Protein AF-A0A3N5UVQ6-F1 (afdb_monomer_lite)

Secondary structure (DSSP, 8-state):
-----PPP------SS--S----------------------------------------------------------------------------------------------------------------SSS--------S--S--GGGGSBGGGHHHH--SSPPPP-----SS--TT--B--S--B---SS--TTB--SEEEETTTEEEEHHHHHHHHHHHHHHHHHHHHHHHHT-SEEEE--TT---EEEEEEEPPTTGGGS-HHHHHHHHHHHHHHHHHHHHHHHHHHHHHHHHTT--SSSSTTHHHHTTBTTHHHHHHHHHHHHHHHTT-SSSBHHHHHHHHHHHHHHHTTB-S-HHHHHHHHHTTBTTTEEESSTTSEEE--B----SSSSSEE---PPTT-TT-TT-----EEPP--HHHHHTT-EEEEEEE--STTHHHHHHHHHTTS--S-B-HHHHHHHHHHHHHHHHHHHH-GGG-GGG-SSS--------

Radius of gyration: 33.52 Å; chains: 1; bounding box: 88×72×122 Å

Sequence (503 aa):
MAPHARPATVRRRLACRAMWMIGRLIPQTSGLIPAEVWLCILRGSSNLSGPSNSPGDRIPFRAVYPIIPGRVTPHRKKPTHGVTWFYGRPRNIVGRTRKAGEPEDHRGWQGMMRETMKETSYRTLGRLPILGLLALVLPAAGCGILPDRTLSGPASQVIREGFDGIPRTRYGCYAAAIPGMTFLGSKLGSHNYHGPFFEKDGIAYTCRGGHIDITHLRIGIDWTAYLVAESYRHLMRNDPSFSCKMPVDRSRTHVHITYPFGWDCLSEEDRSAIAERIALALGPYLTFTMVSWHEITTWYGYKCIGLPVEYDSAFSWEDSYSNLLGTMIAVRALQDAEHSYNKAVTIAIDEEMQRLGVLPSAGQARLASKSMKGQWYTGIFLLLFDMKKRNFDIGLDDGDMTPTLVPHVPQCPRAEPQSYPVPTLDVLAEYGFSVTIEIEPREWEKDKILRVVFGNDPQKRINPQTHLAIIMDHIQQEAAAKYGPEYNPGNRLHEPQYVQTGR

Foldseek 3Di:
DDDDDDDDDDDDPPDPPDDDDDDDDDDDDDDDDDDDDDDDDDDDDDDDDDDDDDDDDDDDDDDDDDDDDDDDDDDDDDDDDDDDDDDDDDDDDDDDDDDDDDDDDDDDDDDDDDDDDDDDDDDDDDDDDPPPPPPPDDDPPDDDPDPFVQLAAALLCCLASPTPDAFDDDDWFALALAPPAFFDFLLQFFFDRHDPPRGDFGWWAFLAFGIAGVRLLNQLQRQLSRQLSVQLVCQLVVPQKDWDDDPLAPKIKIKGKDAAPCLVVDDSVVSSVVSNVLSLQRSSQVQLLRQLVQLLCLCLPDDSDPARQSNLVRQFQHNSSNSQNSNVLNSQLNVGRDHRSRRSSRVSVSVVRVVRHIHRDSVLSSVLSVVCEPPQKHDHHRNGIHGQDGQLDSCLWPQKGWHDHRPPSVSNNPRHHDIDGRRDSVVCVVNPMDMWMKMFHDTPSVVVLVCQQPPPPDDGIDGCNPRVVSSSQVSLVVSCVVRHVVSHPVVCPPPGTDDDPDD

pLDDT: mean 73.06, std 29.37, range [21.62, 98.81]

Structure (mmCIF, N/CA/C/O backbone):
data_AF-A0A3N5UVQ6-F1
#
_entry.id   AF-A0A3N5UVQ6-F1
#
loop_
_atom_site.group_PDB
_atom_site.id
_atom_site.type_symbol
_atom_site.label_atom_id
_atom_site.label_alt_id
_atom_site.label_comp_id
_atom_site.label_asym_id
_atom_site.label_entity_id
_atom_site.label_seq_id
_atom_site.pdbx_PDB_ins_code
_atom_site.Cartn_x
_atom_site.Cartn_y
_atom_site.Cartn_z
_atom_site.occupancy
_atom_site.B_iso_or_equiv
_atom_site.auth_seq_id
_atom_site.auth_comp_id
_atom_site.auth_asym_id
_atom_site.auth_atom_id
_atom_site.pdbx_PDB_model_num
ATOM 1 N N . MET A 1 1 ? 3.303 -41.019 -59.581 1.00 41.34 1 MET A N 1
ATOM 2 C CA . MET A 1 1 ? 4.774 -41.091 -59.447 1.00 41.34 1 MET A CA 1
ATOM 3 C C . MET A 1 1 ? 5.345 -39.688 -59.575 1.00 41.34 1 MET A C 1
ATOM 5 O O . MET A 1 1 ? 5.297 -39.149 -60.668 1.00 41.34 1 MET A O 1
ATOM 9 N N . ALA A 1 2 ? 5.780 -39.111 -58.452 1.00 31.22 2 ALA A N 1
ATOM 10 C CA . ALA A 1 2 ? 6.762 -38.027 -58.251 1.00 31.22 2 ALA A CA 1
ATOM 11 C C . ALA A 1 2 ? 6.480 -37.398 -56.863 1.00 31.22 2 ALA A C 1
ATOM 13 O O . ALA A 1 2 ? 5.313 -37.355 -56.472 1.00 31.22 2 ALA A O 1
ATOM 14 N N . PRO A 1 3 ? 7.500 -37.027 -56.067 1.00 48.09 3 PRO A N 1
ATOM 15 C CA . PRO A 1 3 ? 7.471 -37.285 -54.631 1.00 48.09 3 PRO A CA 1
ATOM 16 C C . PRO A 1 3 ? 7.376 -36.046 -53.727 1.00 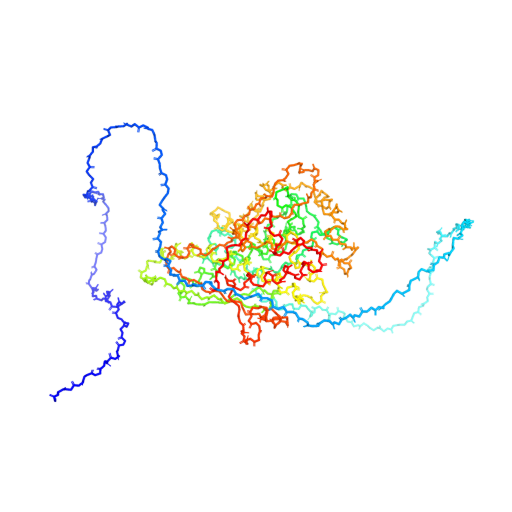48.09 3 PRO A C 1
ATOM 18 O O . PRO A 1 3 ? 7.631 -34.912 -54.118 1.00 48.09 3 PRO A O 1
ATOM 21 N N . HIS A 1 4 ? 7.038 -36.351 -52.473 1.00 35.81 4 HIS A N 1
ATOM 22 C CA . HIS A 1 4 ? 7.039 -35.511 -51.279 1.00 35.81 4 HIS A CA 1
ATOM 23 C C . HIS A 1 4 ? 8.339 -34.725 -51.037 1.00 35.81 4 HIS A C 1
ATOM 25 O O . HIS A 1 4 ? 9.430 -35.288 -51.099 1.00 35.81 4 HIS A O 1
ATOM 31 N N . ALA A 1 5 ? 8.195 -33.482 -50.567 1.00 33.66 5 ALA A N 1
ATOM 32 C CA . ALA A 1 5 ? 9.227 -32.749 -49.836 1.00 33.66 5 ALA A CA 1
ATOM 33 C C . ALA A 1 5 ? 8.722 -32.398 -48.422 1.00 33.66 5 ALA A C 1
ATOM 35 O O . ALA A 1 5 ? 7.619 -31.881 -48.252 1.00 33.66 5 ALA A O 1
ATOM 36 N N . ARG A 1 6 ? 9.530 -32.727 -47.405 1.00 32.50 6 ARG A N 1
ATOM 37 C CA . ARG A 1 6 ? 9.351 -32.353 -45.988 1.00 32.50 6 ARG A CA 1
ATOM 38 C C . ARG A 1 6 ? 9.812 -30.901 -45.751 1.00 32.50 6 ARG A C 1
ATOM 40 O O . ARG A 1 6 ? 10.682 -30.439 -46.487 1.00 32.50 6 ARG A O 1
ATOM 47 N N . PRO A 1 7 ? 9.320 -30.201 -44.710 1.00 35.56 7 PRO A N 1
ATOM 48 C CA . PRO A 1 7 ? 9.771 -28.850 -44.387 1.00 35.56 7 PRO A CA 1
ATOM 49 C C . PRO A 1 7 ? 11.065 -28.863 -43.558 1.00 35.56 7 PRO A C 1
ATOM 51 O O . PRO A 1 7 ? 11.228 -29.672 -42.644 1.00 35.56 7 PRO A O 1
ATOM 54 N N . ALA A 1 8 ? 11.972 -27.936 -43.871 1.00 31.75 8 ALA A N 1
ATOM 55 C CA . ALA A 1 8 ? 13.192 -27.680 -43.117 1.00 31.75 8 ALA A CA 1
ATOM 56 C C . ALA A 1 8 ? 12.959 -26.596 -42.050 1.00 31.75 8 ALA A C 1
ATOM 58 O O . ALA A 1 8 ? 12.622 -25.453 -42.351 1.00 31.75 8 ALA A O 1
ATOM 59 N N . THR A 1 9 ? 13.187 -26.965 -40.796 1.00 35.38 9 THR A N 1
ATOM 60 C CA . THR A 1 9 ? 13.385 -26.094 -39.636 1.00 35.38 9 THR A CA 1
ATOM 61 C C . THR A 1 9 ? 14.783 -25.477 -39.687 1.00 35.38 9 THR A C 1
ATOM 63 O O . THR A 1 9 ? 15.748 -26.208 -39.506 1.00 35.38 9 THR A O 1
ATOM 66 N N . VAL A 1 10 ? 14.925 -24.150 -39.834 1.00 33.72 10 VAL A N 1
ATOM 67 C CA . VAL A 1 10 ? 16.136 -23.423 -39.389 1.00 33.72 10 VAL A CA 1
ATOM 68 C C . VAL A 1 10 ? 15.806 -21.994 -38.931 1.00 33.72 10 VAL A C 1
ATOM 70 O O . VAL A 1 10 ? 15.330 -21.156 -39.691 1.00 33.72 10 VAL A O 1
ATOM 73 N N . ARG A 1 11 ? 16.140 -21.758 -37.656 1.00 35.12 11 ARG A N 1
ATOM 74 C CA . ARG A 1 11 ? 16.486 -20.506 -36.957 1.00 35.12 11 ARG A CA 1
ATOM 75 C C . ARG A 1 11 ? 16.751 -19.278 -37.847 1.00 35.12 11 ARG A C 1
ATOM 77 O O . ARG A 1 11 ? 17.658 -19.304 -38.672 1.00 35.12 11 ARG A O 1
ATOM 84 N N . ARG A 1 12 ? 16.125 -18.138 -37.525 1.00 35.56 12 ARG A N 1
ATOM 85 C CA . ARG A 1 12 ? 16.625 -16.803 -37.908 1.00 35.56 12 ARG A CA 1
ATOM 86 C C . ARG A 1 12 ? 16.526 -15.808 -36.747 1.00 35.56 12 ARG A C 1
ATOM 88 O O . ARG A 1 12 ? 15.575 -15.051 -36.633 1.00 35.56 12 ARG A O 1
ATOM 95 N N . ARG A 1 13 ? 17.565 -15.805 -35.903 1.00 36.31 13 ARG A N 1
ATOM 96 C CA . ARG A 1 13 ? 18.072 -14.593 -35.240 1.00 36.31 13 ARG A CA 1
ATOM 97 C C . ARG A 1 13 ? 19.072 -13.964 -36.208 1.00 36.31 13 ARG A C 1
ATOM 99 O O . ARG A 1 13 ? 20.211 -14.411 -36.249 1.00 36.31 13 ARG A O 1
ATOM 106 N N . LEU A 1 14 ? 18.643 -13.013 -37.030 1.00 33.44 14 LEU A N 1
ATOM 107 C CA . LEU A 1 14 ? 19.529 -12.205 -37.879 1.00 33.44 14 LEU A CA 1
ATOM 108 C C . LEU A 1 14 ? 18.749 -10.985 -38.386 1.00 33.44 14 LEU A C 1
ATOM 110 O O . LEU A 1 14 ? 18.252 -10.974 -39.505 1.00 33.44 14 LEU A O 1
ATOM 114 N N . ALA A 1 15 ? 18.609 -9.977 -37.524 1.00 33.34 15 ALA A N 1
ATOM 115 C CA . ALA A 1 15 ? 18.187 -8.631 -37.925 1.00 33.34 15 ALA A CA 1
ATOM 116 C C . ALA A 1 15 ? 18.884 -7.498 -37.138 1.00 33.34 15 ALA A C 1
ATOM 118 O O . ALA A 1 15 ? 18.577 -6.338 -37.364 1.00 33.34 15 ALA A O 1
ATOM 119 N N . CYS A 1 16 ? 19.861 -7.792 -36.265 1.00 34.38 16 CYS A N 1
ATOM 120 C CA . CYS A 1 16 ? 20.529 -6.767 -35.437 1.00 34.38 16 CYS A CA 1
ATOM 121 C C . CYS A 1 16 ? 22.060 -6.706 -35.592 1.00 34.38 16 CYS A C 1
ATOM 123 O O . CYS A 1 16 ? 22.751 -6.198 -34.717 1.00 34.38 16 CYS A O 1
ATOM 125 N N . ARG A 1 17 ? 22.634 -7.202 -36.694 1.00 31.83 17 ARG A N 1
ATOM 126 C CA . ARG A 1 17 ? 24.067 -7.005 -36.991 1.00 31.83 17 ARG A CA 1
ATOM 127 C C . ARG A 1 17 ? 24.296 -6.689 -38.463 1.00 31.83 17 ARG A C 1
ATOM 129 O O . ARG A 1 17 ? 24.731 -7.546 -39.221 1.00 31.83 17 ARG A O 1
ATOM 136 N N . ALA A 1 18 ? 24.011 -5.451 -38.848 1.00 29.62 18 ALA A N 1
ATOM 137 C CA . ALA A 1 18 ? 24.532 -4.859 -40.075 1.00 29.62 18 ALA A CA 1
ATOM 138 C C . ALA A 1 18 ? 24.501 -3.326 -39.980 1.00 29.62 18 ALA A C 1
ATOM 140 O O . ALA A 1 18 ? 23.695 -2.697 -40.643 1.00 29.62 18 ALA A O 1
ATOM 141 N N . MET A 1 19 ? 25.343 -2.735 -39.122 1.00 31.92 19 MET A N 1
ATOM 142 C CA . MET A 1 19 ? 25.816 -1.343 -39.253 1.00 31.92 19 MET A CA 1
ATOM 143 C C . MET A 1 19 ? 26.927 -1.065 -38.229 1.00 31.92 19 MET A C 1
ATOM 145 O O . MET A 1 19 ? 26.736 -0.343 -37.261 1.00 31.92 19 MET A O 1
ATOM 149 N N . TRP A 1 20 ? 28.096 -1.684 -38.420 1.00 29.09 20 TRP A N 1
ATOM 150 C CA . TRP A 1 20 ? 29.370 -1.151 -37.918 1.00 29.09 20 TRP A CA 1
ATOM 151 C C . TRP A 1 20 ? 30.539 -1.889 -38.577 1.00 29.09 20 TRP A C 1
ATOM 153 O O . TRP A 1 20 ? 30.891 -2.989 -38.166 1.00 29.09 20 TRP A O 1
ATOM 163 N N . MET A 1 21 ? 31.082 -1.312 -39.650 1.00 25.47 21 MET A N 1
ATOM 164 C CA . MET A 1 21 ? 32.507 -1.322 -40.010 1.00 25.47 21 MET A CA 1
ATOM 165 C C . MET A 1 21 ? 32.675 -0.644 -41.374 1.00 25.47 21 MET A C 1
ATOM 167 O O . MET A 1 21 ? 32.207 -1.173 -42.376 1.00 25.47 21 MET A O 1
ATOM 171 N N . ILE A 1 22 ? 33.326 0.522 -41.387 1.00 29.44 22 ILE A N 1
ATOM 172 C CA . ILE A 1 22 ? 34.463 0.916 -42.246 1.00 29.44 22 ILE A CA 1
ATOM 173 C C . ILE A 1 22 ? 34.722 2.416 -42.007 1.00 29.44 22 ILE A C 1
ATOM 175 O O . ILE A 1 22 ? 33.815 3.229 -42.147 1.00 29.44 22 ILE A O 1
ATOM 179 N N . GLY A 1 23 ? 35.971 2.767 -41.672 1.00 25.75 23 GLY A N 1
ATOM 180 C CA . GLY A 1 23 ? 36.496 4.130 -41.826 1.00 25.75 23 GLY A CA 1
ATOM 181 C C . GLY A 1 23 ? 37.238 4.713 -40.617 1.00 25.75 23 GLY A C 1
ATOM 182 O O . GLY A 1 23 ? 36.719 5.594 -39.944 1.00 25.75 23 GLY A O 1
ATOM 183 N N . ARG A 1 24 ? 38.481 4.279 -40.371 1.00 30.42 24 ARG A N 1
ATOM 184 C CA . ARG A 1 24 ? 39.511 5.085 -39.681 1.00 30.42 24 ARG A CA 1
ATOM 185 C C . ARG A 1 24 ? 40.697 5.295 -40.630 1.00 30.42 24 ARG A C 1
ATOM 187 O O . ARG A 1 24 ? 40.943 4.411 -41.446 1.00 30.42 24 ARG A O 1
ATOM 194 N N . LEU A 1 25 ? 41.435 6.395 -40.386 1.00 29.81 25 LEU A N 1
ATOM 195 C CA . LEU A 1 25 ? 42.596 7.012 -41.084 1.00 29.81 25 LEU A CA 1
ATOM 196 C C . LEU A 1 25 ? 42.118 8.234 -41.907 1.00 29.81 25 LEU A C 1
ATOM 198 O O . LEU A 1 25 ? 41.325 8.044 -42.815 1.00 29.81 25 LEU A O 1
ATOM 202 N N . ILE A 1 26 ? 42.457 9.514 -41.655 1.00 29.12 26 ILE A N 1
ATOM 203 C CA . ILE A 1 26 ? 43.676 10.226 -41.178 1.00 29.12 26 ILE A CA 1
ATOM 204 C C . ILE A 1 26 ? 43.254 11.614 -40.570 1.00 29.12 26 ILE A C 1
ATOM 206 O O . ILE A 1 26 ? 42.148 12.060 -40.874 1.00 29.12 26 ILE A O 1
ATOM 210 N N . PRO A 1 27 ? 44.057 12.297 -39.709 1.00 46.88 27 PRO A N 1
ATOM 211 C CA . PRO A 1 27 ? 43.644 13.446 -38.874 1.00 46.88 27 PRO A CA 1
ATOM 212 C C . PRO A 1 27 ? 44.109 14.833 -39.384 1.00 46.88 27 PRO A C 1
ATOM 214 O O . PRO A 1 27 ? 45.085 14.880 -40.123 1.00 46.88 27 PRO A O 1
ATOM 217 N N . GLN A 1 28 ? 43.477 15.934 -38.918 1.00 29.20 28 GLN A N 1
ATOM 218 C CA . GLN A 1 28 ? 44.056 17.276 -38.601 1.00 29.20 28 GLN A CA 1
ATOM 219 C C . GLN A 1 28 ? 42.940 18.327 -38.317 1.00 29.20 28 GLN A C 1
ATOM 221 O O . GLN A 1 28 ? 42.005 18.456 -39.093 1.00 29.20 28 GLN A O 1
ATOM 226 N N . THR A 1 29 ? 42.830 18.838 -37.079 1.00 29.75 29 THR A N 1
ATOM 227 C CA . THR A 1 29 ? 43.189 20.195 -36.569 1.00 29.75 29 THR A CA 1
ATOM 228 C C . THR A 1 29 ? 42.214 21.360 -36.850 1.00 29.75 29 THR A C 1
ATOM 230 O O . THR A 1 29 ? 42.085 21.813 -37.977 1.00 29.75 29 THR A O 1
ATOM 233 N N . SER A 1 30 ? 41.683 21.904 -35.738 1.00 29.69 30 SER A N 1
ATOM 234 C CA . SER A 1 30 ? 41.408 23.323 -35.398 1.00 29.69 30 SER A CA 1
ATOM 235 C C . SER A 1 30 ? 40.441 24.198 -36.221 1.00 29.69 30 SER A C 1
ATOM 237 O O . SER A 1 30 ? 40.716 24.521 -37.367 1.00 29.69 30 SER A O 1
ATOM 239 N N . GLY A 1 31 ? 39.463 24.790 -35.509 1.00 26.31 31 GLY A N 1
ATOM 240 C CA . GLY A 1 31 ? 39.175 26.233 -35.597 1.00 26.31 31 GLY A CA 1
ATOM 241 C C . GLY A 1 31 ? 37.778 26.682 -36.061 1.00 26.31 31 GLY A C 1
ATOM 242 O O . GLY A 1 31 ? 37.465 26.580 -37.235 1.00 26.31 31 GLY A O 1
ATOM 243 N N . LEU A 1 32 ? 37.059 27.336 -35.133 1.00 27.33 32 LEU A N 1
ATOM 244 C CA . LEU A 1 32 ? 36.129 28.476 -35.308 1.00 27.33 32 LEU A CA 1
ATOM 245 C C . LEU A 1 32 ? 34.693 28.272 -35.873 1.00 27.33 32 LEU A C 1
ATOM 247 O O . LEU A 1 32 ? 34.458 27.780 -36.967 1.00 27.33 32 LEU A O 1
ATOM 251 N N . ILE A 1 33 ? 33.746 28.768 -35.062 1.00 27.92 33 ILE A N 1
ATOM 252 C CA . ILE A 1 33 ? 32.309 29.105 -35.252 1.00 27.92 33 ILE A CA 1
ATOM 253 C C . ILE A 1 33 ? 32.251 30.433 -36.082 1.00 27.92 33 ILE A C 1
ATOM 255 O O . ILE A 1 33 ? 33.212 31.191 -35.907 1.00 27.92 33 ILE A O 1
ATOM 259 N N . PRO A 1 34 ? 31.234 30.803 -36.927 1.00 36.22 34 PRO A N 1
ATOM 260 C CA . PRO A 1 34 ? 29.793 30.804 -36.600 1.00 36.22 34 PRO A CA 1
ATOM 261 C C . PRO A 1 34 ? 28.714 30.629 -37.710 1.00 36.22 34 PRO A C 1
ATOM 263 O O . PRO A 1 34 ? 28.945 30.824 -38.895 1.00 36.22 34 PRO A O 1
ATOM 266 N N . ALA A 1 35 ? 27.497 30.369 -37.203 1.00 26.00 35 ALA A N 1
ATOM 267 C CA . ALA A 1 35 ? 26.167 30.874 -37.594 1.00 26.00 35 ALA A CA 1
ATOM 268 C C . ALA A 1 35 ? 25.535 30.582 -38.982 1.00 26.00 35 ALA A C 1
ATOM 270 O O . ALA A 1 35 ? 25.907 31.141 -40.003 1.00 26.00 35 ALA A O 1
ATOM 271 N N . GLU A 1 36 ? 24.408 29.862 -38.877 1.00 27.52 36 GLU A N 1
ATOM 272 C CA . GLU A 1 36 ? 23.080 30.176 -39.438 1.00 27.52 36 GLU A CA 1
ATOM 273 C C . GLU A 1 36 ? 22.649 29.740 -40.865 1.00 27.52 36 GLU A C 1
ATOM 275 O O . GLU A 1 36 ? 23.292 29.975 -41.879 1.00 27.52 36 GLU A O 1
ATOM 280 N N . VAL A 1 37 ? 21.409 29.213 -40.859 1.00 24.91 37 VAL A N 1
ATOM 281 C CA . VAL A 1 37 ? 20.379 29.057 -41.910 1.00 24.91 37 VAL A CA 1
ATOM 282 C C . VAL A 1 37 ? 20.508 27.899 -42.925 1.00 24.91 37 VAL A C 1
ATOM 284 O O . VAL A 1 37 ? 21.159 28.025 -43.953 1.00 24.91 37 VAL A O 1
ATOM 287 N N . TRP A 1 38 ? 19.750 26.805 -42.732 1.00 24.95 38 TRP A N 1
ATOM 288 C CA . TRP A 1 38 ? 18.466 26.592 -43.439 1.00 24.95 38 TRP A CA 1
ATOM 289 C C . TRP A 1 38 ? 17.693 25.348 -42.970 1.00 24.95 38 TRP A C 1
ATOM 291 O O . TRP A 1 38 ? 18.250 24.318 -42.601 1.00 24.95 38 TRP A O 1
ATOM 301 N N . LEU A 1 39 ? 16.372 25.527 -42.972 1.00 25.28 39 LEU A N 1
ATOM 302 C CA . LEU A 1 39 ? 15.320 24.723 -42.367 1.00 25.28 39 LEU A CA 1
ATOM 303 C C . LEU A 1 39 ? 15.111 23.333 -42.976 1.00 25.28 39 LEU A C 1
ATOM 305 O O . LEU A 1 39 ? 15.142 23.122 -44.186 1.00 25.28 39 LEU A O 1
ATOM 309 N N . CYS A 1 40 ? 14.700 22.449 -42.074 1.00 21.62 40 CYS A N 1
ATOM 310 C CA . CYS A 1 40 ? 13.889 21.269 -42.310 1.00 21.62 40 CYS A CA 1
ATOM 311 C C . CYS A 1 40 ? 12.390 21.644 -42.183 1.00 21.62 40 CYS A C 1
ATOM 313 O O . CYS A 1 40 ? 12.072 22.637 -41.532 1.00 21.62 40 CYS A O 1
ATOM 315 N N . ILE A 1 41 ? 11.508 20.774 -42.701 1.00 24.98 41 ILE A N 1
ATOM 316 C CA . ILE A 1 41 ? 10.078 20.570 -42.353 1.00 24.98 41 ILE A CA 1
ATOM 317 C C . ILE A 1 41 ? 9.007 20.941 -43.411 1.00 24.98 41 ILE A C 1
ATOM 319 O O . ILE A 1 41 ? 8.634 22.086 -43.628 1.00 24.98 41 ILE A O 1
ATOM 323 N N . LEU A 1 42 ? 8.481 19.845 -43.980 1.00 27.72 42 LEU A N 1
ATOM 324 C CA . LEU A 1 42 ? 7.081 19.466 -44.233 1.00 27.72 42 LEU A CA 1
ATOM 325 C C . LEU A 1 42 ? 6.164 20.390 -45.053 1.00 27.72 42 LEU A C 1
ATOM 327 O O . LEU A 1 42 ? 5.660 21.417 -44.610 1.00 27.72 42 LEU A O 1
ATOM 331 N N . ARG A 1 43 ? 5.787 19.858 -46.223 1.00 28.12 43 ARG A N 1
ATOM 332 C CA . ARG A 1 43 ? 4.502 20.121 -46.876 1.00 28.12 43 ARG A CA 1
ATOM 333 C C . ARG A 1 43 ? 3.381 19.409 -46.121 1.00 28.12 43 ARG A C 1
ATOM 335 O O . ARG A 1 43 ? 3.463 18.201 -45.919 1.00 28.12 43 ARG A O 1
ATOM 342 N N . GLY A 1 44 ? 2.295 20.134 -45.875 1.00 24.16 44 GLY A N 1
ATOM 343 C CA . GLY A 1 44 ? 0.970 19.539 -45.731 1.00 24.16 44 GLY A CA 1
ATOM 344 C C . GLY A 1 44 ? 0.052 20.293 -44.783 1.00 24.16 44 GLY A C 1
ATOM 345 O O . GLY A 1 44 ? -0.134 19.831 -43.671 1.00 24.16 44 GLY A O 1
ATOM 346 N N . SER A 1 45 ? -0.551 21.395 -45.244 1.00 26.41 45 SER A N 1
ATOM 347 C CA . SER A 1 45 ? -1.829 21.885 -44.708 1.00 26.41 45 SER A CA 1
ATOM 348 C C . SER A 1 45 ? -2.601 22.655 -45.778 1.00 26.41 45 SER A C 1
ATOM 350 O O . SER A 1 45 ? -2.122 23.640 -46.339 1.00 26.41 45 SER A O 1
ATOM 352 N N . SER A 1 46 ? -3.799 22.156 -46.066 1.00 29.19 46 SER A N 1
ATOM 353 C CA . SER A 1 46 ? -4.878 22.784 -46.826 1.00 29.19 46 SER A CA 1
ATOM 354 C C . SER A 1 46 ? -5.675 23.759 -45.951 1.00 29.19 46 SER A C 1
ATOM 356 O O . SER A 1 46 ? -5.668 23.668 -44.727 1.00 29.19 46 SER A O 1
ATOM 358 N N . ASN A 1 47 ? -6.361 24.692 -46.604 1.00 30.45 47 ASN A N 1
ATOM 359 C CA . ASN A 1 47 ? -6.910 25.924 -46.044 1.00 30.45 47 ASN A CA 1
ATOM 360 C C . ASN A 1 47 ? -8.460 25.938 -46.109 1.00 30.45 47 ASN A C 1
ATOM 362 O O . ASN A 1 47 ? -9.008 25.296 -47.004 1.00 30.45 47 ASN A O 1
ATOM 366 N N . LEU A 1 48 ? -9.087 26.773 -45.253 1.00 29.59 48 LEU A N 1
ATOM 367 C CA . LEU A 1 48 ? -10.403 27.472 -45.364 1.00 29.59 48 LEU A CA 1
ATOM 368 C C . LEU A 1 48 ? -11.588 27.089 -44.423 1.00 29.59 48 LEU A C 1
ATOM 370 O O . LEU A 1 48 ? -12.312 26.130 -44.657 1.00 29.59 48 LEU A O 1
ATOM 374 N N . SER A 1 49 ? -11.780 27.950 -43.400 1.00 29.42 49 SER A N 1
ATOM 375 C CA . SER A 1 49 ? -12.975 28.742 -42.961 1.00 29.42 49 SER A CA 1
ATOM 376 C C . SER A 1 49 ? -14.416 28.158 -42.852 1.00 29.42 49 SER A C 1
ATOM 378 O O . SER A 1 49 ? -14.929 27.590 -43.806 1.00 29.42 49 SER A O 1
ATOM 380 N N . GLY A 1 50 ? -15.089 28.434 -41.703 1.00 24.03 50 GLY A N 1
ATOM 381 C CA . GLY A 1 50 ? -16.481 28.063 -41.280 1.00 24.03 50 GLY A CA 1
ATOM 382 C C . GLY A 1 50 ? -17.654 28.880 -41.894 1.00 24.03 50 GLY A C 1
ATOM 383 O O . GLY A 1 50 ? -17.429 29.392 -42.989 1.00 24.03 50 GLY A O 1
ATOM 384 N N . PRO A 1 51 ? -18.868 29.072 -41.270 1.00 47.69 51 PRO A N 1
ATOM 385 C CA . PRO A 1 51 ? -19.253 28.968 -39.833 1.00 47.69 51 PRO A CA 1
ATOM 386 C C . PRO A 1 51 ? -20.672 28.378 -39.451 1.00 47.69 51 PRO A C 1
ATOM 388 O O . PRO A 1 51 ? -21.498 28.080 -40.305 1.00 47.69 51 PRO A O 1
ATOM 391 N N . SER A 1 52 ? -20.929 28.287 -38.123 1.00 27.69 52 SER A N 1
ATOM 392 C CA . SER A 1 52 ? -22.194 28.333 -37.310 1.00 27.69 52 SER A CA 1
ATOM 393 C C . SER A 1 52 ? -23.411 27.390 -37.524 1.00 27.69 52 SER A C 1
ATOM 395 O O . SER A 1 52 ? -24.096 27.501 -38.535 1.00 27.69 52 SER A O 1
ATOM 397 N N . ASN A 1 53 ? -23.796 26.615 -36.481 1.00 28.39 53 ASN A N 1
ATOM 398 C CA . ASN A 1 53 ? -25.109 26.632 -35.767 1.00 28.39 53 ASN A CA 1
ATOM 399 C C . ASN A 1 53 ? -25.270 25.466 -34.746 1.00 28.39 53 ASN A C 1
ATOM 401 O O . ASN A 1 53 ? -24.744 24.376 -34.949 1.00 28.39 53 ASN A O 1
ATOM 405 N N . SER A 1 54 ? -25.999 25.724 -33.650 1.00 26.80 54 SER A N 1
ATOM 406 C CA . SER A 1 54 ? -26.309 24.839 -32.497 1.00 26.80 54 SER A CA 1
ATOM 407 C C . SER A 1 54 ? -27.480 23.840 -32.761 1.00 26.80 54 SER A C 1
ATOM 409 O O . SER A 1 54 ? -27.946 23.761 -33.893 1.00 26.80 54 SER A O 1
ATOM 411 N N . PRO A 1 55 ? -28.058 23.148 -31.745 1.00 47.97 55 PRO A N 1
ATOM 412 C CA . PRO A 1 55 ? -27.698 21.818 -31.228 1.00 47.97 55 PRO A CA 1
ATOM 413 C C . PRO A 1 55 ? -28.804 20.743 -31.445 1.00 47.97 55 PRO A C 1
ATOM 415 O O . PRO A 1 55 ? -29.967 21.080 -31.653 1.00 47.97 55 PRO A O 1
ATOM 418 N N . GLY A 1 56 ? -28.487 19.444 -31.323 1.00 25.45 56 GLY A N 1
ATOM 419 C CA . GLY A 1 56 ? -29.522 18.395 -31.250 1.00 25.45 56 GLY A CA 1
ATOM 420 C C . GLY A 1 56 ? -29.040 16.943 -31.397 1.00 25.45 56 GLY A C 1
ATOM 421 O O . GLY A 1 56 ? -28.474 16.579 -32.420 1.00 25.45 56 GLY A O 1
ATOM 422 N N . ASP A 1 57 ? -29.305 16.152 -30.353 1.00 26.81 57 ASP A N 1
ATOM 423 C CA . ASP A 1 57 ? -29.608 14.710 -30.265 1.00 26.81 57 ASP A CA 1
ATOM 424 C C . ASP A 1 57 ? -29.124 13.705 -31.334 1.00 26.81 57 ASP A C 1
ATOM 426 O O . ASP A 1 57 ? -29.511 13.779 -32.501 1.00 26.81 57 ASP A O 1
ATOM 430 N N . ARG A 1 58 ? -28.460 12.628 -30.861 1.00 27.56 58 ARG A N 1
ATOM 431 C CA . ARG A 1 58 ? -28.821 11.185 -31.028 1.00 27.56 58 ARG A CA 1
ATOM 432 C C . ARG A 1 58 ? -27.682 10.282 -30.504 1.00 27.56 58 ARG A C 1
ATOM 434 O O . ARG A 1 58 ? -26.553 10.403 -30.953 1.00 27.56 58 ARG A O 1
ATOM 441 N N . ILE A 1 59 ? -27.896 9.547 -29.405 1.00 28.52 59 ILE A N 1
ATOM 442 C CA . ILE A 1 59 ? -28.274 8.111 -29.292 1.00 28.52 59 ILE A CA 1
ATOM 443 C C . ILE A 1 59 ? -27.157 7.115 -29.713 1.00 28.52 59 ILE A C 1
ATOM 445 O O . ILE A 1 59 ? -26.624 7.232 -30.814 1.00 28.52 59 ILE A O 1
ATOM 449 N N . PRO A 1 60 ? -26.825 6.111 -28.864 1.00 31.48 60 PRO A N 1
ATOM 450 C CA . PRO A 1 60 ? -25.629 5.272 -28.985 1.00 31.48 60 PRO A CA 1
ATOM 451 C C . PRO A 1 60 ? -25.768 4.080 -29.946 1.00 31.48 60 PRO A C 1
ATOM 453 O O . PRO A 1 60 ? -26.851 3.532 -30.162 1.00 31.48 60 PRO A O 1
ATOM 456 N N . PHE A 1 61 ? -24.619 3.637 -30.463 1.00 26.14 61 PHE A N 1
ATOM 457 C CA . PHE A 1 61 ? -24.460 2.430 -31.273 1.00 26.14 61 PHE A CA 1
ATOM 458 C C . PHE A 1 61 ? -24.724 1.159 -30.452 1.00 26.14 61 PHE A C 1
ATOM 460 O O . PHE A 1 61 ? -24.051 0.876 -29.463 1.00 26.14 61 PHE A O 1
ATOM 467 N N . ARG A 1 62 ? -25.701 0.370 -30.908 1.00 24.73 62 ARG A N 1
ATOM 468 C CA . ARG A 1 62 ? -26.042 -0.968 -30.412 1.00 24.73 62 ARG A CA 1
ATOM 469 C C . ARG A 1 62 ? -25.485 -1.990 -31.406 1.00 24.73 62 ARG A C 1
ATOM 471 O O . ARG A 1 62 ? -25.932 -2.023 -32.550 1.00 24.73 62 ARG A O 1
ATOM 478 N N . ALA A 1 63 ? -24.528 -2.813 -30.985 1.00 26.25 63 ALA A N 1
ATOM 479 C CA . ALA A 1 63 ? -24.112 -3.992 -31.743 1.00 26.25 63 ALA A CA 1
ATOM 480 C C . ALA A 1 63 ? -25.068 -5.156 -31.443 1.00 26.25 63 ALA A C 1
ATOM 482 O O . ALA A 1 63 ? -25.501 -5.351 -30.307 1.00 26.25 63 ALA A O 1
ATOM 483 N N . VAL A 1 64 ? -25.445 -5.886 -32.488 1.00 25.03 64 VAL A N 1
ATOM 484 C CA . VAL A 1 64 ? -26.567 -6.819 -32.504 1.00 25.03 64 VAL A CA 1
ATOM 485 C C . VAL A 1 64 ? -26.141 -8.139 -33.178 1.00 25.03 64 VAL A C 1
ATOM 487 O O . VAL A 1 64 ? -25.740 -8.118 -34.336 1.00 25.03 64 VAL A O 1
ATOM 490 N N . TYR A 1 65 ? -26.348 -9.249 -32.441 1.00 27.78 65 TYR A N 1
ATOM 491 C CA . TYR A 1 65 ? -26.578 -10.664 -32.844 1.00 27.78 65 TYR A CA 1
ATOM 492 C C . TYR A 1 65 ? -25.395 -11.572 -33.281 1.00 27.78 65 TYR A C 1
ATOM 494 O O . TYR A 1 65 ? -24.400 -11.054 -33.776 1.00 27.78 65 TYR A O 1
ATOM 502 N N . PRO A 1 66 ? -25.476 -12.927 -33.090 1.00 32.66 66 PRO A N 1
ATOM 503 C CA . PRO A 1 66 ? -26.701 -13.747 -33.150 1.00 32.66 66 PRO A CA 1
ATOM 504 C C . PRO A 1 66 ? -27.019 -14.741 -32.016 1.00 32.66 66 PRO A C 1
ATOM 506 O O . PRO A 1 66 ? -26.167 -15.303 -31.338 1.00 32.66 66 PRO A O 1
ATOM 509 N N . ILE A 1 67 ? -28.332 -14.963 -31.898 1.00 27.19 67 ILE A N 1
ATOM 510 C CA . ILE A 1 67 ? -29.047 -15.963 -31.097 1.00 27.19 67 ILE A CA 1
ATOM 511 C C . ILE A 1 67 ? -29.056 -17.304 -31.850 1.00 27.19 67 ILE A C 1
ATOM 513 O O . ILE A 1 67 ? -29.369 -17.334 -33.040 1.00 27.19 67 ILE A O 1
ATOM 517 N N . ILE A 1 68 ? -28.813 -18.413 -31.143 1.00 30.55 68 ILE A N 1
ATOM 518 C CA . ILE A 1 68 ? -29.117 -19.784 -31.596 1.00 30.55 68 ILE A CA 1
ATOM 519 C C . ILE A 1 68 ? -30.205 -20.372 -30.668 1.00 30.55 68 ILE A C 1
ATOM 521 O O . ILE A 1 68 ? -30.087 -20.227 -29.450 1.00 30.55 68 ILE A O 1
ATOM 525 N N . PRO A 1 69 ? -31.274 -21.011 -31.193 1.00 29.34 69 PRO A N 1
ATOM 526 C CA . PRO A 1 69 ? -32.421 -21.453 -30.399 1.00 29.34 69 PRO A CA 1
ATOM 527 C C . PRO A 1 69 ? -32.291 -22.912 -29.930 1.00 29.34 69 PRO A C 1
ATOM 529 O O . PRO A 1 69 ? -31.793 -23.765 -30.662 1.00 29.34 69 PRO A O 1
ATOM 532 N N . GLY A 1 70 ? -32.830 -23.242 -28.748 1.00 26.62 70 GLY A N 1
ATOM 533 C CA . GLY A 1 70 ? -32.833 -24.628 -28.265 1.00 26.62 70 GLY A CA 1
ATOM 534 C C . GLY A 1 70 ? -33.687 -24.920 -27.026 1.00 26.62 70 GLY A C 1
ATOM 535 O O . GLY A 1 70 ? -33.160 -25.030 -25.933 1.00 26.62 70 GLY A O 1
ATOM 536 N N . ARG A 1 71 ? -34.997 -25.091 -27.251 1.00 25.59 71 ARG A N 1
ATOM 537 C CA . ARG A 1 71 ? -35.989 -25.938 -26.541 1.00 25.59 71 ARG A CA 1
ATOM 538 C C . ARG A 1 71 ? -36.007 -26.014 -25.002 1.00 25.59 71 ARG A C 1
ATOM 540 O O . ARG A 1 71 ? -35.210 -26.690 -24.365 1.00 25.59 71 ARG A O 1
ATOM 547 N N . VAL A 1 72 ? -37.121 -25.518 -24.463 1.00 27.78 72 VAL A N 1
ATOM 548 C CA . VAL A 1 72 ? -37.709 -25.901 -23.172 1.00 27.78 72 VAL A CA 1
ATOM 549 C C . VAL A 1 72 ? -38.707 -27.045 -23.387 1.00 27.78 72 VAL A C 1
ATOM 551 O O . VAL A 1 72 ? -39.589 -26.932 -24.237 1.00 27.78 72 VAL A O 1
ATOM 554 N N . THR A 1 73 ? -38.644 -28.087 -22.555 1.00 29.77 73 THR A N 1
ATOM 555 C CA . THR A 1 73 ? -39.817 -28.906 -22.193 1.00 29.77 73 THR A CA 1
ATOM 556 C C . THR A 1 73 ? -39.791 -29.233 -20.696 1.00 29.77 73 THR A C 1
ATOM 558 O O . THR A 1 73 ? -38.713 -29.495 -20.163 1.00 29.77 73 THR A O 1
ATOM 561 N N . PRO A 1 74 ? -40.947 -29.216 -20.003 1.00 31.66 74 PRO A N 1
ATOM 562 C CA . PRO A 1 74 ? -41.025 -29.314 -18.550 1.00 31.66 74 PRO A CA 1
ATOM 563 C C . PRO A 1 74 ? -41.310 -30.748 -18.082 1.00 31.66 74 PRO A C 1
ATOM 565 O O . PRO A 1 74 ? -42.091 -31.462 -18.705 1.00 31.66 74 PRO A O 1
ATOM 568 N N . HIS A 1 75 ? -40.802 -31.127 -16.907 1.00 27.97 75 HIS A N 1
ATOM 569 C CA . HIS A 1 75 ? -41.389 -32.222 -16.135 1.00 27.97 75 HIS A CA 1
ATOM 570 C C . HIS A 1 75 ? -41.644 -31.809 -14.686 1.00 27.97 75 HIS A C 1
ATOM 572 O O . HIS A 1 75 ? -40.820 -31.204 -14.007 1.00 27.97 75 HIS A O 1
ATOM 578 N N . ARG A 1 76 ? -42.863 -32.121 -14.249 1.00 27.86 76 ARG A N 1
ATOM 579 C CA . ARG A 1 76 ? -43.472 -31.820 -12.955 1.00 27.86 76 ARG A CA 1
ATOM 580 C C . ARG A 1 76 ? -43.779 -33.159 -12.269 1.00 27.86 76 ARG A C 1
ATOM 582 O O . ARG A 1 76 ? -44.223 -34.067 -12.966 1.00 27.86 76 ARG A O 1
ATOM 589 N N . LYS A 1 77 ? -43.720 -33.162 -10.922 1.00 27.97 77 LYS A N 1
ATOM 590 C CA . LYS A 1 77 ? -44.309 -34.120 -9.940 1.00 27.97 77 LYS A CA 1
ATOM 591 C C . LYS A 1 77 ? -43.533 -35.440 -9.710 1.00 27.97 77 LYS A C 1
ATOM 593 O O . LYS A 1 77 ? -43.135 -36.058 -10.677 1.00 27.97 77 LYS A O 1
ATOM 598 N N . LYS A 1 78 ? -43.372 -36.001 -8.495 1.00 28.72 78 LYS A N 1
ATOM 599 C CA . LYS A 1 78 ? -43.659 -35.649 -7.071 1.00 28.72 78 LYS A CA 1
ATOM 600 C C . LYS A 1 78 ? -43.039 -36.789 -6.173 1.00 28.72 78 LYS A C 1
ATOM 602 O O . LYS A 1 78 ? -42.224 -37.522 -6.714 1.00 28.72 78 LYS A O 1
ATOM 607 N N . PRO A 1 79 ? -43.329 -36.942 -4.856 1.00 38.66 79 PRO A N 1
ATOM 608 C CA . PRO A 1 79 ? -42.363 -36.924 -3.743 1.00 38.66 79 PRO A CA 1
ATOM 609 C C . PRO A 1 79 ? -42.139 -38.296 -3.051 1.00 38.66 79 PRO A C 1
ATOM 611 O O . PRO A 1 79 ? -42.601 -39.310 -3.563 1.00 38.66 79 PRO A O 1
ATOM 614 N N . THR A 1 80 ? -41.498 -38.275 -1.865 1.00 27.70 80 THR A N 1
ATOM 615 C CA . THR A 1 80 ? -41.451 -39.242 -0.719 1.00 27.70 80 THR A CA 1
ATOM 616 C C . THR A 1 80 ? -39.976 -39.418 -0.284 1.00 27.70 80 THR A C 1
ATOM 618 O O . THR A 1 80 ? -39.113 -39.412 -1.147 1.00 27.70 80 THR A O 1
ATOM 621 N N . HIS A 1 81 ? -39.496 -39.494 0.962 1.00 27.95 81 HIS A N 1
ATOM 622 C CA . HIS A 1 81 ? -39.944 -39.648 2.359 1.00 27.95 81 HIS A CA 1
ATOM 623 C C . HIS A 1 81 ? -39.080 -38.648 3.195 1.00 27.95 81 HIS A C 1
ATOM 625 O O . HIS A 1 81 ? -37.991 -38.299 2.759 1.00 27.95 81 HIS A O 1
ATOM 631 N N . GLY A 1 82 ? -39.430 -38.068 4.345 1.00 23.61 82 GLY A N 1
ATOM 632 C CA . GLY A 1 82 ? -40.179 -38.597 5.477 1.00 23.61 82 GLY A CA 1
ATOM 633 C C . GLY A 1 82 ? -39.236 -39.156 6.553 1.00 23.61 82 GLY A C 1
ATOM 634 O O . GLY A 1 82 ? -39.237 -40.363 6.724 1.00 23.61 82 GLY A O 1
ATOM 635 N N . VAL A 1 83 ? -38.460 -38.322 7.270 1.00 27.19 83 VAL A N 1
ATOM 636 C CA . VAL A 1 83 ? -37.927 -38.668 8.610 1.00 27.19 83 VAL A CA 1
ATOM 637 C C . VAL A 1 83 ? -37.867 -37.422 9.503 1.00 27.19 83 VAL A C 1
ATOM 639 O O . VAL A 1 83 ? -37.029 -36.539 9.351 1.00 27.19 83 VAL A O 1
ATOM 642 N N . THR A 1 84 ? -38.804 -37.382 10.441 1.00 24.64 84 THR A N 1
ATOM 643 C CA . THR A 1 84 ? -38.856 -36.567 11.658 1.00 24.64 84 THR A CA 1
ATOM 644 C C . THR A 1 84 ? -37.858 -37.061 12.705 1.00 24.64 84 THR A C 1
ATOM 646 O O . THR A 1 84 ? -37.810 -38.260 12.962 1.00 24.64 84 THR A O 1
ATOM 649 N N . TRP A 1 85 ? -37.201 -36.137 13.412 1.00 24.75 85 TRP A N 1
ATOM 650 C CA . TRP A 1 85 ? -36.740 -36.360 14.786 1.00 24.75 85 TRP A CA 1
ATOM 651 C C . TRP A 1 85 ? -37.181 -35.189 15.672 1.00 24.75 85 TRP A C 1
ATOM 653 O O . TRP A 1 85 ? -36.858 -34.032 15.418 1.00 24.75 85 TRP A O 1
ATOM 663 N N . PHE A 1 86 ? -37.977 -35.529 16.684 1.00 23.33 86 PHE A N 1
ATOM 664 C CA . PHE A 1 86 ? -38.378 -34.705 17.824 1.00 23.33 86 PHE A CA 1
ATOM 665 C C . PHE A 1 86 ? -37.591 -35.153 19.070 1.00 23.33 86 PHE A C 1
ATOM 667 O O . PHE A 1 86 ? -37.026 -36.244 19.070 1.00 23.33 86 PHE A O 1
ATOM 674 N N . TYR A 1 87 ? -37.700 -34.343 20.133 1.00 27.02 87 TYR A N 1
ATOM 675 C CA . TYR A 1 87 ? -37.177 -34.458 21.513 1.00 27.02 87 TYR A CA 1
ATOM 676 C C . TYR A 1 87 ? -35.825 -33.759 21.756 1.00 27.02 87 TYR A C 1
ATOM 678 O O . TYR A 1 87 ? -34.860 -34.005 21.057 1.00 27.02 87 TYR A O 1
ATOM 686 N N . GLY A 1 88 ? -35.663 -32.875 22.747 1.00 24.61 88 GLY A N 1
ATOM 687 C CA . GLY A 1 88 ? -36.576 -32.412 23.792 1.00 24.61 88 GLY A CA 1
ATOM 688 C C . GLY A 1 88 ? -35.922 -31.323 24.663 1.00 24.61 88 GLY A C 1
ATOM 689 O O . GLY A 1 88 ? -34.706 -31.283 24.820 1.00 24.61 88 GLY A O 1
ATOM 690 N N . ARG A 1 89 ? -36.751 -30.432 25.225 1.00 27.16 89 ARG A N 1
ATOM 691 C CA . ARG A 1 89 ? -36.407 -29.514 26.333 1.00 27.16 89 ARG A CA 1
ATOM 692 C C . ARG A 1 89 ? -36.218 -30.289 27.647 1.00 27.16 89 ARG A C 1
ATOM 694 O O . ARG A 1 89 ? -36.877 -31.309 27.838 1.00 27.16 89 ARG A O 1
ATOM 701 N N . PRO A 1 90 ? -35.510 -29.696 28.621 1.00 35.09 90 PRO A N 1
ATOM 702 C CA . PRO A 1 90 ? -36.178 -29.278 29.870 1.00 35.09 90 PRO A CA 1
ATOM 703 C C . PRO A 1 90 ? -35.781 -27.837 30.264 1.00 35.09 90 PRO A C 1
ATOM 705 O O . PRO A 1 90 ? -34.638 -27.433 30.112 1.00 35.09 90 PRO A O 1
ATOM 708 N N . ARG A 1 91 ? -36.736 -26.929 30.502 1.00 28.52 91 ARG A N 1
ATOM 709 C CA . ARG A 1 91 ? -37.397 -26.562 31.779 1.00 28.52 91 ARG A CA 1
ATOM 710 C C . ARG A 1 91 ? -36.507 -25.856 32.819 1.00 28.52 91 ARG A C 1
ATOM 712 O O . ARG A 1 91 ? -35.612 -26.438 33.412 1.00 28.52 91 ARG A O 1
ATOM 719 N N . ASN A 1 92 ? -36.916 -24.607 33.052 1.00 27.06 92 ASN A N 1
ATOM 720 C CA . ASN A 1 92 ? -36.649 -23.683 34.151 1.00 27.06 92 ASN A CA 1
ATOM 721 C C . ASN A 1 92 ? -36.531 -24.319 35.545 1.00 27.06 92 ASN A C 1
ATOM 723 O O . ASN A 1 92 ? -37.365 -25.142 35.924 1.00 27.06 92 ASN A O 1
ATOM 727 N N . ILE A 1 93 ? -35.624 -23.763 36.354 1.00 28.44 93 ILE A N 1
ATOM 728 C CA . ILE A 1 93 ? -35.756 -23.683 37.812 1.00 28.44 93 ILE A CA 1
ATOM 729 C C . ILE A 1 93 ? -35.699 -22.205 38.217 1.00 28.44 93 ILE A C 1
ATOM 731 O O . ILE A 1 93 ? -34.882 -21.429 37.730 1.00 28.44 93 ILE A O 1
ATOM 735 N N . VAL A 1 94 ? -36.640 -21.846 39.087 1.00 30.80 94 VAL A N 1
ATOM 736 C CA . VAL A 1 94 ? -36.920 -20.535 39.676 1.00 30.80 94 VAL A CA 1
ATOM 737 C C . VAL A 1 94 ? -36.432 -20.521 41.130 1.00 30.80 94 VAL A C 1
ATOM 739 O O . VAL A 1 94 ? -36.574 -21.521 41.828 1.00 30.80 94 VAL A O 1
ATOM 742 N N . GLY A 1 95 ? -36.000 -19.345 41.603 1.00 28.44 95 GLY A N 1
ATOM 743 C CA . GLY A 1 95 ? -35.901 -18.964 43.024 1.00 28.44 95 GLY A CA 1
ATOM 744 C C . GLY A 1 95 ? -34.470 -19.027 43.571 1.00 28.44 95 GLY A C 1
ATOM 745 O O . GLY A 1 95 ? -33.772 -19.995 43.336 1.00 28.44 95 GLY A O 1
ATOM 746 N N . ARG A 1 96 ? -33.947 -18.056 44.327 1.00 27.36 96 ARG A N 1
ATOM 747 C CA . ARG A 1 96 ? -34.584 -17.083 45.224 1.00 27.36 96 ARG A CA 1
ATOM 748 C C . ARG A 1 96 ? -33.586 -15.962 45.552 1.00 27.36 96 ARG A C 1
ATOM 750 O O . ARG A 1 96 ? -32.401 -16.200 45.741 1.00 27.36 96 ARG A O 1
ATOM 757 N N . THR A 1 97 ? -34.119 -14.762 45.710 1.00 30.44 97 THR A N 1
ATOM 758 C CA . THR A 1 97 ? -33.521 -13.558 46.305 1.00 30.44 97 THR A CA 1
ATOM 759 C C . THR A 1 97 ? -33.203 -13.688 47.804 1.00 30.44 97 THR A C 1
ATOM 761 O O . THR A 1 97 ? -34.030 -14.234 48.539 1.00 30.44 97 THR A O 1
ATOM 764 N N . ARG A 1 98 ? -32.145 -13.014 48.292 1.00 28.14 98 ARG A N 1
ATOM 765 C CA . ARG A 1 98 ? -32.158 -12.281 49.580 1.00 28.14 98 ARG A CA 1
ATOM 766 C C . ARG A 1 98 ? -31.128 -11.139 49.620 1.00 28.14 98 ARG A C 1
ATOM 768 O O . ARG A 1 98 ? -30.060 -11.229 49.032 1.00 28.14 98 ARG A O 1
ATOM 775 N N . LYS A 1 99 ? -31.550 -10.057 50.279 1.00 30.12 99 LYS A N 1
ATOM 776 C CA . LYS A 1 99 ? -30.960 -8.716 50.417 1.00 30.12 99 LYS A CA 1
ATOM 777 C C . LYS A 1 99 ? -30.025 -8.592 51.638 1.00 30.12 99 LYS A C 1
ATOM 779 O O . LYS A 1 99 ? -30.304 -9.226 52.647 1.00 30.12 99 LYS A O 1
ATOM 784 N N . ALA A 1 100 ? -29.101 -7.627 51.517 1.00 29.92 100 ALA A N 1
ATOM 785 C CA . ALA A 1 100 ? -28.685 -6.565 52.459 1.00 29.92 100 ALA A CA 1
ATOM 786 C C . ALA A 1 100 ? -27.948 -6.871 53.783 1.00 29.92 100 ALA A C 1
ATOM 788 O O . ALA A 1 100 ? -28.400 -7.677 54.589 1.00 29.92 100 ALA A O 1
ATOM 789 N N . GLY A 1 101 ? -26.901 -6.062 54.031 1.00 27.95 101 GLY A N 1
ATOM 790 C CA . GLY A 1 101 ? -26.319 -5.757 55.347 1.00 27.95 101 GLY A CA 1
ATOM 791 C C . GLY A 1 101 ? -24.825 -5.382 55.298 1.00 27.95 101 GLY A C 1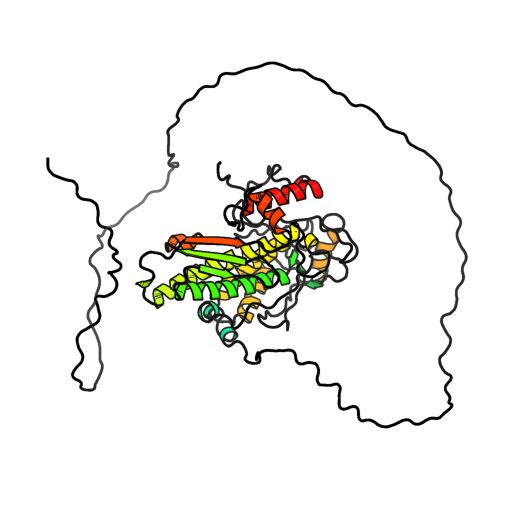
ATOM 792 O O . GLY A 1 101 ? -23.993 -6.276 55.300 1.00 27.95 101 GLY A O 1
ATOM 793 N N . GLU A 1 102 ? -24.508 -4.083 55.223 1.00 31.17 102 GLU A N 1
ATOM 794 C CA . GLU A 1 102 ? -23.177 -3.449 55.422 1.00 31.17 102 GLU A CA 1
ATOM 795 C C . GLU A 1 102 ? -22.731 -3.460 56.922 1.00 31.17 102 GLU A C 1
ATOM 797 O O . GLU A 1 102 ? -23.486 -3.976 57.747 1.00 31.17 102 GLU A O 1
ATOM 802 N N . PRO A 1 103 ? -21.661 -2.743 57.355 1.00 46.34 103 PRO A N 1
ATOM 803 C CA . PRO A 1 103 ? -20.228 -2.915 57.059 1.00 46.34 103 PRO A CA 1
ATOM 804 C C . PRO A 1 103 ? -19.365 -2.966 58.354 1.00 46.34 103 PRO A C 1
ATOM 806 O O . PRO A 1 103 ? -19.818 -2.562 59.422 1.00 46.34 103 PRO A O 1
ATOM 809 N N . GLU A 1 104 ? -18.084 -3.346 58.261 1.00 31.08 104 GLU A N 1
ATOM 810 C CA . GLU A 1 104 ? -17.090 -3.053 59.315 1.00 31.08 104 GLU A CA 1
ATOM 811 C C . GLU A 1 104 ? -15.868 -2.297 58.761 1.00 31.08 104 GLU A C 1
ATOM 813 O O . GLU A 1 104 ? -15.236 -2.696 57.782 1.00 31.08 104 GLU A O 1
ATOM 818 N N . ASP A 1 105 ? -15.602 -1.162 59.417 1.00 30.02 105 ASP A N 1
ATOM 819 C CA . ASP A 1 105 ? -14.456 -0.251 59.340 1.00 30.02 105 ASP A CA 1
ATOM 820 C C . ASP A 1 105 ? -13.237 -0.895 60.011 1.00 30.02 105 ASP A C 1
ATOM 822 O O . ASP A 1 105 ? -13.354 -1.329 61.148 1.00 30.02 105 ASP A O 1
ATOM 826 N N . HIS A 1 106 ? -12.065 -0.874 59.370 1.00 33.12 106 HIS A N 1
ATOM 827 C CA . HIS A 1 106 ? -10.801 -0.722 60.095 1.00 33.12 106 HIS A CA 1
ATOM 828 C C . HIS A 1 106 ? -9.738 -0.031 59.230 1.00 33.12 106 HIS A C 1
ATOM 830 O O . HIS A 1 106 ? -9.049 -0.622 58.400 1.00 33.12 106 HIS A O 1
ATOM 836 N N . ARG A 1 107 ? -9.601 1.270 59.490 1.00 30.98 107 ARG A N 1
ATOM 837 C CA . ARG A 1 107 ? -8.401 2.090 59.287 1.00 30.98 107 ARG A CA 1
ATOM 838 C C . ARG A 1 107 ? -7.132 1.464 59.886 1.00 30.98 107 ARG A C 1
ATOM 840 O O . ARG A 1 107 ? -7.150 0.988 61.017 1.00 30.98 107 ARG A O 1
ATOM 847 N N . GLY A 1 108 ? -6.003 1.701 59.216 1.00 26.56 108 GLY A N 1
ATOM 848 C CA . GLY A 1 108 ? -4.731 1.994 59.886 1.00 26.56 108 GLY A CA 1
ATOM 849 C C . GLY A 1 108 ? -3.504 1.304 59.298 1.00 26.56 108 GLY A C 1
ATOM 850 O O . GLY A 1 108 ? -3.583 0.159 58.884 1.00 26.56 108 GLY A O 1
ATOM 851 N N . TRP A 1 109 ? -2.368 2.006 59.362 1.00 27.55 109 TRP A N 1
ATOM 852 C CA . TRP A 1 109 ? -0.993 1.589 59.032 1.00 27.55 109 TRP A CA 1
ATOM 853 C C . TRP A 1 109 ? -0.450 1.965 57.643 1.00 27.55 109 TRP A C 1
ATOM 855 O O . TRP A 1 109 ? 0.021 1.141 56.867 1.00 27.55 109 TRP A O 1
ATOM 865 N N . GLN A 1 110 ? -0.384 3.277 57.401 1.00 26.89 110 GLN A N 1
ATOM 866 C CA . GLN A 1 110 ? 0.826 3.892 56.845 1.00 26.89 110 GLN A CA 1
ATOM 867 C C . GLN A 1 110 ? 1.605 4.551 57.995 1.00 26.89 110 GLN A C 1
ATOM 869 O O . GLN A 1 110 ? 1.021 5.324 58.748 1.00 26.89 110 GLN A O 1
ATOM 874 N N . GLY A 1 111 ? 2.912 4.282 58.095 1.00 25.53 111 GLY A N 1
ATOM 875 C CA . GLY A 1 111 ? 3.855 5.108 58.863 1.00 25.53 111 GLY A CA 1
ATOM 876 C C . GLY A 1 111 ? 4.642 4.401 59.971 1.00 25.53 111 GLY A C 1
ATOM 877 O O . GLY A 1 111 ? 4.237 4.434 61.123 1.00 25.53 111 GLY A O 1
ATOM 878 N N . MET A 1 112 ? 5.815 3.852 59.637 1.00 26.45 112 MET A N 1
ATOM 879 C CA . MET A 1 112 ? 7.004 3.814 60.515 1.00 26.45 112 MET A CA 1
ATOM 880 C C . MET A 1 112 ? 8.218 3.426 59.651 1.00 26.45 112 MET A C 1
ATOM 882 O O . MET A 1 112 ? 8.257 2.337 59.090 1.00 26.45 112 MET A O 1
ATOM 886 N N . MET A 1 113 ? 9.022 4.410 59.221 1.00 27.69 113 MET A N 1
ATOM 887 C CA . MET A 1 113 ? 10.392 4.663 59.722 1.00 27.69 113 MET A CA 1
ATOM 888 C C . MET A 1 113 ? 11.266 3.397 59.673 1.00 27.69 113 MET A C 1
ATOM 890 O O . MET A 1 113 ? 11.041 2.463 60.426 1.00 27.69 113 MET A O 1
ATOM 894 N N . ARG A 1 114 ? 12.166 3.213 58.696 1.00 29.61 114 ARG A N 1
ATOM 895 C CA . ARG A 1 114 ? 13.394 3.986 58.400 1.00 29.61 114 ARG A CA 1
ATOM 896 C C . ARG A 1 114 ? 14.319 4.052 59.634 1.00 29.61 114 ARG A C 1
ATOM 898 O O . ARG A 1 114 ? 13.929 4.608 60.647 1.00 29.61 114 ARG A O 1
ATOM 905 N N . GLU A 1 115 ? 15.531 3.518 59.450 1.00 29.83 115 GLU A N 1
ATOM 906 C CA . GLU A 1 115 ? 16.731 3.555 60.314 1.00 29.83 115 GLU A CA 1
ATOM 907 C C . GLU A 1 115 ? 16.904 2.486 61.407 1.00 29.83 115 GLU A C 1
ATOM 909 O O . GLU A 1 115 ? 16.402 2.587 62.519 1.00 29.83 115 GLU A O 1
ATOM 914 N N . THR A 1 116 ? 17.801 1.530 61.136 1.00 32.09 116 THR A N 1
ATOM 915 C CA . THR A 1 116 ? 18.895 1.208 62.070 1.00 32.09 116 THR A CA 1
ATOM 916 C C . THR A 1 116 ? 20.066 0.572 61.309 1.00 32.09 116 THR A C 1
ATOM 918 O O . THR A 1 116 ? 19.950 -0.505 60.732 1.00 32.09 116 THR A O 1
ATOM 921 N N . MET A 1 117 ? 21.192 1.289 61.268 1.00 30.28 117 MET A N 1
ATOM 922 C CA . MET A 1 117 ? 22.512 0.815 60.837 1.00 30.28 117 MET A CA 1
ATOM 923 C C . MET A 1 117 ? 23.289 0.238 62.032 1.00 30.28 117 MET A C 1
ATOM 925 O O . MET A 1 117 ? 23.176 0.798 63.121 1.00 30.28 117 MET A O 1
ATOM 929 N N . LYS A 1 118 ? 24.148 -0.765 61.763 1.00 28.31 118 LYS A N 1
ATOM 930 C CA . LYS A 1 118 ? 25.550 -0.977 62.233 1.00 28.31 118 LYS A CA 1
ATOM 931 C C . LYS A 1 118 ? 25.853 -2.466 62.469 1.00 28.31 118 LYS A C 1
ATOM 933 O O . LYS A 1 118 ? 25.194 -3.126 63.256 1.00 28.31 118 LYS A O 1
ATOM 938 N N . GLU A 1 119 ? 26.669 -3.054 61.592 1.00 31.28 119 GLU A N 1
ATOM 939 C CA . GLU A 1 119 ? 28.108 -3.368 61.766 1.00 31.28 119 GLU A CA 1
ATOM 940 C C . GLU A 1 119 ? 28.377 -4.709 62.460 1.00 31.28 119 GLU A C 1
ATOM 942 O O . GLU A 1 119 ? 28.280 -4.824 63.677 1.00 31.28 119 GLU A O 1
ATOM 947 N N . THR A 1 120 ? 28.872 -5.695 61.702 1.00 28.98 120 THR A N 1
ATOM 948 C CA . THR A 1 120 ? 30.010 -6.521 62.141 1.00 28.98 120 THR A CA 1
ATOM 949 C C . THR A 1 120 ? 30.753 -7.101 60.933 1.00 28.98 120 THR A C 1
ATOM 951 O O . THR A 1 120 ? 30.189 -7.307 59.864 1.00 28.98 120 THR A O 1
ATOM 954 N N . SER A 1 121 ? 32.058 -7.269 61.115 1.00 29.67 121 SER A N 1
ATOM 955 C CA . SER A 1 121 ? 33.124 -7.245 60.115 1.00 29.67 121 SER A CA 1
ATOM 956 C C . SER A 1 121 ? 33.703 -8.635 59.777 1.00 29.67 121 SER A C 1
ATOM 958 O O . SER A 1 121 ? 33.483 -9.599 60.503 1.00 29.67 121 SER A O 1
ATOM 960 N N . TYR A 1 122 ? 34.555 -8.646 58.739 1.00 30.23 122 TYR A N 1
ATOM 961 C CA . TYR A 1 122 ? 35.608 -9.609 58.363 1.00 30.23 122 TYR A CA 1
ATOM 962 C C . TYR A 1 122 ? 35.226 -10.878 57.571 1.00 30.23 122 TYR A C 1
ATOM 964 O O . TYR A 1 122 ? 34.833 -11.889 58.139 1.00 30.23 122 TYR A O 1
ATOM 972 N N . ARG A 1 123 ? 35.607 -10.931 56.283 1.00 30.30 123 ARG A N 1
ATOM 973 C CA . ARG A 1 123 ? 36.913 -11.491 55.860 1.00 30.30 123 ARG A CA 1
ATOM 974 C C . ARG A 1 123 ? 37.165 -11.351 54.350 1.00 30.30 123 ARG A C 1
ATOM 976 O O . ARG A 1 123 ? 36.323 -11.610 53.503 1.00 30.30 123 ARG A O 1
ATOM 983 N N . THR A 1 124 ? 38.396 -10.946 54.092 1.00 31.73 124 THR A N 1
ATOM 984 C CA . THR A 1 124 ? 39.193 -10.864 52.869 1.00 31.73 124 THR A CA 1
ATOM 985 C C . THR A 1 124 ? 39.108 -12.080 51.939 1.00 31.73 124 THR A C 1
ATOM 987 O O . THR A 1 124 ? 39.494 -13.172 52.331 1.00 31.73 124 THR A O 1
ATOM 990 N N . LEU A 1 125 ? 38.761 -11.845 50.671 1.00 35.62 125 LEU A N 1
ATOM 991 C CA . LEU A 1 125 ? 39.276 -12.541 49.479 1.00 35.62 125 LEU A CA 1
ATOM 992 C C . LEU A 1 125 ? 39.122 -11.524 48.331 1.00 35.62 125 LEU A C 1
ATOM 994 O O . LEU A 1 125 ? 38.020 -11.105 48.012 1.00 35.62 125 LEU A O 1
ATOM 998 N N . GLY A 1 126 ? 40.187 -10.875 47.873 1.00 29.70 126 GLY A N 1
ATOM 999 C CA . GLY A 1 126 ? 41.016 -11.410 46.796 1.00 29.70 126 GLY A CA 1
ATOM 1000 C C . GLY A 1 126 ? 40.741 -10.602 45.523 1.00 29.70 126 GLY A C 1
ATOM 1001 O O . GLY A 1 126 ? 39.773 -10.851 44.817 1.00 29.70 126 GLY A O 1
ATOM 1002 N N . ARG A 1 127 ? 41.570 -9.582 45.276 1.00 36.06 127 ARG A N 1
ATOM 1003 C CA . ARG A 1 127 ? 41.529 -8.726 44.082 1.00 36.06 127 ARG A CA 1
ATOM 1004 C C . ARG A 1 127 ? 41.755 -9.566 42.816 1.00 36.06 127 ARG A C 1
ATOM 1006 O O . ARG A 1 127 ? 42.818 -10.159 42.671 1.00 36.06 127 ARG A O 1
ATOM 1013 N N . LEU A 1 128 ? 40.811 -9.517 41.881 1.00 34.78 128 LEU A N 1
ATOM 1014 C CA . LEU A 1 128 ? 41.010 -9.805 40.456 1.00 34.78 128 LEU A CA 1
ATOM 1015 C C . LEU A 1 128 ? 40.385 -8.642 39.665 1.00 34.78 128 LEU A C 1
ATOM 1017 O O . LEU A 1 128 ? 39.287 -8.205 40.018 1.00 34.78 128 LEU A O 1
ATOM 1021 N N . PRO A 1 129 ? 41.080 -8.071 38.665 1.00 39.38 129 PRO A N 1
ATOM 1022 C CA . PRO A 1 129 ? 40.622 -6.863 37.997 1.00 39.38 129 PRO A CA 1
ATOM 1023 C C . PRO A 1 129 ? 39.457 -7.186 37.057 1.00 39.38 129 PRO A C 1
ATOM 1025 O O . PRO A 1 129 ? 39.543 -8.069 36.205 1.00 39.38 129 PRO A O 1
ATOM 1028 N N . ILE A 1 130 ? 38.368 -6.434 37.209 1.00 42.47 130 ILE A N 1
ATOM 1029 C CA . ILE A 1 130 ? 37.222 -6.402 36.298 1.00 42.47 130 ILE A CA 1
ATOM 1030 C C . ILE A 1 130 ? 37.690 -5.718 35.007 1.00 42.47 130 ILE A C 1
ATOM 1032 O O . ILE A 1 130 ? 37.587 -4.508 34.844 1.00 42.47 130 ILE A O 1
ATOM 1036 N N . LEU A 1 131 ? 38.281 -6.500 34.110 1.00 39.03 131 LEU A N 1
ATOM 1037 C CA . LEU A 1 131 ? 38.650 -6.103 32.752 1.00 39.03 131 LEU A CA 1
ATOM 1038 C C . LEU A 1 131 ? 38.476 -7.338 31.865 1.00 39.03 131 LEU A C 1
ATOM 1040 O O . LEU A 1 131 ? 39.426 -7.971 31.423 1.00 39.03 131 LEU A O 1
ATOM 1044 N N . GLY A 1 132 ? 37.220 -7.753 31.705 1.00 39.25 132 GLY A N 1
ATOM 1045 C CA . GLY A 1 132 ? 36.893 -8.997 31.012 1.00 39.25 132 GLY A CA 1
ATOM 1046 C C . GLY A 1 132 ? 35.399 -9.274 30.913 1.00 39.25 132 GLY A C 1
ATOM 1047 O O . GLY A 1 132 ? 34.986 -10.402 31.135 1.00 39.25 132 GLY A O 1
ATOM 1048 N N . LEU A 1 133 ? 34.581 -8.251 30.641 1.00 39.72 133 LEU A N 1
ATOM 1049 C CA . LEU A 1 133 ? 33.154 -8.414 30.310 1.00 39.72 133 LEU A CA 1
ATOM 1050 C C . LEU A 1 133 ? 32.622 -7.202 29.523 1.00 39.72 133 LEU A C 1
ATOM 1052 O O . LEU A 1 133 ? 31.577 -6.636 29.815 1.00 39.72 133 LEU A O 1
ATOM 1056 N N . LEU A 1 134 ? 33.386 -6.788 28.510 1.00 37.72 134 LEU A N 1
ATOM 1057 C CA . LEU A 1 134 ? 32.998 -5.782 27.511 1.00 37.72 134 LEU A CA 1
ATOM 1058 C C . LEU A 1 134 ? 33.491 -6.217 26.117 1.00 37.72 134 LEU A C 1
ATOM 1060 O O . LEU A 1 134 ? 34.076 -5.446 25.369 1.00 37.72 134 LEU A O 1
ATOM 1064 N N . ALA A 1 135 ? 33.311 -7.503 25.793 1.00 37.97 135 ALA A N 1
ATOM 1065 C CA . ALA A 1 135 ? 33.745 -8.086 24.518 1.00 37.97 135 ALA A CA 1
ATOM 1066 C C . ALA A 1 135 ? 32.750 -9.109 23.933 1.00 37.97 135 ALA A C 1
ATOM 1068 O O . ALA A 1 135 ? 33.151 -10.003 23.198 1.00 37.97 135 ALA A O 1
ATOM 1069 N N . LEU A 1 136 ? 31.452 -8.985 24.236 1.00 41.91 136 LEU A N 1
ATOM 1070 C CA . LEU A 1 136 ? 30.392 -9.786 23.604 1.00 41.91 136 LEU A CA 1
ATOM 1071 C C . LEU A 1 136 ? 29.146 -8.938 23.302 1.00 41.91 136 LEU A C 1
ATOM 1073 O O . LEU A 1 136 ? 28.037 -9.266 23.700 1.00 41.91 136 LEU A O 1
ATOM 1077 N N . VAL A 1 137 ? 29.341 -7.836 22.575 1.00 39.59 137 VAL A N 1
ATOM 1078 C CA . VAL A 1 137 ? 28.307 -7.246 21.709 1.00 39.59 137 VAL A CA 1
ATOM 1079 C C . VAL A 1 137 ? 29.003 -6.797 20.424 1.00 39.59 137 VAL A C 1
ATOM 1081 O O . VAL A 1 137 ? 29.256 -5.620 20.200 1.00 39.59 137 VAL A O 1
ATOM 1084 N N . LEU A 1 138 ? 29.380 -7.764 19.592 1.00 34.97 138 LEU A N 1
ATOM 1085 C CA . LEU A 1 138 ? 29.496 -7.518 18.160 1.00 34.97 138 LEU A CA 1
ATOM 1086 C C . LEU A 1 138 ? 28.127 -7.873 17.578 1.00 34.97 138 LEU A C 1
ATOM 1088 O O . LEU A 1 138 ? 27.836 -9.066 17.460 1.00 34.97 138 LEU A O 1
ATOM 1092 N N . PRO A 1 139 ? 27.264 -6.913 17.198 1.00 39.88 139 PRO A N 1
ATOM 1093 C CA . PRO A 1 139 ? 26.401 -7.221 16.086 1.00 39.88 139 PRO A CA 1
ATOM 1094 C C . PRO A 1 139 ? 27.342 -7.364 14.889 1.00 39.88 139 PRO A C 1
ATOM 1096 O O . PRO A 1 139 ? 28.228 -6.534 14.671 1.00 39.88 139 PRO A O 1
ATOM 1099 N N . ALA A 1 140 ? 27.154 -8.419 14.108 1.00 37.91 140 ALA A N 1
ATOM 1100 C CA . ALA A 1 140 ? 27.580 -8.430 12.722 1.00 37.91 140 ALA A CA 1
ATOM 1101 C C . ALA A 1 140 ? 26.782 -7.344 11.975 1.00 37.91 140 ALA A C 1
ATOM 1103 O O . ALA A 1 140 ? 25.868 -7.627 11.210 1.00 37.91 140 ALA A O 1
ATOM 1104 N N . ALA A 1 141 ? 27.084 -6.079 12.260 1.00 39.91 141 ALA A N 1
ATOM 1105 C CA . ALA A 1 141 ? 26.771 -4.966 11.400 1.00 39.91 141 ALA A CA 1
ATOM 1106 C C . ALA A 1 141 ? 27.812 -5.037 10.287 1.00 39.91 141 ALA A C 1
ATOM 1108 O O . ALA A 1 141 ? 28.947 -4.582 10.438 1.00 39.91 141 ALA A O 1
ATOM 1109 N N . GLY A 1 142 ? 27.434 -5.679 9.180 1.00 34.25 142 GLY A N 1
ATOM 1110 C CA . GLY A 1 142 ? 28.076 -5.388 7.907 1.00 34.25 142 GLY A CA 1
ATOM 1111 C C . GLY A 1 142 ? 28.125 -3.868 7.735 1.00 34.25 142 GLY A C 1
ATOM 1112 O O . GLY A 1 142 ? 27.196 -3.171 8.138 1.00 34.25 142 GLY A O 1
ATOM 1113 N N . CYS A 1 143 ? 29.250 -3.362 7.242 1.00 38.62 143 CYS A N 1
ATOM 1114 C CA . CYS A 1 143 ? 29.543 -1.944 7.073 1.00 38.62 143 CYS A CA 1
ATOM 1115 C C . CYS A 1 143 ? 28.326 -1.136 6.576 1.00 38.62 143 CYS A C 1
ATOM 1117 O O . CYS A 1 143 ? 28.002 -1.180 5.396 1.00 38.62 143 CYS A O 1
ATOM 1119 N N . GLY A 1 144 ? 27.679 -0.385 7.472 1.00 40.41 144 GLY A N 1
ATOM 1120 C CA . GLY A 1 144 ? 26.494 0.436 7.186 1.00 40.41 144 GLY A CA 1
ATOM 1121 C C . GLY A 1 144 ? 26.630 1.861 7.724 1.00 40.41 144 GLY A C 1
ATOM 1122 O O . GLY A 1 144 ? 25.707 2.379 8.339 1.00 40.41 144 GLY A O 1
ATOM 1123 N N . ILE A 1 145 ? 27.816 2.466 7.585 1.00 44.81 145 ILE A N 1
ATOM 1124 C CA . ILE A 1 145 ? 28.110 3.834 8.071 1.00 44.81 145 ILE A CA 1
ATOM 1125 C C . ILE A 1 145 ? 28.184 4.847 6.912 1.00 44.81 145 ILE A C 1
ATOM 1127 O O . ILE A 1 145 ? 28.354 6.042 7.138 1.00 44.81 145 ILE A O 1
ATOM 1131 N N . LEU A 1 146 ? 28.024 4.414 5.659 1.00 48.19 146 LEU A N 1
ATOM 1132 C CA . LEU A 1 146 ? 27.872 5.359 4.555 1.00 48.19 146 LEU A CA 1
ATOM 1133 C C . LEU A 1 146 ? 26.380 5.683 4.395 1.00 48.19 146 LEU A C 1
ATOM 1135 O O . LEU A 1 146 ? 25.596 4.750 4.232 1.00 48.19 146 LEU A O 1
ATOM 1139 N N . PRO A 1 147 ? 25.970 6.963 4.492 1.00 59.19 147 PRO A N 1
ATOM 1140 C CA . PRO A 1 147 ? 24.601 7.343 4.186 1.00 59.19 147 PRO A CA 1
ATOM 1141 C C . PRO A 1 147 ? 24.327 7.010 2.722 1.00 59.19 147 PRO A C 1
ATOM 1143 O O . PRO A 1 147 ? 25.143 7.338 1.856 1.00 59.19 147 PRO A O 1
ATOM 1146 N N . ASP A 1 148 ? 23.191 6.359 2.486 1.00 69.12 148 ASP A N 1
ATOM 1147 C CA . ASP A 1 148 ? 22.688 6.041 1.156 1.00 69.12 148 ASP A CA 1
ATOM 1148 C C . ASP A 1 148 ? 22.661 7.327 0.323 1.00 69.12 148 ASP A C 1
ATOM 1150 O O . ASP A 1 148 ? 21.926 8.278 0.624 1.00 69.12 148 ASP A O 1
ATOM 1154 N N . ARG A 1 149 ? 23.572 7.413 -0.652 1.00 65.44 149 ARG A N 1
ATOM 1155 C CA . ARG A 1 149 ? 23.804 8.656 -1.400 1.00 65.44 149 ARG A CA 1
ATOM 1156 C C . ARG A 1 149 ? 22.564 9.047 -2.198 1.00 65.44 149 ARG A C 1
ATOM 1158 O O . ARG A 1 149 ? 22.347 10.243 -2.391 1.00 65.44 149 ARG A O 1
ATOM 1165 N N . THR A 1 150 ? 21.742 8.070 -2.579 1.00 71.50 150 THR A N 1
ATOM 1166 C CA . THR A 1 150 ? 20.533 8.278 -3.385 1.00 71.50 150 THR A CA 1
ATOM 1167 C C . THR A 1 150 ? 19.447 9.015 -2.599 1.00 71.50 150 THR A C 1
ATOM 1169 O O . THR A 1 150 ? 18.660 9.768 -3.164 1.00 71.50 150 THR A O 1
ATOM 1172 N N . LEU A 1 151 ? 19.470 8.938 -1.261 1.00 82.44 151 LEU A N 1
ATOM 1173 C CA . LEU A 1 151 ? 18.542 9.674 -0.395 1.00 82.44 151 LEU A CA 1
ATOM 1174 C C . LEU A 1 151 ? 18.890 11.158 -0.226 1.00 82.44 151 LEU A C 1
ATOM 1176 O O . LEU A 1 151 ? 18.142 11.883 0.431 1.00 82.44 151 LEU A O 1
ATOM 1180 N N . SER A 1 152 ? 20.030 11.611 -0.755 1.00 82.62 152 SER A N 1
ATOM 1181 C CA . SER A 1 152 ? 20.443 13.020 -0.685 1.00 82.62 152 SER A CA 1
ATOM 1182 C C . SER A 1 152 ? 20.013 13.823 -1.917 1.00 82.62 152 SER A C 1
ATOM 1184 O O . SER A 1 152 ? 19.901 15.046 -1.822 1.00 82.62 152 SER A O 1
ATOM 1186 N N . GLY A 1 153 ? 19.784 13.153 -3.051 1.00 89.88 153 GLY A N 1
ATOM 1187 C CA . GLY A 1 153 ? 19.280 13.755 -4.285 1.00 89.88 153 GLY A CA 1
ATOM 1188 C C . GLY A 1 153 ? 17.750 13.847 -4.320 1.00 89.88 153 GLY A C 1
ATOM 1189 O O . GLY A 1 153 ? 17.091 13.377 -3.390 1.00 89.88 153 GLY A O 1
ATOM 1190 N N . PRO A 1 154 ? 17.174 14.457 -5.371 1.00 96.12 154 PRO A N 1
ATOM 1191 C CA . PRO A 1 154 ? 15.732 14.497 -5.591 1.00 96.12 154 PRO A CA 1
ATOM 1192 C C . PRO A 1 154 ? 15.069 13.118 -5.545 1.00 96.12 154 PRO A C 1
ATOM 1194 O O . PRO A 1 154 ? 15.605 12.147 -6.077 1.00 96.12 154 PRO A O 1
ATOM 1197 N N . ALA A 1 155 ? 13.868 13.039 -4.976 1.00 96.81 155 ALA A N 1
ATOM 1198 C CA . ALA A 1 155 ? 13.118 11.793 -4.831 1.00 96.81 155 ALA A CA 1
ATOM 1199 C C . ALA A 1 155 ? 12.879 11.077 -6.173 1.00 96.81 155 ALA A C 1
ATOM 1201 O O . ALA A 1 155 ? 12.948 9.854 -6.238 1.00 96.81 155 ALA A O 1
ATOM 1202 N N . SER A 1 156 ? 12.676 11.828 -7.254 1.00 96.50 156 SER A N 1
ATOM 1203 C CA . SER A 1 156 ? 12.554 11.293 -8.618 1.00 96.50 156 SER A CA 1
ATOM 1204 C C . SER A 1 156 ? 13.792 10.566 -9.136 1.00 96.50 156 SER A C 1
ATOM 1206 O O . SER A 1 156 ? 13.669 9.627 -9.924 1.00 96.50 156 SER A O 1
ATOM 1208 N N . GLN A 1 157 ? 14.991 10.916 -8.664 1.00 95.69 157 GLN A N 1
ATOM 1209 C CA . GLN A 1 157 ? 16.220 10.229 -9.076 1.00 95.69 157 GLN A CA 1
ATOM 1210 C C . GLN A 1 157 ? 16.324 8.827 -8.470 1.00 95.69 157 GLN A C 1
ATOM 1212 O O . GLN A 1 157 ? 16.912 7.935 -9.085 1.00 95.69 157 GLN A O 1
ATOM 1217 N N . VAL A 1 158 ? 15.659 8.586 -7.336 1.00 95.94 158 VAL A N 1
ATOM 1218 C CA . VAL A 1 158 ? 15.648 7.285 -6.655 1.00 95.94 158 VAL A CA 1
ATOM 1219 C C . VAL A 1 158 ? 15.089 6.170 -7.539 1.00 95.94 158 VAL A C 1
ATOM 1221 O O . VAL A 1 158 ? 15.529 5.030 -7.420 1.00 95.94 158 VAL A O 1
ATOM 1224 N N . ILE A 1 159 ? 14.192 6.475 -8.486 1.00 97.12 159 ILE A N 1
ATOM 1225 C CA . ILE A 1 159 ? 13.683 5.472 -9.438 1.00 97.12 159 ILE A CA 1
ATOM 1226 C C . ILE A 1 159 ? 14.832 4.839 -10.237 1.00 97.12 159 ILE A C 1
ATOM 1228 O O . ILE A 1 159 ? 14.833 3.634 -10.487 1.00 97.12 159 ILE A O 1
ATOM 1232 N N . ARG A 1 160 ? 15.819 5.649 -10.638 1.00 95.94 160 ARG A N 1
ATOM 1233 C CA . ARG A 1 160 ? 16.928 5.224 -11.501 1.00 95.94 160 ARG A CA 1
ATOM 1234 C C . ARG A 1 160 ? 18.140 4.765 -10.705 1.00 95.94 160 ARG A C 1
ATOM 1236 O O . ARG A 1 160 ? 18.813 3.821 -11.114 1.00 95.94 160 ARG A O 1
ATOM 1243 N N . GLU A 1 161 ? 18.422 5.449 -9.602 1.00 94.25 161 GLU A N 1
ATOM 1244 C CA . GLU A 1 161 ? 19.581 5.183 -8.748 1.00 94.25 161 GLU A CA 1
ATOM 1245 C C . GLU A 1 161 ? 19.352 3.989 -7.815 1.00 94.25 161 GLU A C 1
ATOM 1247 O O . GLU A 1 161 ? 20.274 3.212 -7.566 1.00 94.25 161 GLU A O 1
ATOM 1252 N N . GLY A 1 162 ? 18.112 3.802 -7.359 1.00 94.00 162 GLY A N 1
ATOM 1253 C CA . GLY A 1 162 ? 17.723 2.768 -6.412 1.00 94.00 162 GLY A CA 1
ATOM 1254 C C . GLY A 1 162 ? 18.064 3.086 -4.961 1.00 94.00 162 GLY A C 1
ATOM 1255 O O . GLY A 1 162 ? 18.412 4.208 -4.601 1.00 94.00 162 GLY A O 1
ATOM 1256 N N . PHE A 1 163 ? 17.917 2.069 -4.116 1.00 93.56 163 PHE A N 1
ATOM 1257 C CA . PHE A 1 163 ? 18.237 2.121 -2.691 1.00 93.56 163 PHE A CA 1
ATOM 1258 C C . PHE A 1 163 ? 19.362 1.135 -2.384 1.00 93.56 163 PHE A C 1
ATOM 1260 O O . PHE A 1 163 ? 19.402 0.042 -2.957 1.00 93.56 163 PHE A O 1
ATOM 1267 N N . ASP A 1 164 ? 20.210 1.461 -1.409 1.00 89.31 164 ASP A N 1
ATOM 1268 C CA . ASP A 1 164 ? 21.297 0.575 -0.967 1.00 89.31 164 ASP A CA 1
ATOM 1269 C C . ASP A 1 164 ? 20.789 -0.661 -0.190 1.00 89.31 164 ASP A C 1
ATOM 1271 O O . ASP A 1 164 ? 21.533 -1.615 0.057 1.00 89.31 164 ASP A O 1
ATOM 1275 N N . GLY A 1 165 ? 19.511 -0.672 0.201 1.00 89.50 165 GLY A N 1
ATOM 1276 C CA . GLY A 1 165 ? 18.904 -1.762 0.953 1.00 89.50 165 GLY A CA 1
ATOM 1277 C C . GLY A 1 165 ? 17.381 -1.789 0.880 1.00 89.50 165 GLY A C 1
ATOM 1278 O O . GLY A 1 165 ? 16.726 -0.837 0.451 1.00 89.50 165 GLY A O 1
ATOM 1279 N N . ILE A 1 166 ? 16.820 -2.913 1.325 1.00 93.19 166 ILE A N 1
ATOM 1280 C CA . ILE A 1 166 ? 15.370 -3.077 1.463 1.00 93.19 166 ILE A CA 1
ATOM 1281 C C . ILE A 1 166 ? 14.805 -2.114 2.522 1.00 93.19 166 ILE A C 1
ATOM 1283 O O . ILE A 1 166 ? 15.535 -1.736 3.444 1.00 93.19 166 ILE A O 1
ATOM 1287 N N . PRO A 1 167 ? 13.506 -1.776 2.449 1.00 94.00 167 PRO A N 1
ATOM 1288 C CA . PRO A 1 167 ? 12.844 -0.972 3.467 1.00 94.00 167 PRO A CA 1
ATOM 1289 C C . PRO A 1 167 ? 13.017 -1.536 4.876 1.00 94.00 167 PRO A C 1
ATOM 1291 O O . PRO A 1 167 ? 12.956 -2.755 5.092 1.00 94.00 167 PRO A O 1
ATOM 1294 N N . ARG A 1 168 ? 13.162 -0.647 5.863 1.00 90.44 168 ARG A N 1
ATOM 1295 C CA . ARG A 1 168 ? 13.218 -1.053 7.271 1.00 90.44 168 ARG A CA 1
ATOM 1296 C C . ARG A 1 168 ? 11.905 -1.705 7.711 1.00 90.44 168 ARG A C 1
ATOM 1298 O O . ARG A 1 168 ? 10.813 -1.277 7.338 1.00 90.44 168 ARG A O 1
ATOM 1305 N N . THR A 1 169 ? 11.997 -2.702 8.587 1.00 87.12 169 THR A N 1
ATOM 1306 C CA . THR A 1 169 ? 10.809 -3.281 9.225 1.00 87.12 169 THR A CA 1
ATOM 1307 C C . THR A 1 169 ? 10.168 -2.262 10.169 1.00 87.12 169 THR A C 1
ATOM 1309 O O . THR A 1 169 ? 10.853 -1.630 10.980 1.00 87.12 169 THR A O 1
ATOM 1312 N N . ARG A 1 170 ? 8.843 -2.118 10.078 1.00 88.06 170 ARG A N 1
ATOM 1313 C CA . ARG A 1 170 ? 8.010 -1.387 11.039 1.00 88.06 170 ARG A CA 1
ATOM 1314 C C . ARG A 1 170 ? 6.954 -2.342 11.590 1.00 88.06 170 ARG A C 1
ATOM 1316 O O . ARG A 1 170 ? 6.566 -3.280 10.901 1.00 88.06 170 ARG A O 1
ATOM 1323 N N . TYR A 1 171 ? 6.529 -2.119 12.828 1.00 81.12 171 TYR A N 1
ATOM 1324 C CA . TYR A 1 171 ? 5.520 -2.948 13.483 1.00 81.12 171 TYR A CA 1
ATOM 1325 C C . TYR A 1 171 ? 4.241 -2.137 13.637 1.00 81.12 171 TYR A C 1
ATOM 1327 O O . TYR A 1 171 ? 4.246 -1.127 14.342 1.00 81.12 171 TYR A O 1
ATOM 1335 N N . GLY A 1 172 ? 3.190 -2.571 12.939 1.00 74.25 172 GLY A N 1
ATOM 1336 C CA . GLY A 1 172 ? 1.880 -1.926 12.938 1.00 74.25 172 GLY A CA 1
ATOM 1337 C C . GLY A 1 172 ? 1.211 -1.905 14.308 1.00 74.25 172 GLY A C 1
ATOM 1338 O O . GLY A 1 172 ? 1.661 -2.533 15.274 1.00 74.25 172 GLY A O 1
ATOM 1339 N N . CYS A 1 173 ? 0.113 -1.162 14.393 1.00 77.19 173 CYS A N 1
ATOM 1340 C CA . CYS A 1 173 ? -0.706 -1.080 15.595 1.00 77.19 173 CYS A CA 1
ATOM 1341 C C . CYS A 1 173 ? -2.189 -1.193 15.242 1.00 77.19 173 CYS A C 1
ATOM 1343 O O . CYS A 1 173 ? -2.575 -1.073 14.091 1.00 77.19 173 CYS A O 1
ATOM 1345 N N . TYR A 1 174 ? -3.034 -1.441 16.240 1.00 84.00 174 TYR A N 1
ATOM 1346 C CA . TYR A 1 174 ? -4.468 -1.593 16.010 1.00 84.00 174 TYR A CA 1
ATOM 1347 C C . TYR A 1 174 ? -5.179 -0.263 16.223 1.00 84.00 174 TYR A C 1
ATOM 1349 O O . TYR A 1 174 ? -4.952 0.408 17.238 1.00 84.00 174 TYR A O 1
ATOM 1357 N N . ALA A 1 175 ? -6.147 0.062 15.365 1.00 89.69 175 ALA A N 1
ATOM 1358 C CA . ALA A 1 175 ? -7.028 1.208 15.587 1.00 89.69 175 ALA A CA 1
ATOM 1359 C C . ALA A 1 175 ? -7.913 1.081 16.837 1.00 89.69 175 ALA A C 1
ATOM 1361 O O . ALA A 1 175 ? -8.565 2.050 17.225 1.00 89.69 175 ALA A O 1
ATOM 1362 N N . ALA A 1 176 ? -7.924 -0.061 17.528 1.00 90.88 176 ALA A N 1
ATOM 1363 C CA . ALA A 1 176 ? -8.637 -0.270 18.784 1.00 90.88 176 ALA A CA 1
ATOM 1364 C C . ALA A 1 176 ? -8.020 0.517 19.961 1.00 90.88 176 ALA A C 1
ATOM 1366 O O . ALA A 1 176 ? -6.858 0.342 20.320 1.00 90.88 176 ALA A O 1
ATOM 1367 N N . ALA A 1 177 ? -8.815 1.335 20.663 1.00 92.44 177 ALA A N 1
ATOM 1368 C CA . ALA A 1 177 ? -8.358 2.115 21.819 1.00 92.44 177 ALA A CA 1
ATOM 1369 C C . ALA A 1 177 ? -8.217 1.264 23.097 1.00 92.44 177 ALA A C 1
ATOM 1371 O O . ALA A 1 177 ? -8.909 1.479 24.099 1.00 92.44 177 ALA A O 1
ATOM 1372 N N . ILE A 1 178 ? -7.300 0.299 23.066 1.00 88.19 178 ILE A N 1
ATOM 1373 C CA . ILE A 1 178 ? -6.868 -0.518 24.205 1.00 88.19 178 ILE A CA 1
ATOM 1374 C C . ILE A 1 178 ? -5.587 0.066 24.842 1.00 88.19 178 ILE A C 1
ATOM 1376 O O . ILE A 1 178 ? -4.955 0.966 24.271 1.00 88.19 178 ILE A O 1
ATOM 1380 N N . PRO A 1 179 ? -5.220 -0.334 26.073 1.00 86.38 179 PRO A N 1
ATOM 1381 C CA . PRO A 1 179 ? -3.936 0.036 26.667 1.00 86.38 179 PRO A CA 1
ATOM 1382 C C . PRO A 1 179 ? -2.765 -0.440 25.795 1.00 86.38 179 PRO A C 1
ATOM 1384 O O . PRO A 1 179 ? -2.795 -1.556 25.288 1.00 86.38 179 PRO A O 1
ATOM 1387 N N . GLY A 1 180 ? -1.747 0.407 25.627 1.00 82.81 180 GLY A N 1
ATOM 1388 C CA . GLY A 1 180 ? -0.578 0.126 24.783 1.00 82.81 180 GLY A CA 1
ATOM 1389 C C . GLY A 1 180 ? -0.694 0.603 23.331 1.00 82.81 180 GLY A C 1
ATOM 1390 O O . GLY A 1 180 ? 0.327 0.681 22.660 1.00 82.81 180 GLY A O 1
ATOM 1391 N N . MET A 1 181 ? -1.890 0.977 22.856 1.00 89.06 181 MET A N 1
ATOM 1392 C CA . MET A 1 181 ? -2.060 1.539 21.509 1.00 89.06 181 MET A CA 1
ATOM 1393 C C . MET A 1 181 ? -1.809 3.046 21.479 1.00 89.06 181 MET A C 1
ATOM 1395 O O . MET A 1 181 ? -2.401 3.805 22.263 1.00 89.06 181 MET A O 1
ATOM 1399 N N . THR A 1 182 ? -0.963 3.463 20.537 1.00 93.75 182 THR A N 1
ATOM 1400 C CA . THR A 1 182 ? -0.573 4.856 20.303 1.00 93.75 182 THR A CA 1
ATOM 1401 C C . THR A 1 182 ? -1.519 5.509 19.306 1.00 93.75 182 THR A C 1
ATOM 1403 O O . THR A 1 182 ? -1.740 4.999 18.214 1.00 93.75 182 THR A O 1
ATOM 1406 N N . PHE A 1 183 ? -2.051 6.673 19.678 1.00 96.81 183 PHE A N 1
ATOM 1407 C CA . PHE A 1 183 ? -2.832 7.524 18.783 1.00 96.81 183 PHE A CA 1
ATOM 1408 C C . PHE A 1 183 ? -2.073 8.815 18.513 1.00 96.81 183 PHE A C 1
ATOM 1410 O O . PHE A 1 183 ? -1.336 9.304 19.375 1.00 96.81 183 PHE A O 1
ATOM 1417 N N . LEU A 1 184 ? -2.289 9.380 17.332 1.00 97.31 184 LEU A N 1
ATOM 1418 C CA . LEU A 1 184 ? -1.593 10.555 16.831 1.00 97.31 184 LEU A CA 1
ATOM 1419 C C . LEU A 1 184 ? -2.587 11.668 16.486 1.00 97.31 184 LEU A C 1
ATOM 1421 O O . LEU A 1 184 ? -3.746 11.424 16.155 1.00 97.31 184 LEU A O 1
ATOM 1425 N N . GLY A 1 185 ? -2.122 12.910 16.618 1.00 95.88 185 GLY A N 1
ATOM 1426 C CA . GLY A 1 185 ? -2.774 14.075 16.018 1.00 95.88 185 GLY A CA 1
ATOM 1427 C C . GLY A 1 185 ? -2.136 14.402 14.669 1.00 95.88 185 GLY A C 1
ATOM 1428 O O . GLY A 1 185 ? -1.381 13.602 14.128 1.00 95.88 185 GLY A O 1
ATOM 1429 N N . SER A 1 186 ? -2.334 15.620 14.175 1.00 96.50 186 SER A N 1
ATOM 1430 C CA . SER A 1 186 ? -1.840 16.038 12.853 1.00 96.50 186 SER A CA 1
ATOM 1431 C C . SER A 1 186 ? -0.313 16.131 12.715 1.00 96.50 186 SER A C 1
ATOM 1433 O O . SER A 1 186 ? 0.196 16.244 11.609 1.00 96.50 186 SER A O 1
ATOM 1435 N N . LYS A 1 187 ? 0.451 16.093 13.815 1.00 96.44 187 LYS A N 1
ATOM 1436 C CA . LYS A 1 187 ? 1.923 16.188 13.793 1.00 96.44 187 LYS A CA 1
ATOM 1437 C C . LYS A 1 187 ? 2.575 14.803 13.748 1.00 96.44 187 LYS A C 1
ATOM 1439 O O . LYS A 1 187 ? 2.987 14.309 14.806 1.00 96.44 187 LYS A O 1
ATOM 1444 N N . LEU A 1 188 ? 2.705 14.237 12.548 1.00 96.00 188 LEU A N 1
ATOM 1445 C CA . LEU A 1 188 ? 3.136 12.851 12.284 1.00 96.00 188 LEU A CA 1
ATOM 1446 C C . LEU A 1 188 ? 4.660 12.625 12.257 1.00 96.00 188 LEU A C 1
ATOM 1448 O O . LEU A 1 188 ? 5.117 11.483 12.229 1.00 96.00 188 LEU A O 1
ATOM 1452 N N . GLY A 1 189 ? 5.451 13.700 12.327 1.00 95.56 189 GLY A N 1
ATOM 1453 C CA . GLY A 1 189 ? 6.913 13.612 12.313 1.00 95.56 189 GLY A CA 1
ATOM 1454 C C . GLY A 1 189 ? 7.496 13.379 10.916 1.00 95.56 189 GLY A C 1
ATOM 1455 O O . GLY A 1 189 ? 6.768 13.177 9.947 1.00 95.56 189 GLY A O 1
ATOM 1456 N N . SER A 1 190 ? 8.822 13.428 10.816 1.00 95.31 190 SER A N 1
ATOM 1457 C CA . SER A 1 190 ? 9.533 13.367 9.533 1.00 95.31 190 SER A CA 1
ATOM 1458 C C . SER A 1 190 ? 9.804 11.930 9.123 1.00 95.31 190 SER A C 1
ATOM 1460 O O . SER A 1 190 ? 10.254 11.145 9.949 1.00 95.31 190 SER A O 1
ATOM 1462 N N . HIS A 1 191 ? 9.569 11.606 7.853 1.00 96.44 191 HIS A N 1
ATOM 1463 C CA . HIS A 1 191 ? 9.849 10.291 7.290 1.00 96.44 191 HIS A CA 1
ATOM 1464 C C . HIS A 1 191 ? 11.339 9.963 7.200 1.00 96.44 191 HIS A C 1
ATOM 1466 O O . HIS A 1 191 ? 12.175 10.844 6.992 1.00 96.44 191 HIS A O 1
ATOM 1472 N N . ASN A 1 192 ? 11.655 8.681 7.375 1.00 94.06 192 ASN A N 1
ATOM 1473 C CA . ASN A 1 192 ? 12.991 8.131 7.275 1.00 94.06 192 ASN A CA 1
ATOM 1474 C C . ASN A 1 192 ? 12.961 6.657 6.829 1.00 94.06 192 ASN A C 1
ATOM 1476 O O . ASN A 1 192 ? 12.504 5.775 7.563 1.00 94.06 192 ASN A O 1
ATOM 1480 N N . TYR A 1 193 ? 13.520 6.407 5.645 1.00 94.06 193 TYR A N 1
ATOM 1481 C CA . TYR A 1 193 ? 13.605 5.084 5.023 1.00 94.06 193 TYR A CA 1
ATOM 1482 C C . TYR A 1 193 ? 14.439 4.063 5.830 1.00 94.06 193 TYR A C 1
ATOM 1484 O O . TYR A 1 193 ? 14.040 2.908 5.982 1.00 94.06 193 TYR A O 1
ATOM 1492 N N . HIS A 1 194 ? 15.587 4.475 6.391 1.00 88.56 194 HIS A N 1
ATOM 1493 C CA . HIS A 1 194 ? 16.560 3.560 7.025 1.00 88.56 194 HIS A CA 1
ATOM 1494 C C . HIS A 1 194 ? 16.445 3.487 8.553 1.00 88.56 194 HIS A C 1
ATOM 1496 O O . HIS A 1 194 ? 16.737 2.454 9.153 1.00 88.56 194 HIS A O 1
ATOM 1502 N N . GLY A 1 195 ? 16.034 4.573 9.210 1.00 84.88 195 GLY A N 1
ATOM 1503 C CA . GLY A 1 195 ? 16.047 4.698 10.669 1.00 84.88 195 GLY A CA 1
ATOM 1504 C C . GLY A 1 195 ? 14.697 5.101 11.267 1.00 84.88 195 GLY A C 1
ATOM 1505 O O . GLY A 1 195 ? 13.869 5.686 10.583 1.00 84.88 195 GLY A O 1
ATOM 1506 N N . PRO A 1 196 ? 14.463 4.844 12.566 1.00 82.62 196 PRO A N 1
ATOM 1507 C CA . PRO A 1 196 ? 13.201 5.193 13.225 1.00 82.62 196 PRO A CA 1
ATOM 1508 C C . PRO A 1 196 ? 13.150 6.645 13.734 1.00 82.62 196 PRO A C 1
ATOM 1510 O O . PRO A 1 196 ? 12.154 7.062 14.320 1.00 82.62 196 PRO A O 1
ATOM 1513 N N . PHE A 1 197 ? 14.234 7.414 13.608 1.00 84.31 197 PHE A N 1
ATOM 1514 C CA . PHE A 1 197 ? 14.328 8.729 14.238 1.00 84.31 197 PHE A CA 1
ATOM 1515 C C . PHE A 1 197 ? 13.358 9.735 13.608 1.00 84.31 197 PHE A C 1
ATOM 1517 O O . PHE A 1 197 ? 13.278 9.847 12.389 1.00 84.31 197 PHE A O 1
ATOM 1524 N N . PHE A 1 198 ? 12.686 10.509 14.466 1.00 88.50 198 PHE A N 1
ATOM 1525 C CA . PHE A 1 198 ? 11.745 11.593 14.135 1.00 88.50 198 PHE A CA 1
ATOM 1526 C C . PHE A 1 198 ? 10.402 11.177 13.518 1.00 88.50 198 PHE A C 1
ATOM 1528 O O . PHE A 1 198 ? 9.491 12.011 13.498 1.00 88.50 198 PHE A O 1
ATOM 1535 N N . GLU A 1 199 ? 10.245 9.921 13.097 1.00 91.50 199 GLU A N 1
ATOM 1536 C CA . GLU A 1 199 ? 8.944 9.353 12.740 1.00 91.50 199 GLU A CA 1
ATOM 1537 C C . GLU A 1 199 ? 8.061 9.213 13.987 1.00 91.50 199 GLU A C 1
ATOM 1539 O O . GLU A 1 199 ? 8.539 8.936 15.093 1.00 91.50 199 GLU A O 1
ATOM 1544 N N . LYS A 1 200 ? 6.751 9.409 13.818 1.00 93.88 200 LYS A N 1
ATOM 1545 C CA . LYS A 1 200 ? 5.760 8.990 14.808 1.00 93.88 200 LYS A CA 1
ATOM 1546 C C . LYS A 1 200 ? 4.840 7.960 14.187 1.00 93.88 200 LYS A C 1
ATOM 1548 O O . LYS A 1 200 ? 4.096 8.269 13.259 1.00 93.88 200 LYS A O 1
ATOM 1553 N N . ASP A 1 201 ? 4.881 6.778 14.775 1.00 92.62 201 ASP A N 1
ATOM 1554 C CA . ASP A 1 201 ? 4.077 5.629 14.394 1.00 92.62 201 ASP A CA 1
ATOM 1555 C C . ASP A 1 201 ? 2.891 5.492 15.363 1.00 92.62 201 ASP A C 1
ATOM 1557 O O . ASP A 1 201 ? 2.997 5.788 16.561 1.00 92.62 201 ASP A O 1
ATOM 1561 N N . GLY A 1 202 ? 1.727 5.119 14.836 1.00 94.75 202 GLY A N 1
ATOM 1562 C CA . GLY A 1 202 ? 0.471 5.083 15.579 1.00 94.75 202 GLY A CA 1
ATOM 1563 C C . GLY A 1 202 ? -0.746 5.328 14.691 1.00 94.75 202 GLY A C 1
ATOM 1564 O O . GLY A 1 202 ? -0.637 5.463 13.475 1.00 94.75 202 GLY A O 1
ATOM 1565 N N . ILE A 1 203 ? -1.909 5.448 15.328 1.00 97.44 203 ILE A N 1
ATOM 1566 C CA . ILE A 1 203 ? -3.192 5.614 14.643 1.00 97.44 203 ILE A CA 1
ATOM 1567 C C . ILE A 1 203 ? -3.608 7.084 14.626 1.00 97.44 203 ILE A C 1
ATOM 1569 O O . ILE A 1 203 ? -3.856 7.687 15.677 1.00 97.44 203 ILE A O 1
ATOM 1573 N N . ALA A 1 204 ? -3.734 7.658 13.435 1.00 98.00 204 ALA A N 1
ATOM 1574 C CA . ALA A 1 204 ? -4.387 8.946 13.227 1.00 98.00 204 ALA A CA 1
ATOM 1575 C C . ALA A 1 204 ? -5.872 8.742 12.883 1.00 98.00 204 ALA A C 1
ATOM 1577 O O . ALA A 1 204 ? -6.293 7.649 12.514 1.00 98.00 204 ALA A O 1
ATOM 1578 N N . TYR A 1 205 ? -6.681 9.794 13.002 1.00 98.38 205 TYR A N 1
ATOM 1579 C CA . TYR A 1 205 ? -8.043 9.802 12.462 1.00 98.38 205 TYR A CA 1
ATOM 1580 C C . TYR A 1 205 ? -8.205 10.981 11.515 1.00 98.38 205 TYR A C 1
ATOM 1582 O O . TYR A 1 205 ? -7.772 12.092 11.830 1.00 98.38 205 TYR A O 1
ATOM 1590 N N . THR A 1 206 ? -8.847 10.744 10.381 1.00 98.50 206 THR A N 1
ATOM 1591 C CA . THR A 1 206 ? -9.167 11.740 9.363 1.00 98.50 206 THR A CA 1
ATOM 1592 C C . THR A 1 206 ? -10.667 11.718 9.096 1.00 98.50 206 THR A C 1
ATOM 1594 O O . THR A 1 206 ? -11.304 10.667 9.171 1.00 98.50 206 THR A O 1
ATOM 1597 N N . CYS A 1 207 ? -11.263 12.872 8.802 1.00 98.25 207 CYS A N 1
ATOM 1598 C CA . CYS A 1 207 ? -12.703 12.929 8.576 1.00 98.25 207 CYS A CA 1
ATOM 1599 C C . CYS A 1 207 ? -13.146 12.119 7.352 1.00 98.25 207 CYS A C 1
ATOM 1601 O O . CYS A 1 207 ? -14.232 11.559 7.386 1.00 98.25 207 CYS A O 1
ATOM 1603 N N . ARG A 1 208 ? -12.329 12.034 6.296 1.00 98.25 208 ARG A N 1
ATOM 1604 C CA . ARG A 1 208 ? -12.708 11.373 5.034 1.00 98.25 208 ARG A CA 1
ATOM 1605 C C . ARG A 1 208 ? -12.068 10.002 4.826 1.00 98.25 208 ARG A C 1
ATOM 1607 O O . ARG A 1 208 ? -12.539 9.254 3.984 1.00 98.25 208 ARG A O 1
ATOM 1614 N N . GLY A 1 209 ? -11.022 9.671 5.583 1.00 97.44 209 GLY A N 1
ATOM 1615 C CA . GLY A 1 209 ? -10.325 8.381 5.525 1.00 97.44 209 GLY A CA 1
ATOM 1616 C C . GLY A 1 209 ? -10.519 7.499 6.762 1.00 97.44 209 GLY A C 1
ATOM 1617 O O . GLY A 1 209 ? -10.033 6.379 6.783 1.00 97.44 209 GLY A O 1
ATOM 1618 N N . GLY A 1 210 ? -11.200 7.983 7.806 1.00 98.00 210 GLY A N 1
ATOM 1619 C CA . GLY A 1 210 ? -11.383 7.229 9.047 1.00 98.00 210 GLY A CA 1
ATOM 1620 C C . GLY A 1 210 ? -10.082 7.102 9.842 1.00 98.00 210 GLY A C 1
ATOM 1621 O O . GLY A 1 210 ? -9.258 8.023 9.857 1.00 98.00 210 GLY A O 1
ATOM 1622 N N . HIS A 1 211 ? -9.905 5.981 10.545 1.00 98.12 211 HIS A N 1
ATOM 1623 C CA . HIS A 1 211 ? -8.628 5.660 11.189 1.00 98.12 211 HIS A CA 1
ATOM 1624 C C . HIS A 1 211 ? -7.580 5.306 10.133 1.00 98.12 211 HIS A C 1
ATOM 1626 O O . HIS A 1 211 ? -7.872 4.538 9.227 1.00 98.12 211 HIS A O 1
ATOM 1632 N N . ILE A 1 212 ? -6.370 5.846 10.284 1.00 98.06 212 ILE A N 1
ATOM 1633 C CA . ILE A 1 212 ? -5.217 5.567 9.421 1.00 98.06 212 ILE A CA 1
ATOM 1634 C C . ILE A 1 212 ? -4.079 5.059 10.303 1.00 98.06 212 ILE A C 1
ATOM 1636 O O . ILE A 1 212 ? -3.652 5.772 11.221 1.00 98.06 212 ILE A O 1
ATOM 1640 N N . ASP A 1 213 ? -3.579 3.857 10.025 1.00 97.06 213 ASP A N 1
ATOM 1641 C CA . ASP A 1 213 ? -2.340 3.364 10.619 1.00 97.06 213 ASP A CA 1
ATOM 1642 C C . ASP A 1 213 ? -1.147 3.944 9.856 1.00 97.06 213 ASP A C 1
ATOM 1644 O O . ASP A 1 213 ? -0.835 3.560 8.727 1.00 97.06 213 ASP A O 1
ATOM 1648 N N . ILE A 1 214 ? -0.460 4.888 10.500 1.00 97.31 214 ILE A N 1
ATOM 1649 C CA . ILE A 1 214 ? 0.708 5.561 9.930 1.00 97.31 214 ILE A CA 1
ATOM 1650 C C . ILE A 1 214 ? 1.853 4.576 9.683 1.00 97.31 214 ILE A C 1
ATOM 1652 O O . ILE A 1 214 ? 2.658 4.785 8.776 1.00 97.31 214 ILE A O 1
ATOM 1656 N N . THR A 1 215 ? 1.917 3.485 10.444 1.00 94.94 215 THR A N 1
ATOM 1657 C CA . THR A 1 215 ? 2.928 2.449 10.252 1.00 94.94 215 THR A CA 1
ATOM 1658 C C . THR A 1 215 ? 2.708 1.703 8.943 1.00 94.94 215 THR A C 1
ATOM 1660 O O . THR A 1 215 ? 3.627 1.647 8.127 1.00 94.94 215 THR A O 1
ATOM 1663 N N . HIS A 1 216 ? 1.501 1.173 8.719 1.00 95.62 216 HIS A N 1
ATOM 1664 C CA . HIS A 1 216 ? 1.141 0.488 7.472 1.00 95.62 216 HIS A CA 1
ATOM 1665 C C . HIS A 1 216 ? 1.274 1.415 6.266 1.00 95.62 216 HIS A C 1
ATOM 1667 O O . HIS A 1 216 ? 1.876 1.047 5.260 1.00 95.62 216 HIS A O 1
ATOM 1673 N N . LEU A 1 217 ? 0.858 2.673 6.419 1.00 97.56 217 LEU A N 1
ATOM 1674 C CA . LEU A 1 217 ? 1.057 3.705 5.409 1.00 97.56 217 LEU A CA 1
ATOM 1675 C C . LEU A 1 217 ? 2.543 3.879 5.045 1.00 97.56 217 LEU A C 1
ATOM 1677 O O . LEU A 1 217 ? 2.891 3.858 3.867 1.00 97.56 217 LEU A O 1
ATOM 1681 N N . ARG A 1 218 ? 3.451 3.990 6.027 1.00 97.56 218 ARG A N 1
ATOM 1682 C CA . ARG A 1 218 ? 4.902 4.111 5.772 1.00 97.56 218 ARG A CA 1
ATOM 1683 C C . ARG A 1 218 ? 5.514 2.833 5.191 1.00 97.56 218 ARG A C 1
ATOM 1685 O O . ARG A 1 218 ? 6.427 2.928 4.375 1.00 97.56 218 ARG A O 1
ATOM 1692 N N . ILE A 1 219 ? 5.028 1.654 5.592 1.00 95.81 219 ILE A N 1
ATOM 1693 C CA . ILE A 1 219 ? 5.419 0.370 4.988 1.00 95.81 219 ILE A CA 1
ATOM 1694 C C . ILE A 1 219 ? 5.045 0.376 3.502 1.00 95.81 219 ILE A C 1
ATOM 1696 O O . ILE A 1 219 ? 5.913 0.135 2.665 1.00 95.81 219 ILE A O 1
ATOM 1700 N N . GLY A 1 220 ? 3.794 0.709 3.173 1.00 97.62 220 GLY A N 1
ATOM 1701 C CA . GLY A 1 220 ? 3.317 0.809 1.795 1.00 97.62 220 GLY A CA 1
ATOM 1702 C C . GLY A 1 220 ? 4.112 1.821 0.968 1.00 97.62 220 GLY A C 1
ATOM 1703 O O . GLY A 1 220 ? 4.421 1.547 -0.193 1.00 97.62 220 GLY A O 1
ATOM 1704 N N . ILE A 1 221 ? 4.514 2.946 1.569 1.00 98.62 221 ILE A N 1
ATOM 1705 C CA . ILE A 1 221 ? 5.337 3.955 0.891 1.00 98.62 221 ILE A CA 1
ATOM 1706 C C . ILE A 1 221 ? 6.704 3.388 0.497 1.00 98.62 221 ILE A C 1
ATOM 1708 O O . ILE A 1 221 ? 7.051 3.371 -0.685 1.00 98.62 221 ILE A O 1
ATOM 1712 N N . ASP A 1 222 ? 7.465 2.883 1.468 1.00 97.88 222 ASP A N 1
ATOM 1713 C CA . ASP A 1 222 ? 8.850 2.475 1.218 1.00 97.88 222 ASP A CA 1
ATOM 1714 C C . ASP A 1 222 ? 8.943 1.235 0.336 1.00 97.88 222 ASP A C 1
ATOM 1716 O O . ASP A 1 222 ? 9.816 1.160 -0.529 1.00 97.88 222 ASP A O 1
ATOM 1720 N N . TRP A 1 223 ? 8.026 0.277 0.500 1.00 98.00 223 TRP A N 1
ATOM 1721 C CA . TRP A 1 223 ? 7.970 -0.885 -0.385 1.00 98.00 223 TRP A CA 1
ATOM 1722 C C . TRP A 1 223 ? 7.590 -0.506 -1.808 1.00 98.00 223 TRP A C 1
ATOM 1724 O O . TRP A 1 223 ? 8.175 -1.045 -2.743 1.00 98.00 223 TRP A O 1
ATOM 1734 N N . THR A 1 224 ? 6.690 0.462 -1.990 1.00 98.75 224 THR A N 1
ATOM 1735 C CA . THR A 1 224 ? 6.378 0.978 -3.326 1.00 98.75 224 THR A CA 1
ATOM 1736 C C . THR A 1 224 ? 7.589 1.639 -3.945 1.00 98.75 224 THR A C 1
ATOM 1738 O O . THR A 1 224 ? 7.952 1.280 -5.061 1.00 98.75 224 THR A O 1
ATOM 1741 N N . ALA A 1 225 ? 8.268 2.530 -3.224 1.00 98.50 225 ALA A N 1
ATOM 1742 C CA . ALA A 1 225 ? 9.447 3.192 -3.757 1.00 98.50 225 ALA A CA 1
ATOM 1743 C C . ALA A 1 225 ? 10.551 2.196 -4.135 1.00 98.50 225 ALA A C 1
ATOM 1745 O O . ALA A 1 225 ? 11.092 2.248 -5.242 1.00 98.50 225 ALA A O 1
ATOM 1746 N N . TYR A 1 226 ? 10.822 1.237 -3.250 1.00 98.06 226 TYR A N 1
ATOM 1747 C CA . TYR A 1 226 ? 11.785 0.170 -3.491 1.00 98.06 226 TYR A CA 1
ATOM 1748 C C . TYR A 1 226 ? 11.419 -0.678 -4.718 1.00 98.06 226 TYR A C 1
ATOM 1750 O O . TYR A 1 226 ? 12.265 -0.921 -5.578 1.00 98.06 226 TYR A O 1
ATOM 1758 N N . LEU A 1 227 ? 10.157 -1.102 -4.843 1.00 98.50 227 LEU A N 1
ATOM 1759 C CA . LEU A 1 227 ? 9.707 -1.933 -5.962 1.00 98.50 227 LEU A CA 1
ATOM 1760 C C . LEU A 1 227 ? 9.606 -1.164 -7.281 1.00 98.50 227 LEU A C 1
ATOM 1762 O O . LEU A 1 227 ? 9.809 -1.779 -8.327 1.00 98.50 227 LEU A O 1
ATOM 1766 N N . VAL A 1 228 ? 9.359 0.150 -7.263 1.00 98.75 228 VAL A N 1
ATOM 1767 C CA . VAL A 1 228 ? 9.501 1.005 -8.454 1.00 98.75 228 VAL A CA 1
ATOM 1768 C C . VAL A 1 228 ? 10.955 0.967 -8.932 1.00 98.75 228 VAL A C 1
ATOM 1770 O O . VAL A 1 228 ? 11.208 0.612 -10.084 1.00 98.75 228 VAL A O 1
ATOM 1773 N N . ALA A 1 229 ? 11.921 1.243 -8.055 1.00 98.12 229 ALA A N 1
ATOM 1774 C CA . ALA A 1 229 ? 13.334 1.240 -8.432 1.00 98.12 229 ALA A CA 1
ATOM 1775 C C . ALA A 1 229 ? 13.827 -0.143 -8.903 1.00 98.12 229 ALA A C 1
ATOM 1777 O O . ALA A 1 229 ? 14.503 -0.265 -9.928 1.00 98.12 229 ALA A O 1
ATOM 1778 N N . GLU A 1 230 ? 13.437 -1.214 -8.208 1.00 97.88 230 GLU A N 1
ATOM 1779 C CA . GLU A 1 230 ? 13.785 -2.582 -8.604 1.00 97.88 230 GLU A CA 1
ATOM 1780 C C . GLU A 1 230 ? 13.156 -2.976 -9.947 1.00 97.88 230 GLU A C 1
ATOM 1782 O O . GLU A 1 230 ? 13.822 -3.589 -10.789 1.00 97.88 230 GLU A O 1
ATOM 1787 N N . SER A 1 231 ? 11.902 -2.582 -10.188 1.00 98.38 231 SER A N 1
ATOM 1788 C CA . SER A 1 231 ? 11.231 -2.801 -11.473 1.00 98.38 231 SER A CA 1
ATOM 1789 C C . SER A 1 231 ? 11.948 -2.063 -12.601 1.00 98.38 231 SER A C 1
ATOM 1791 O O . SER A 1 231 ? 12.255 -2.673 -13.626 1.00 98.38 231 SER A O 1
ATOM 1793 N N . TYR A 1 232 ? 12.292 -0.785 -12.401 1.00 98.56 232 TYR A N 1
ATOM 1794 C CA . TYR A 1 232 ? 13.068 0.006 -13.360 1.00 98.56 232 TYR A CA 1
ATOM 1795 C C . TYR A 1 232 ? 14.402 -0.674 -13.698 1.00 98.56 232 TYR A C 1
ATOM 1797 O O . TYR A 1 232 ? 14.747 -0.853 -14.871 1.00 98.56 232 TYR A O 1
ATOM 1805 N N . ARG A 1 233 ? 15.128 -1.138 -12.675 1.00 97.88 233 ARG A N 1
ATOM 1806 C CA . ARG A 1 233 ? 16.407 -1.839 -12.836 1.00 97.88 233 ARG A CA 1
ATOM 1807 C C . ARG A 1 233 ? 16.269 -3.099 -13.694 1.00 97.88 233 ARG A C 1
ATOM 1809 O O . ARG A 1 233 ? 17.120 -3.342 -14.550 1.00 97.88 233 ARG A O 1
ATOM 1816 N N . HIS A 1 234 ? 15.233 -3.908 -13.472 1.00 98.06 234 HIS A N 1
ATOM 1817 C CA . HIS A 1 234 ? 14.974 -5.113 -14.268 1.00 98.06 234 HIS A CA 1
ATOM 1818 C C . HIS A 1 234 ? 14.542 -4.787 -15.706 1.00 98.06 234 HIS A C 1
ATOM 1820 O O . HIS A 1 234 ? 15.037 -5.406 -16.650 1.00 98.06 234 HIS A O 1
ATOM 1826 N N . LEU A 1 235 ? 13.706 -3.763 -15.899 1.00 97.88 235 LEU A N 1
ATOM 1827 C CA . LEU A 1 235 ? 13.300 -3.282 -17.224 1.00 97.88 235 LEU A CA 1
ATOM 1828 C C . LEU A 1 235 ? 14.506 -2.840 -18.062 1.00 97.88 235 LEU A C 1
ATOM 1830 O O . LEU A 1 235 ? 14.641 -3.262 -19.212 1.00 97.88 235 LEU A O 1
ATOM 1834 N N . MET A 1 236 ? 15.420 -2.065 -17.471 1.00 98.00 236 MET A N 1
ATOM 1835 C CA . MET A 1 236 ? 16.621 -1.568 -18.151 1.00 98.00 236 MET A CA 1
ATOM 1836 C C . MET A 1 236 ? 17.667 -2.651 -18.434 1.00 98.00 236 MET A C 1
ATOM 1838 O O . MET A 1 236 ? 18.437 -2.519 -19.384 1.00 98.00 236 MET A O 1
ATOM 1842 N N . ARG A 1 237 ? 17.687 -3.733 -17.647 1.00 96.62 237 ARG A N 1
ATOM 1843 C CA . ARG A 1 237 ? 18.545 -4.909 -17.880 1.00 96.62 237 ARG A CA 1
ATOM 1844 C C . ARG A 1 237 ? 17.950 -5.919 -18.861 1.00 96.62 237 ARG A C 1
ATOM 1846 O O . ARG A 1 237 ? 18.643 -6.863 -19.229 1.00 96.62 237 ARG A O 1
ATOM 1853 N N . ASN A 1 238 ? 16.711 -5.697 -19.305 1.00 95.88 238 ASN A N 1
ATOM 1854 C CA . ASN A 1 238 ? 15.947 -6.639 -20.120 1.00 95.88 238 ASN A CA 1
ATOM 1855 C C . ASN A 1 238 ? 15.799 -8.016 -19.430 1.00 95.88 238 ASN A C 1
ATOM 1857 O O . ASN A 1 238 ? 15.907 -9.069 -20.062 1.00 95.88 238 ASN A O 1
ATOM 1861 N N . ASP A 1 239 ? 15.594 -8.004 -18.108 1.00 96.19 239 ASP A N 1
ATOM 1862 C CA . ASP A 1 239 ? 15.379 -9.210 -17.310 1.00 96.19 239 ASP A CA 1
ATOM 1863 C C . ASP A 1 239 ? 13.914 -9.678 -17.454 1.00 96.19 239 ASP A C 1
ATOM 1865 O O . ASP A 1 239 ? 13.004 -9.013 -16.958 1.00 96.19 239 ASP A O 1
ATOM 1869 N N . PRO A 1 240 ? 13.635 -10.852 -18.053 1.00 94.81 240 PRO A N 1
ATOM 1870 C CA . PRO A 1 240 ? 12.262 -11.308 -18.307 1.00 94.81 240 PRO A CA 1
ATOM 1871 C C . PRO A 1 240 ? 11.507 -11.727 -17.043 1.00 94.81 240 PRO A C 1
ATOM 1873 O O . PRO A 1 240 ? 10.311 -12.011 -17.095 1.00 94.81 240 PRO A O 1
ATOM 1876 N N . SER A 1 241 ? 12.191 -11.832 -15.905 1.00 96.31 241 SER A N 1
ATOM 1877 C CA . SER A 1 241 ? 11.555 -12.202 -14.649 1.00 96.31 241 SER A CA 1
ATOM 1878 C C . SER A 1 241 ? 12.381 -11.811 -13.439 1.00 96.31 241 SER A C 1
ATOM 1880 O O . SER A 1 241 ? 13.609 -11.903 -13.471 1.00 96.31 241 SER A O 1
ATOM 1882 N N . PHE A 1 242 ? 11.697 -11.505 -12.343 1.00 97.44 242 PHE A N 1
ATOM 1883 C CA . PHE A 1 242 ? 12.300 -11.328 -11.028 1.00 97.44 242 PHE A CA 1
ATOM 1884 C C . PHE A 1 242 ? 11.346 -11.789 -9.925 1.00 97.44 242 PHE A C 1
ATOM 1886 O O . PHE A 1 242 ? 10.209 -12.180 -10.185 1.00 97.44 242 PHE A O 1
ATOM 1893 N N . SER A 1 243 ? 11.817 -11.791 -8.679 1.00 96.19 243 SER A N 1
ATOM 1894 C CA . SER A 1 243 ? 10.966 -12.112 -7.535 1.00 96.19 243 SER A CA 1
ATOM 1895 C C . SER A 1 243 ? 11.185 -11.130 -6.401 1.00 96.19 243 SER A C 1
ATOM 1897 O O . SER A 1 243 ? 12.335 -10.832 -6.080 1.00 96.19 243 SER A O 1
ATOM 1899 N N . CYS A 1 244 ? 10.107 -10.725 -5.747 1.00 94.44 244 CYS A N 1
ATOM 1900 C CA . CYS A 1 244 ? 10.126 -9.871 -4.570 1.00 94.44 244 CYS A CA 1
ATOM 1901 C C . CYS A 1 244 ? 9.490 -10.576 -3.366 1.00 94.44 244 CYS A C 1
ATOM 1903 O O . CYS A 1 244 ? 8.769 -11.574 -3.486 1.00 94.44 244 CYS A O 1
ATOM 1905 N N . LYS A 1 245 ? 9.850 -10.096 -2.176 1.00 92.44 245 LYS A N 1
ATOM 1906 C CA . LYS A 1 245 ? 9.397 -10.643 -0.901 1.00 92.44 245 LYS A CA 1
ATOM 1907 C C . LYS A 1 245 ? 9.556 -9.597 0.204 1.00 92.44 245 LYS A C 1
ATOM 1909 O O . LYS A 1 245 ? 10.655 -9.077 0.385 1.00 92.44 245 LYS A O 1
ATOM 1914 N N . MET A 1 246 ? 8.506 -9.394 0.996 1.00 88.12 246 MET A N 1
ATOM 1915 C CA . MET A 1 246 ? 8.595 -8.676 2.267 1.00 88.12 246 MET A CA 1
ATOM 1916 C C . MET A 1 246 ? 9.231 -9.575 3.344 1.00 88.12 246 MET A C 1
ATOM 1918 O O . MET A 1 246 ? 8.888 -10.755 3.430 1.00 88.12 246 MET A O 1
ATOM 1922 N N . PRO A 1 247 ? 10.161 -9.069 4.178 1.00 85.44 247 PRO A N 1
ATOM 1923 C CA . PRO A 1 247 ? 10.826 -9.857 5.218 1.00 85.44 247 PRO A CA 1
ATOM 1924 C C . PRO A 1 247 ? 9.872 -10.514 6.214 1.00 85.44 247 PRO A C 1
ATOM 1926 O O . PRO A 1 247 ? 10.168 -11.605 6.698 1.00 85.44 247 PRO A O 1
ATOM 1929 N N . VAL A 1 248 ? 8.754 -9.844 6.504 1.00 80.00 248 VAL A N 1
ATOM 1930 C CA . VAL A 1 248 ? 7.726 -10.291 7.452 1.00 80.00 248 VAL A CA 1
ATOM 1931 C C . VAL A 1 248 ? 6.850 -11.414 6.898 1.00 80.00 248 VAL A C 1
ATOM 1933 O O . VAL A 1 248 ? 6.265 -12.163 7.673 1.00 80.00 248 VAL A O 1
ATOM 1936 N N . ASP A 1 249 ? 6.832 -11.605 5.580 1.00 84.00 249 ASP A N 1
ATOM 1937 C CA . ASP A 1 249 ? 6.099 -12.688 4.929 1.00 84.00 249 ASP A CA 1
ATOM 1938 C C . ASP A 1 249 ? 7.012 -13.876 4.652 1.00 84.00 249 ASP A C 1
ATOM 1940 O O . ASP A 1 249 ? 8.240 -13.762 4.607 1.00 84.00 249 ASP A O 1
ATOM 1944 N N . ARG A 1 250 ? 6.446 -15.067 4.443 1.00 87.06 250 ARG A N 1
ATOM 1945 C CA . ARG A 1 250 ? 7.219 -16.217 3.934 1.00 87.06 250 ARG A CA 1
ATOM 1946 C C . ARG A 1 250 ? 7.082 -16.355 2.429 1.00 87.06 250 ARG A C 1
ATOM 1948 O O . ARG A 1 250 ? 8.037 -16.809 1.786 1.00 87.06 250 ARG A O 1
ATOM 1955 N N . SER A 1 251 ? 5.933 -15.942 1.914 1.00 92.88 251 SER A N 1
ATOM 1956 C CA . SER A 1 251 ? 5.558 -15.923 0.511 1.00 92.88 251 SER A CA 1
ATOM 1957 C C . SER A 1 251 ? 6.572 -15.212 -0.368 1.00 92.88 251 SER A C 1
ATOM 1959 O O . SER A 1 251 ? 7.313 -14.325 0.058 1.00 92.88 251 SER A O 1
ATOM 1961 N N . ARG A 1 252 ? 6.619 -15.645 -1.624 1.00 96.12 252 ARG A N 1
ATOM 1962 C CA . ARG A 1 252 ? 7.430 -15.017 -2.662 1.00 96.12 252 ARG A CA 1
ATOM 1963 C C . ARG A 1 252 ? 6.535 -14.660 -3.835 1.00 96.12 252 ARG A C 1
ATOM 1965 O O . ARG A 1 252 ? 5.833 -15.529 -4.346 1.00 96.12 252 ARG A O 1
ATOM 1972 N N . THR A 1 253 ? 6.620 -13.414 -4.273 1.00 97.50 253 THR A N 1
ATOM 1973 C CA . THR A 1 253 ? 5.935 -12.926 -5.466 1.00 97.50 253 THR A CA 1
ATOM 1974 C C . THR A 1 253 ? 6.893 -13.037 -6.642 1.00 97.50 253 THR A C 1
ATOM 1976 O O . THR A 1 253 ? 8.020 -12.547 -6.585 1.00 97.50 253 THR A O 1
ATOM 1979 N N . HIS A 1 254 ? 6.472 -13.730 -7.691 1.00 97.88 254 HIS A N 1
ATOM 1980 C CA . HIS A 1 254 ? 7.199 -13.906 -8.942 1.00 97.88 254 HIS A CA 1
ATOM 1981 C C . HIS A 1 254 ? 6.576 -12.997 -9.995 1.00 97.88 254 HIS A C 1
ATOM 1983 O O . HIS A 1 254 ? 5.356 -12.964 -10.145 1.00 97.88 254 HIS A O 1
ATOM 1989 N N . VAL A 1 255 ? 7.418 -12.266 -10.714 1.00 98.19 255 VAL A N 1
ATOM 1990 C CA . VAL A 1 255 ? 7.021 -11.321 -11.755 1.00 98.19 255 VAL A CA 1
ATOM 1991 C C . VAL A 1 255 ? 7.655 -11.773 -13.059 1.00 98.19 255 VAL A C 1
ATOM 1993 O O . VAL A 1 255 ? 8.868 -11.967 -13.124 1.00 98.19 255 VAL A O 1
ATOM 1996 N N . HIS A 1 256 ? 6.838 -11.936 -14.092 1.00 98.06 256 HIS A N 1
ATOM 1997 C CA . HIS A 1 256 ? 7.261 -12.297 -15.440 1.00 98.06 256 HIS A CA 1
ATOM 1998 C C . HIS A 1 256 ? 6.873 -11.176 -16.402 1.00 98.06 256 HIS A C 1
ATOM 2000 O O . HIS A 1 256 ? 5.693 -10.853 -16.521 1.00 98.06 256 HIS A O 1
ATOM 2006 N N . ILE A 1 257 ? 7.859 -10.588 -17.078 1.00 97.62 257 ILE A N 1
ATOM 2007 C CA . ILE A 1 257 ? 7.687 -9.460 -17.996 1.00 97.62 257 ILE A CA 1
ATOM 2008 C C . ILE A 1 257 ? 7.825 -9.962 -19.431 1.00 97.62 257 ILE A C 1
ATOM 2010 O O . ILE A 1 257 ? 8.824 -10.576 -19.803 1.00 97.62 257 ILE A O 1
ATOM 2014 N N . THR A 1 258 ? 6.829 -9.659 -20.256 1.00 97.50 258 THR A N 1
ATOM 2015 C CA . THR A 1 258 ? 6.926 -9.772 -21.712 1.00 97.50 258 THR A CA 1
ATOM 2016 C C . THR A 1 258 ? 7.172 -8.385 -22.286 1.00 97.50 258 THR A C 1
ATOM 2018 O O . THR A 1 258 ? 6.354 -7.483 -22.107 1.00 97.50 258 THR A O 1
ATOM 2021 N N . TYR A 1 259 ? 8.313 -8.227 -22.954 1.00 97.25 259 TYR A N 1
ATOM 2022 C CA . TYR A 1 259 ? 8.741 -6.966 -23.552 1.00 97.25 259 TYR A CA 1
ATOM 2023 C C . TYR A 1 259 ? 8.128 -6.760 -24.946 1.00 97.25 259 TYR A C 1
ATOM 2025 O O . TYR A 1 259 ? 7.966 -7.736 -25.689 1.00 97.25 259 TYR A O 1
ATOM 2033 N N . PRO A 1 260 ? 7.841 -5.505 -25.338 1.00 96.56 260 PRO A N 1
ATOM 2034 C CA . PRO A 1 260 ? 7.334 -5.190 -26.664 1.00 96.56 260 PRO A CA 1
ATOM 2035 C C . PRO A 1 260 ? 8.379 -5.453 -27.753 1.00 96.56 260 PRO A C 1
ATOM 2037 O O . PRO A 1 260 ? 9.596 -5.411 -27.532 1.00 96.56 260 PRO A O 1
ATOM 2040 N N . PHE A 1 261 ? 7.900 -5.683 -28.976 1.00 94.50 261 PHE A N 1
ATOM 2041 C CA . PHE A 1 261 ? 8.775 -5.811 -30.137 1.00 94.50 261 PHE A CA 1
ATOM 2042 C C . PHE A 1 261 ? 9.607 -4.534 -30.332 1.00 94.50 261 PHE A C 1
ATOM 2044 O O . PHE A 1 261 ? 9.073 -3.430 -30.331 1.00 94.50 261 PHE A O 1
ATOM 2051 N N . GLY A 1 262 ? 10.918 -4.692 -30.531 1.00 93.38 262 GLY A N 1
ATOM 2052 C CA . GLY A 1 262 ? 11.826 -3.564 -30.750 1.00 93.38 262 GLY A CA 1
ATOM 2053 C C . GLY A 1 262 ? 12.298 -2.853 -29.478 1.00 93.38 262 GLY A C 1
ATOM 2054 O O . GLY A 1 262 ? 13.021 -1.871 -29.608 1.00 93.38 262 GLY A O 1
ATOM 2055 N N . TRP A 1 263 ? 11.975 -3.352 -28.274 1.00 96.38 263 TRP A N 1
ATOM 2056 C CA . TRP A 1 263 ? 12.472 -2.801 -27.000 1.00 96.38 263 TRP A CA 1
ATOM 2057 C C . TRP A 1 263 ? 13.998 -2.599 -26.980 1.00 96.38 263 TRP A C 1
ATOM 2059 O O . TRP A 1 263 ? 14.494 -1.537 -26.611 1.00 96.38 263 TRP A O 1
ATOM 2069 N N . ASP A 1 264 ? 14.747 -3.590 -27.469 1.00 93.50 264 ASP A N 1
ATOM 2070 C CA . ASP A 1 264 ? 16.215 -3.543 -27.552 1.00 93.50 264 ASP A CA 1
ATOM 2071 C C . ASP A 1 264 ? 16.747 -2.572 -28.621 1.00 93.50 264 ASP A C 1
ATOM 2073 O O . ASP A 1 264 ? 17.943 -2.287 -28.660 1.00 93.50 264 ASP A O 1
ATOM 2077 N N . CYS A 1 265 ? 15.881 -2.090 -29.515 1.00 94.69 265 CYS A N 1
ATOM 2078 C CA . CYS A 1 265 ? 16.231 -1.158 -30.587 1.00 94.69 265 CYS A CA 1
ATOM 2079 C C . CYS A 1 265 ? 15.998 0.308 -30.206 1.00 94.69 265 CYS A C 1
ATOM 2081 O O . CYS A 1 265 ? 16.410 1.190 -30.958 1.00 94.69 265 CYS A O 1
ATOM 2083 N N . LEU A 1 266 ? 15.338 0.571 -29.075 1.00 96.31 266 LEU A N 1
ATOM 2084 C CA . LEU A 1 266 ? 15.128 1.924 -28.572 1.00 96.31 266 LEU A CA 1
ATOM 2085 C C . LEU A 1 266 ? 16.448 2.554 -28.117 1.00 96.31 266 LEU A C 1
ATOM 2087 O O . LEU A 1 266 ? 17.371 1.861 -27.674 1.00 96.31 266 LEU A O 1
ATOM 2091 N N . SER A 1 267 ? 16.513 3.886 -28.197 1.00 97.19 267 SER A N 1
ATOM 2092 C CA . SER A 1 267 ? 17.589 4.642 -27.561 1.00 97.19 267 SER A CA 1
ATOM 2093 C C . SER A 1 267 ? 17.560 4.416 -26.044 1.00 97.19 267 SER A C 1
ATOM 2095 O O . SER A 1 267 ? 16.527 4.065 -25.471 1.00 97.19 267 SER A O 1
ATOM 2097 N N . GLU A 1 268 ? 18.695 4.598 -25.370 1.00 95.81 268 GLU A N 1
ATOM 2098 C CA . GLU A 1 268 ? 18.740 4.463 -23.909 1.00 95.81 268 GLU A CA 1
ATOM 2099 C C . GLU A 1 268 ? 17.820 5.475 -23.211 1.00 95.81 268 GLU A C 1
ATOM 2101 O O . GLU A 1 268 ? 17.186 5.129 -22.218 1.00 95.81 268 GLU A O 1
ATOM 2106 N N . GLU A 1 269 ? 17.699 6.681 -23.769 1.00 96.62 269 GLU A N 1
ATOM 2107 C CA . GLU A 1 269 ? 16.828 7.746 -23.271 1.00 96.62 269 GLU A CA 1
ATOM 2108 C C . GLU A 1 269 ? 15.345 7.365 -23.376 1.00 96.62 269 GLU A C 1
ATOM 2110 O O . GLU A 1 269 ? 14.641 7.376 -22.365 1.00 96.62 269 GLU A O 1
ATOM 2115 N N . ASP A 1 270 ? 14.886 6.930 -24.556 1.00 96.75 270 ASP A N 1
ATOM 2116 C CA . ASP A 1 270 ? 13.495 6.497 -24.756 1.00 96.75 270 ASP A CA 1
ATOM 2117 C C . ASP A 1 270 ? 13.170 5.278 -23.891 1.00 96.75 270 ASP A C 1
ATOM 2119 O O . ASP A 1 270 ? 12.113 5.200 -23.258 1.00 96.75 270 ASP A O 1
ATOM 2123 N N . ARG A 1 271 ? 14.104 4.321 -23.832 1.00 97.31 271 ARG A N 1
ATOM 2124 C CA . ARG A 1 271 ? 13.953 3.113 -23.024 1.00 97.31 271 ARG A CA 1
ATOM 2125 C C . ARG A 1 271 ? 13.855 3.454 -21.540 1.00 97.31 271 ARG A C 1
ATOM 2127 O O . ARG A 1 271 ? 12.994 2.905 -20.861 1.00 97.31 271 ARG A O 1
ATOM 2134 N N . SER A 1 272 ? 14.690 4.370 -21.052 1.00 97.69 272 SER A N 1
ATOM 2135 C CA . SER A 1 272 ? 14.664 4.854 -19.669 1.00 97.69 272 SER A CA 1
ATOM 2136 C C . SER A 1 272 ? 13.342 5.553 -19.346 1.00 97.69 272 SER A C 1
ATOM 2138 O O . SER A 1 272 ? 12.701 5.202 -18.357 1.00 97.69 272 SER A O 1
ATOM 2140 N N . ALA A 1 273 ? 12.872 6.458 -20.209 1.00 97.00 273 ALA A N 1
ATOM 2141 C CA . ALA A 1 273 ? 11.611 7.171 -20.005 1.00 97.00 273 ALA A CA 1
ATOM 2142 C C . ALA A 1 273 ? 10.394 6.226 -19.967 1.00 97.00 273 ALA A C 1
ATOM 2144 O O . ALA A 1 273 ? 9.511 6.376 -19.120 1.00 97.00 273 ALA A O 1
ATOM 2145 N N . ILE A 1 274 ? 10.349 5.222 -20.851 1.00 97.81 274 ILE A N 1
ATOM 2146 C CA . ILE A 1 274 ? 9.292 4.201 -20.836 1.00 97.81 274 ILE A CA 1
ATOM 2147 C C . ILE A 1 274 ? 9.429 3.309 -19.598 1.00 97.81 274 ILE A C 1
ATOM 2149 O O . ILE A 1 274 ? 8.437 3.065 -18.916 1.00 97.81 274 ILE A O 1
ATOM 2153 N N . ALA A 1 275 ? 10.641 2.854 -19.268 1.00 98.12 275 ALA A N 1
ATOM 2154 C CA . ALA A 1 275 ? 10.880 2.007 -18.102 1.00 98.12 275 ALA A CA 1
ATOM 2155 C C . ALA A 1 275 ? 10.453 2.692 -16.797 1.00 98.12 275 ALA A C 1
ATOM 2157 O O . ALA A 1 275 ? 9.874 2.035 -15.939 1.00 98.12 275 ALA A O 1
ATOM 2158 N N . GLU A 1 276 ? 10.684 3.998 -16.660 1.00 98.06 276 GLU A N 1
ATOM 2159 C CA . GLU A 1 276 ? 10.244 4.791 -15.509 1.00 98.06 276 GLU A CA 1
ATOM 2160 C C . GLU A 1 276 ? 8.714 4.799 -15.382 1.00 98.06 276 GLU A C 1
ATOM 2162 O O . GLU A 1 276 ? 8.179 4.509 -14.311 1.00 98.06 276 GLU A O 1
ATOM 2167 N N . ARG A 1 277 ? 7.994 5.021 -16.491 1.00 97.62 277 ARG A N 1
ATOM 2168 C CA . ARG A 1 277 ? 6.522 4.965 -16.523 1.00 97.62 277 ARG A CA 1
ATOM 2169 C C . ARG A 1 277 ? 5.979 3.585 -16.161 1.00 97.62 277 ARG A C 1
ATOM 2171 O O . ARG A 1 277 ? 5.056 3.487 -15.357 1.00 97.62 277 ARG A O 1
ATOM 2178 N N . ILE A 1 278 ? 6.556 2.522 -16.723 1.00 98.31 278 ILE A N 1
ATOM 2179 C CA . ILE A 1 278 ? 6.147 1.144 -16.418 1.00 98.31 278 ILE A CA 1
ATOM 2180 C C . ILE A 1 278 ? 6.447 0.796 -14.957 1.00 98.31 278 ILE A C 1
ATOM 2182 O O . ILE A 1 278 ? 5.614 0.191 -14.283 1.00 98.31 278 ILE A O 1
ATOM 2186 N N . ALA A 1 279 ? 7.608 1.202 -14.444 1.00 98.50 279 ALA A N 1
ATOM 2187 C CA . ALA A 1 279 ? 7.995 0.970 -13.061 1.00 98.50 279 ALA A CA 1
ATOM 2188 C C . ALA A 1 279 ? 7.058 1.673 -12.069 1.00 98.50 279 ALA A C 1
ATOM 2190 O O . ALA A 1 279 ? 6.663 1.054 -11.083 1.00 98.50 279 ALA A O 1
ATOM 2191 N N . LEU A 1 280 ? 6.649 2.916 -12.354 1.00 98.38 280 LEU A N 1
ATOM 2192 C CA . LEU A 1 280 ? 5.698 3.682 -11.538 1.00 98.38 280 LEU A CA 1
ATOM 2193 C C . LEU A 1 280 ? 4.292 3.066 -11.482 1.00 98.38 280 LEU A C 1
ATOM 2195 O O . LEU A 1 280 ? 3.559 3.356 -10.542 1.00 98.38 280 LEU A O 1
ATOM 2199 N N . ALA A 1 281 ? 3.924 2.200 -12.430 1.00 98.19 281 ALA A N 1
ATOM 2200 C CA . ALA A 1 281 ? 2.691 1.413 -12.363 1.00 98.19 281 ALA A CA 1
ATOM 2201 C C . ALA A 1 281 ? 2.897 0.050 -11.689 1.00 98.19 281 ALA A C 1
ATOM 2203 O O . ALA A 1 281 ? 2.091 -0.380 -10.865 1.00 98.19 281 ALA A O 1
ATOM 2204 N N . LEU A 1 282 ? 4.007 -0.625 -11.998 1.00 98.25 282 LEU A N 1
ATOM 2205 C CA . LEU A 1 282 ? 4.291 -1.957 -11.473 1.00 98.25 282 LEU A CA 1
ATOM 2206 C C . LEU A 1 282 ? 4.593 -1.937 -9.966 1.00 98.25 282 LEU A C 1
ATOM 2208 O O . LEU A 1 282 ? 4.115 -2.802 -9.239 1.00 98.25 282 LEU A O 1
ATOM 2212 N N . GLY A 1 283 ? 5.345 -0.946 -9.484 1.00 98.44 283 GLY A N 1
ATOM 2213 C CA . GLY A 1 283 ? 5.702 -0.798 -8.072 1.00 98.44 283 GLY A CA 1
ATOM 2214 C C . GLY A 1 283 ? 4.499 -0.765 -7.120 1.00 98.44 283 GLY A C 1
ATOM 2215 O O . GLY A 1 283 ? 4.402 -1.654 -6.271 1.00 98.44 283 GLY A O 1
ATOM 2216 N N . PRO A 1 284 ? 3.559 0.194 -7.246 1.00 98.69 284 PRO A N 1
ATOM 2217 C CA . PRO A 1 284 ? 2.389 0.258 -6.369 1.00 98.69 284 PRO A CA 1
ATOM 2218 C C . PRO A 1 284 ? 1.482 -0.971 -6.514 1.00 98.69 284 PRO A C 1
ATOM 2220 O O . PRO A 1 284 ? 0.990 -1.461 -5.501 1.00 98.69 284 PRO A O 1
ATOM 2223 N N . TYR A 1 285 ? 1.320 -1.531 -7.722 1.00 98.38 285 TYR A N 1
ATOM 2224 C CA . TYR A 1 285 ? 0.561 -2.774 -7.921 1.00 98.38 285 TYR A CA 1
ATOM 2225 C C . TYR A 1 285 ? 1.168 -3.945 -7.143 1.00 98.38 285 TYR A C 1
ATOM 2227 O O . TYR A 1 285 ? 0.456 -4.671 -6.444 1.00 98.38 285 TYR A O 1
ATOM 2235 N N . LEU A 1 286 ? 2.489 -4.132 -7.237 1.00 98.38 286 LEU A N 1
ATOM 2236 C CA . LEU A 1 286 ? 3.188 -5.194 -6.518 1.00 98.38 286 LEU A CA 1
ATOM 2237 C C . LEU A 1 286 ? 3.100 -4.993 -5.006 1.00 98.38 286 LEU A C 1
ATOM 2239 O O . LEU A 1 286 ? 2.771 -5.947 -4.303 1.00 98.38 286 LEU A O 1
ATOM 2243 N N . THR A 1 287 ? 3.340 -3.777 -4.505 1.00 98.31 287 THR A N 1
ATOM 2244 C CA . THR A 1 287 ? 3.229 -3.490 -3.069 1.00 98.31 287 THR A CA 1
ATOM 2245 C C . THR A 1 287 ? 1.822 -3.750 -2.567 1.00 98.31 287 THR A C 1
ATOM 2247 O O . THR A 1 287 ? 1.663 -4.478 -1.592 1.00 98.31 287 THR A O 1
ATOM 2250 N N . PHE A 1 288 ? 0.804 -3.209 -3.243 1.00 97.94 288 PHE A N 1
ATOM 2251 C CA . PHE A 1 288 ? -0.587 -3.359 -2.828 1.00 97.94 288 PHE A CA 1
ATOM 2252 C C . PHE A 1 288 ? -1.034 -4.829 -2.854 1.00 97.94 288 PHE A C 1
ATOM 2254 O O . PHE A 1 288 ? -1.695 -5.304 -1.931 1.00 97.94 288 PHE A O 1
ATOM 2261 N N . THR A 1 289 ? -0.582 -5.587 -3.857 1.00 97.31 289 THR A N 1
ATOM 2262 C CA . THR A 1 289 ? -0.785 -7.040 -3.920 1.00 97.31 289 THR A CA 1
ATOM 2263 C C . THR A 1 289 ? -0.111 -7.753 -2.744 1.00 97.31 289 THR A C 1
ATOM 2265 O O . THR A 1 289 ? -0.703 -8.650 -2.151 1.00 97.31 289 THR A O 1
ATOM 2268 N N . MET A 1 290 ? 1.123 -7.375 -2.395 1.00 96.62 290 MET A N 1
ATOM 2269 C CA . MET A 1 290 ? 1.892 -8.006 -1.318 1.00 96.62 290 MET A CA 1
ATOM 2270 C C . MET A 1 290 ? 1.301 -7.728 0.068 1.00 96.62 290 MET A C 1
ATOM 2272 O O . MET A 1 290 ? 1.159 -8.663 0.848 1.00 96.62 290 MET A O 1
ATOM 2276 N N . VAL A 1 291 ? 0.900 -6.490 0.359 1.00 95.25 291 VAL A N 1
ATOM 2277 C CA . VAL A 1 291 ? 0.253 -6.148 1.639 1.00 95.25 291 VAL A CA 1
ATOM 2278 C C . VAL A 1 291 ? -1.159 -6.732 1.736 1.00 95.25 291 VAL A C 1
ATOM 2280 O O . VAL A 1 291 ? -1.518 -7.267 2.773 1.00 95.25 291 VAL A O 1
ATOM 2283 N N . SER A 1 292 ? -1.927 -6.777 0.642 1.00 96.00 292 SER A N 1
ATOM 2284 C CA . SER A 1 292 ? -3.217 -7.491 0.635 1.00 96.00 292 SER A CA 1
ATOM 2285 C C . SER A 1 292 ? -3.030 -8.995 0.856 1.00 96.00 292 SER A C 1
ATOM 2287 O O . SER A 1 292 ? -3.824 -9.649 1.529 1.00 96.00 292 SER A O 1
ATOM 2289 N N . TRP A 1 293 ? -1.954 -9.566 0.308 1.00 95.75 293 TRP A N 1
ATOM 2290 C CA . TRP A 1 293 ? -1.601 -10.958 0.550 1.00 95.75 293 TRP A CA 1
ATOM 2291 C C . TRP A 1 293 ? -1.192 -11.215 2.005 1.00 95.75 293 TRP A C 1
ATOM 2293 O O . TRP A 1 293 ? -1.575 -12.248 2.557 1.00 95.75 293 TRP A O 1
ATOM 2303 N N . HIS A 1 294 ? -0.481 -10.280 2.643 1.00 93.56 294 HIS A N 1
ATOM 2304 C CA . HIS A 1 294 ? -0.193 -10.334 4.077 1.00 93.56 294 HIS A CA 1
ATOM 2305 C C . HIS A 1 294 ? -1.493 -10.495 4.881 1.00 93.56 294 HIS A C 1
ATOM 2307 O O . HIS A 1 294 ? -1.626 -11.477 5.615 1.00 93.56 294 HIS A O 1
ATOM 2313 N N . GLU A 1 295 ? -2.500 -9.655 4.621 1.00 93.81 295 GLU A N 1
ATOM 2314 C CA . GLU A 1 295 ? -3.818 -9.726 5.276 1.00 93.81 295 GLU A CA 1
ATOM 2315 C C . GLU A 1 295 ? -4.558 -11.051 5.039 1.00 93.81 295 GLU A C 1
ATOM 2317 O O . GLU A 1 295 ? -5.186 -11.617 5.939 1.00 93.81 295 GLU A O 1
ATOM 2322 N N . ILE A 1 296 ? -4.445 -11.613 3.833 1.00 94.69 296 ILE A N 1
ATOM 2323 C CA . ILE A 1 296 ? -4.979 -12.949 3.540 1.00 94.69 296 ILE A CA 1
ATOM 2324 C C . ILE A 1 296 ? -4.280 -13.990 4.413 1.00 94.69 296 ILE A C 1
ATOM 2326 O O . ILE A 1 296 ? -4.938 -14.807 5.058 1.00 94.69 296 ILE A O 1
ATOM 2330 N N . THR A 1 297 ? -2.949 -13.993 4.454 1.00 92.44 297 THR A N 1
ATOM 2331 C CA . THR A 1 297 ? -2.219 -15.003 5.227 1.00 92.44 297 THR A CA 1
ATOM 2332 C C . THR A 1 297 ? -2.508 -14.903 6.725 1.00 92.44 297 THR A C 1
ATOM 2334 O O . THR A 1 297 ? -2.707 -15.941 7.368 1.00 92.44 297 THR A O 1
ATOM 2337 N N . THR A 1 298 ? -2.609 -13.691 7.279 1.00 89.31 298 THR A N 1
ATOM 2338 C CA . THR A 1 298 ? -2.941 -13.465 8.694 1.00 89.31 298 THR A CA 1
ATOM 2339 C C . THR A 1 298 ? -4.370 -13.910 9.012 1.00 89.31 298 THR A C 1
ATOM 2341 O O . THR A 1 298 ? -4.581 -14.552 10.047 1.00 89.31 298 THR A O 1
ATOM 2344 N N . TRP A 1 299 ? -5.332 -13.728 8.093 1.00 91.69 299 TRP A N 1
ATOM 2345 C CA . TRP A 1 299 ? -6.690 -14.275 8.232 1.00 91.69 299 TRP A CA 1
ATOM 2346 C C . TRP A 1 299 ? -6.695 -15.803 8.393 1.00 91.69 299 TRP A C 1
ATOM 2348 O O . TRP A 1 299 ? -7.392 -16.346 9.252 1.00 91.69 299 TRP A O 1
ATOM 2358 N N . TYR A 1 300 ? -5.873 -16.525 7.624 1.00 89.81 300 TYR A N 1
ATOM 2359 C CA . TYR A 1 300 ? -5.783 -17.990 7.731 1.00 89.81 300 TYR A CA 1
ATOM 2360 C C . TYR A 1 300 ? -4.943 -18.490 8.919 1.00 89.81 300 TYR A C 1
ATOM 2362 O O . TYR A 1 300 ? -4.885 -19.708 9.157 1.00 89.81 300 TYR A O 1
ATOM 2370 N N . GLY A 1 301 ? -4.360 -17.572 9.695 1.00 81.69 301 GLY A N 1
ATOM 2371 C CA . GLY A 1 301 ? -3.669 -17.846 10.952 1.00 81.69 301 GLY A CA 1
ATOM 2372 C C . GLY A 1 301 ? -2.152 -17.672 10.917 1.00 81.69 301 GLY A C 1
ATOM 2373 O O . GLY A 1 301 ? -1.500 -18.114 11.868 1.00 81.69 301 GLY A O 1
ATOM 2374 N N . TYR A 1 302 ? -1.593 -17.053 9.868 1.00 77.06 302 TYR A N 1
ATOM 2375 C CA . TYR A 1 302 ? -0.172 -16.707 9.829 1.00 77.06 302 TYR A CA 1
ATOM 2376 C C . TYR A 1 302 ? 0.215 -15.819 11.020 1.00 77.06 302 TYR A C 1
ATOM 2378 O O . TYR A 1 302 ? -0.561 -14.970 11.459 1.00 77.06 302 TYR A O 1
ATOM 2386 N N . LYS A 1 303 ? 1.412 -16.080 11.560 1.00 69.12 303 LYS A N 1
ATOM 2387 C CA . LYS A 1 303 ? 2.027 -15.361 12.680 1.00 69.12 303 LYS A CA 1
ATOM 2388 C C . LYS A 1 303 ? 3.499 -15.084 12.354 1.00 69.12 303 LYS A C 1
ATOM 2390 O O . LYS A 1 303 ? 4.323 -16.002 12.412 1.00 69.12 303 LYS A O 1
ATOM 2395 N N . CYS A 1 304 ? 3.828 -13.853 11.985 1.00 53.50 304 CYS A N 1
ATOM 2396 C CA . CYS A 1 304 ? 5.172 -13.335 11.751 1.00 53.50 304 CYS A CA 1
ATOM 2397 C C . CYS A 1 304 ? 6.011 -13.334 13.039 1.00 53.50 304 CYS A C 1
ATOM 2399 O O . CYS A 1 304 ? 7.178 -13.733 13.037 1.00 53.50 304 CYS A O 1
ATOM 2401 N N . ILE A 1 305 ? 5.417 -12.923 14.157 1.00 52.31 305 ILE A N 1
ATOM 2402 C CA . ILE A 1 305 ? 6.010 -12.949 15.495 1.00 52.31 305 ILE A CA 1
ATOM 2403 C C . ILE A 1 305 ? 5.212 -13.982 16.283 1.00 52.31 305 ILE A C 1
ATOM 2405 O O . ILE A 1 305 ? 3.998 -14.044 16.156 1.00 52.31 305 ILE A O 1
ATOM 2409 N N . GLY A 1 306 ? 5.847 -14.813 17.111 1.00 41.06 306 GLY A N 1
ATOM 2410 C CA . GLY A 1 306 ? 5.182 -15.879 17.885 1.00 41.06 306 GLY A CA 1
ATOM 2411 C C . GLY A 1 306 ? 4.117 -15.426 18.909 1.00 41.06 306 GLY A C 1
ATOM 2412 O O . GLY A 1 306 ? 3.861 -16.146 19.871 1.00 41.06 306 GLY A O 1
ATOM 2413 N N . LEU A 1 307 ? 3.518 -14.246 18.744 1.00 43.12 307 LEU A N 1
ATOM 2414 C CA . LEU A 1 307 ? 2.397 -13.723 19.504 1.00 43.12 307 LEU A CA 1
ATOM 2415 C C . LEU A 1 307 ? 1.059 -14.114 18.838 1.00 43.12 307 LEU A C 1
ATOM 2417 O O . LEU A 1 307 ? 0.936 -14.142 17.618 1.00 43.12 307 LEU A O 1
ATOM 2421 N N . PRO A 1 308 ? 0.015 -14.422 19.622 1.00 46.62 308 PRO A N 1
ATOM 2422 C CA . PRO A 1 308 ? -1.238 -14.982 19.113 1.00 46.62 308 PRO A CA 1
ATOM 2423 C C . PRO A 1 308 ? -2.174 -14.000 18.377 1.00 46.62 308 PRO A C 1
ATOM 2425 O O . PRO A 1 308 ? -3.259 -14.425 17.996 1.00 46.62 308 PRO A O 1
ATOM 2428 N N . VAL A 1 309 ? -1.775 -12.742 18.162 1.00 54.44 309 VAL A N 1
ATOM 2429 C CA . VAL A 1 309 ? -2.670 -11.596 17.881 1.00 54.44 309 VAL A CA 1
ATOM 2430 C C . VAL A 1 309 ? -2.759 -11.159 16.411 1.00 54.44 309 VAL A C 1
ATOM 2432 O O . VAL A 1 309 ? -3.442 -10.190 16.098 1.00 54.44 309 VAL A O 1
ATOM 2435 N N . GLU A 1 310 ? -2.079 -11.840 15.488 1.00 59.41 310 GLU A N 1
ATOM 2436 C CA . GLU A 1 310 ? -2.031 -11.405 14.076 1.00 59.41 310 GLU A CA 1
ATOM 2437 C C . GLU A 1 310 ? -3.327 -11.672 13.295 1.00 59.41 310 GLU A C 1
ATOM 2439 O O . GLU A 1 310 ? -3.658 -10.939 12.371 1.00 59.41 310 GLU A O 1
ATOM 2444 N N . TYR A 1 311 ? -4.147 -12.641 13.713 1.00 61.72 311 TYR A N 1
ATOM 2445 C CA . TYR A 1 311 ? -5.498 -12.781 13.151 1.00 61.72 311 TYR A CA 1
ATOM 2446 C C . TYR A 1 311 ? -6.353 -11.526 13.405 1.00 61.72 311 TYR A C 1
ATOM 2448 O O . TYR A 1 311 ? -7.251 -11.177 12.637 1.00 61.72 311 TYR A O 1
ATOM 2456 N N . ASP A 1 312 ? -6.098 -10.827 14.507 1.00 72.75 312 ASP A N 1
ATOM 2457 C CA . ASP A 1 312 ? -6.876 -9.652 14.852 1.00 72.75 312 ASP A CA 1
ATOM 2458 C C . ASP A 1 312 ? -6.463 -8.407 14.050 1.00 72.75 312 ASP A C 1
ATOM 2460 O O . ASP A 1 312 ? -7.283 -7.496 13.937 1.00 72.75 312 ASP A O 1
ATOM 2464 N N . SER A 1 313 ? -5.279 -8.380 13.420 1.00 75.31 313 SER A N 1
ATOM 2465 C CA . SER A 1 313 ? -4.934 -7.354 12.415 1.00 75.31 313 SER A CA 1
ATOM 2466 C C . SER A 1 313 ? -5.547 -7.641 11.051 1.00 75.31 313 SER A C 1
ATOM 2468 O O . SER A 1 313 ? -5.915 -6.684 10.389 1.00 75.31 313 SER A O 1
ATOM 2470 N N . ALA A 1 314 ? -5.754 -8.917 10.696 1.00 85.50 314 ALA A N 1
ATOM 2471 C CA . ALA A 1 314 ? -6.246 -9.330 9.380 1.00 85.50 314 ALA A CA 1
ATOM 2472 C C . ALA A 1 314 ? -7.471 -8.520 8.921 1.00 85.50 314 ALA A C 1
ATOM 2474 O O . ALA A 1 314 ? -8.566 -8.680 9.477 1.00 85.50 314 ALA A O 1
ATOM 2475 N N . PHE A 1 315 ? -7.303 -7.655 7.921 1.00 92.44 315 PHE A N 1
ATOM 2476 C CA . PHE A 1 315 ? -8.359 -6.778 7.403 1.00 92.44 315 PHE A CA 1
ATOM 2477 C C . PHE A 1 315 ? -9.056 -5.945 8.494 1.00 92.44 315 PHE A C 1
ATOM 2479 O O . PHE A 1 315 ? -10.287 -5.800 8.488 1.00 92.44 315 PHE A O 1
ATOM 2486 N N . SER A 1 316 ? -8.319 -5.435 9.489 1.00 92.88 316 SER A N 1
ATOM 2487 C CA . SER A 1 316 ? -8.876 -4.433 10.406 1.00 92.88 316 SER A CA 1
ATOM 2488 C C . SER A 1 316 ? -9.375 -3.216 9.617 1.00 92.88 316 SER A C 1
ATOM 2490 O O . SER A 1 316 ? -9.006 -2.989 8.465 1.00 92.88 316 SER A O 1
ATOM 2492 N N . TRP A 1 317 ? -10.311 -2.462 10.193 1.00 94.50 317 TRP A N 1
ATOM 2493 C CA . TRP A 1 317 ? -11.100 -1.488 9.429 1.00 94.50 317 TRP A CA 1
ATOM 2494 C C . TRP A 1 317 ? -10.274 -0.346 8.812 1.00 94.50 317 TRP A C 1
ATOM 2496 O O . TRP A 1 317 ? -10.735 0.309 7.877 1.00 94.50 317 TRP A O 1
ATOM 2506 N N . GLU A 1 318 ? -9.084 -0.101 9.353 1.00 95.31 318 GLU A N 1
ATOM 2507 C CA . GLU A 1 318 ? -8.098 0.882 8.914 1.00 95.31 318 GLU A CA 1
ATOM 2508 C C . GLU A 1 318 ? -7.057 0.330 7.934 1.00 95.31 318 GLU A C 1
ATOM 2510 O O . GLU A 1 318 ? -6.438 1.110 7.210 1.00 95.31 318 GLU A O 1
ATOM 2515 N N . ASP A 1 319 ? -6.815 -0.980 7.940 1.00 93.88 319 ASP A N 1
ATOM 2516 C CA . ASP A 1 319 ? -5.553 -1.540 7.458 1.00 93.88 319 ASP A CA 1
ATOM 2517 C C . ASP A 1 319 ? -5.403 -1.445 5.935 1.00 93.88 319 ASP A C 1
ATOM 2519 O O . ASP A 1 319 ? -4.525 -0.733 5.440 1.00 93.88 319 ASP A O 1
ATOM 2523 N N . SER A 1 320 ? -6.311 -2.070 5.179 1.00 95.19 320 SER A N 1
ATOM 2524 C CA . SER A 1 320 ? -6.230 -2.106 3.712 1.00 95.19 320 SER A CA 1
ATOM 2525 C C . SER A 1 320 ? -6.211 -0.701 3.097 1.00 95.19 320 SER A C 1
ATOM 2527 O O . SER A 1 320 ? -5.442 -0.441 2.169 1.00 95.19 320 SER A O 1
ATOM 2529 N N . TYR A 1 321 ? -6.963 0.239 3.680 1.00 97.69 321 TYR A N 1
ATOM 2530 C CA . TYR A 1 321 ? -6.982 1.637 3.243 1.00 97.69 321 TYR A CA 1
ATOM 2531 C C . TYR A 1 321 ? -5.684 2.379 3.574 1.00 97.69 321 TYR A C 1
ATOM 2533 O O . TYR A 1 321 ? -5.180 3.137 2.746 1.00 97.69 321 TYR A O 1
ATOM 2541 N N . SER A 1 322 ? -5.089 2.128 4.744 1.00 97.88 322 SER A N 1
ATOM 2542 C CA . SER A 1 322 ? -3.777 2.685 5.108 1.00 97.88 322 SER A CA 1
ATOM 2543 C C . SER A 1 322 ? -2.675 2.172 4.176 1.00 97.88 322 SER A C 1
ATOM 2545 O O . SER A 1 322 ? -1.832 2.949 3.722 1.00 97.88 322 SER A O 1
ATOM 2547 N N . ASN A 1 323 ? -2.726 0.881 3.845 1.00 97.06 323 ASN A N 1
ATOM 2548 C CA . ASN A 1 323 ? -1.834 0.227 2.895 1.00 97.06 323 ASN A CA 1
ATOM 2549 C C . ASN A 1 323 ? -1.953 0.833 1.485 1.00 97.06 323 ASN A C 1
ATOM 2551 O O . ASN A 1 323 ? -0.939 1.234 0.903 1.00 97.06 323 ASN A O 1
ATOM 2555 N N . LEU A 1 324 ? -3.176 0.978 0.958 1.00 98.50 324 LEU A N 1
ATOM 2556 C CA . LEU A 1 324 ? -3.425 1.622 -0.338 1.00 98.50 324 LEU A CA 1
ATOM 2557 C C . LEU A 1 324 ? -2.913 3.066 -0.360 1.00 98.50 324 LEU A C 1
ATOM 2559 O O . LEU A 1 324 ? -2.179 3.447 -1.277 1.00 98.50 324 LEU A O 1
ATOM 2563 N N . LEU A 1 325 ? -3.255 3.851 0.666 1.00 98.50 325 LEU A N 1
ATOM 2564 C CA . LEU A 1 325 ? -2.854 5.251 0.786 1.00 98.50 325 LEU A CA 1
ATOM 2565 C C . LEU A 1 325 ? -1.331 5.406 0.715 1.00 98.50 325 LEU A C 1
ATOM 2567 O O . LEU A 1 325 ? -0.830 6.308 0.041 1.00 98.50 325 LEU A O 1
ATOM 2571 N N . GLY A 1 326 ? -0.595 4.481 1.335 1.00 98.62 326 GLY A N 1
ATOM 2572 C CA . GLY A 1 326 ? 0.860 4.440 1.254 1.00 98.62 326 GLY A CA 1
ATOM 2573 C C . GLY A 1 326 ? 1.387 4.286 -0.177 1.00 98.62 326 GLY A C 1
ATOM 2574 O O . GLY A 1 326 ? 2.302 5.007 -0.577 1.00 98.62 326 GLY A O 1
ATOM 2575 N N . THR A 1 327 ? 0.787 3.408 -0.986 1.00 98.75 327 THR A N 1
ATOM 2576 C CA . THR A 1 327 ? 1.232 3.200 -2.378 1.00 98.75 327 THR A CA 1
ATOM 2577 C C . THR A 1 327 ? 1.056 4.447 -3.246 1.00 98.75 327 THR A C 1
ATOM 2579 O O . THR A 1 327 ? 1.960 4.815 -3.997 1.00 98.75 327 THR A O 1
ATOM 2582 N N . MET A 1 328 ? -0.057 5.166 -3.089 1.00 98.50 328 MET A N 1
ATOM 2583 C CA . MET A 1 328 ? -0.310 6.403 -3.832 1.00 98.50 328 MET A CA 1
ATOM 2584 C C . MET A 1 328 ? 0.618 7.540 -3.396 1.00 98.50 328 MET A C 1
ATOM 2586 O O . MET A 1 328 ? 1.142 8.274 -4.236 1.00 98.50 328 MET A O 1
ATOM 2590 N N . ILE A 1 329 ? 0.846 7.682 -2.085 1.00 98.81 329 ILE A N 1
ATOM 2591 C CA . ILE A 1 329 ? 1.760 8.693 -1.543 1.00 98.81 329 ILE A CA 1
ATOM 2592 C C . ILE A 1 329 ? 3.181 8.462 -2.066 1.00 98.81 329 ILE A C 1
ATOM 2594 O O . ILE A 1 329 ? 3.851 9.431 -2.419 1.00 98.81 329 ILE A O 1
ATOM 2598 N N . ALA A 1 330 ? 3.633 7.208 -2.171 1.00 98.75 330 ALA A N 1
ATOM 2599 C CA . ALA A 1 330 ? 4.936 6.899 -2.756 1.00 98.75 330 ALA A CA 1
ATOM 2600 C C . ALA A 1 330 ? 5.044 7.329 -4.217 1.00 98.75 330 ALA A C 1
ATOM 2602 O O . ALA A 1 330 ? 6.016 7.992 -4.570 1.00 98.75 330 ALA A O 1
ATOM 2603 N N . VAL A 1 331 ? 4.056 7.001 -5.057 1.00 98.56 331 VAL A N 1
ATOM 2604 C CA . VAL A 1 331 ? 4.054 7.418 -6.472 1.00 98.56 331 VAL A CA 1
ATOM 2605 C C . VAL A 1 331 ? 4.142 8.938 -6.582 1.00 98.56 331 VAL A C 1
ATOM 2607 O O . VAL A 1 331 ? 4.944 9.450 -7.359 1.00 98.56 331 VAL A O 1
ATOM 2610 N N . ARG A 1 332 ? 3.383 9.665 -5.755 1.00 98.38 332 ARG A N 1
ATOM 2611 C CA . ARG A 1 332 ? 3.447 11.128 -5.699 1.00 98.38 332 ARG A CA 1
ATOM 2612 C C . ARG A 1 332 ? 4.822 11.633 -5.252 1.00 98.38 332 ARG A C 1
ATOM 2614 O O . ARG A 1 332 ? 5.365 12.541 -5.871 1.00 98.38 332 ARG A O 1
ATOM 2621 N N . ALA A 1 333 ? 5.385 11.065 -4.187 1.00 98.50 333 ALA A N 1
ATOM 2622 C CA . ALA A 1 333 ? 6.685 11.475 -3.661 1.00 98.50 333 ALA A CA 1
ATOM 2623 C C . ALA A 1 333 ? 7.820 11.209 -4.661 1.00 98.50 333 ALA A C 1
ATOM 2625 O O . ALA A 1 333 ? 8.716 12.033 -4.801 1.00 98.50 333 ALA A O 1
ATOM 2626 N N . LEU A 1 334 ? 7.760 10.103 -5.405 1.00 98.50 334 LEU A N 1
ATOM 2627 C CA . LEU A 1 334 ? 8.721 9.765 -6.457 1.00 98.50 334 LEU A CA 1
ATOM 2628 C C . LEU A 1 334 ? 8.650 10.686 -7.682 1.00 98.50 334 LEU A C 1
ATOM 2630 O O . LEU A 1 334 ? 9.532 10.633 -8.528 1.00 98.50 334 LEU A O 1
ATOM 2634 N N . GLN A 1 335 ? 7.631 11.533 -7.806 1.00 97.50 335 GLN A N 1
ATOM 2635 C CA . GLN A 1 335 ? 7.570 12.552 -8.858 1.00 97.50 335 GLN A CA 1
ATOM 2636 C C . GLN A 1 335 ? 8.218 13.877 -8.427 1.00 97.50 335 GLN A C 1
ATOM 2638 O O . GLN A 1 335 ? 8.351 14.787 -9.244 1.00 97.50 335 GLN A O 1
ATOM 2643 N N . ASP A 1 336 ? 8.639 14.002 -7.165 1.00 98.06 336 ASP A N 1
ATOM 2644 C CA . ASP A 1 336 ? 9.273 15.211 -6.644 1.00 98.06 336 ASP A CA 1
ATOM 2645 C C . ASP A 1 336 ? 10.718 15.340 -7.170 1.00 98.06 336 ASP A C 1
ATOM 2647 O O . ASP A 1 336 ? 11.582 14.480 -6.961 1.00 98.06 336 ASP A O 1
ATOM 2651 N N . ALA A 1 337 ? 10.977 16.424 -7.902 1.00 97.12 337 ALA A N 1
ATOM 2652 C CA . ALA A 1 337 ? 12.281 16.753 -8.479 1.00 97.12 337 ALA A CA 1
ATOM 2653 C C . ALA A 1 337 ? 13.076 17.779 -7.653 1.00 97.12 337 ALA A C 1
ATOM 2655 O O . ALA A 1 337 ? 14.205 18.112 -8.013 1.00 97.12 337 ALA A O 1
ATOM 2656 N N . GLU A 1 338 ? 12.512 18.270 -6.550 1.00 97.12 338 GLU A N 1
ATOM 2657 C CA . GLU A 1 338 ? 13.074 19.349 -5.735 1.00 97.12 338 GLU A CA 1
ATOM 2658 C C . GLU A 1 338 ? 13.605 18.840 -4.392 1.00 97.12 338 GLU A C 1
ATOM 2660 O O . GLU A 1 338 ? 14.657 19.277 -3.922 1.00 97.12 338 GLU A O 1
ATOM 2665 N N . HIS A 1 339 ? 12.890 17.906 -3.767 1.00 97.75 339 HIS A N 1
ATOM 2666 C CA . HIS A 1 339 ? 13.164 17.446 -2.413 1.00 97.75 339 HIS A CA 1
ATOM 2667 C C . HIS A 1 339 ? 13.778 16.053 -2.387 1.00 97.75 339 HIS A C 1
ATOM 2669 O O . HIS A 1 339 ? 13.485 15.202 -3.224 1.00 97.75 339 HIS A O 1
ATOM 2675 N N . SER A 1 340 ? 14.573 15.784 -1.349 1.00 96.94 340 SER A N 1
ATOM 2676 C CA . SER A 1 340 ? 15.034 14.427 -1.070 1.00 96.94 340 SER A CA 1
ATOM 2677 C C . SER A 1 340 ? 13.884 13.476 -0.769 1.00 96.94 340 SER A C 1
ATOM 2679 O O . SER A 1 340 ? 12.861 13.905 -0.240 1.00 96.94 340 SER A O 1
ATOM 2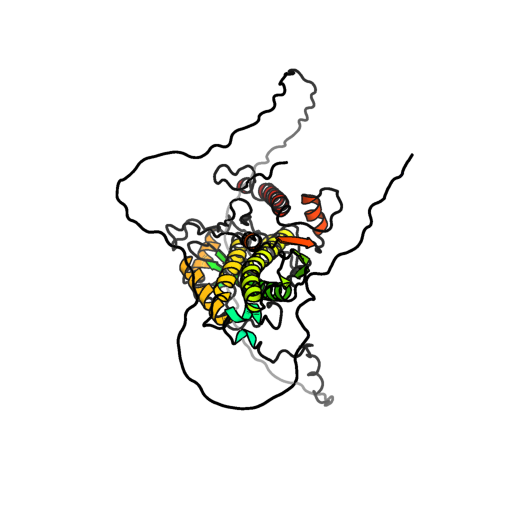681 N N . TYR A 1 341 ? 14.065 12.178 -1.027 1.00 97.19 341 TYR A N 1
ATOM 2682 C CA . TYR A 1 341 ? 13.026 11.156 -0.827 1.00 97.19 341 TYR A CA 1
ATOM 2683 C C . TYR A 1 341 ? 12.307 11.273 0.525 1.00 97.19 341 TYR A C 1
ATOM 2685 O O . TYR A 1 341 ? 11.091 11.439 0.582 1.00 97.19 341 TYR A O 1
ATOM 2693 N N . ASN A 1 342 ? 13.062 11.300 1.627 1.00 96.88 342 ASN A N 1
ATOM 2694 C CA . ASN A 1 342 ? 12.486 11.414 2.968 1.00 96.88 342 ASN A CA 1
ATOM 2695 C C . ASN A 1 342 ? 11.666 12.703 3.157 1.00 96.88 342 ASN A C 1
ATOM 2697 O O . ASN A 1 342 ? 10.635 12.711 3.837 1.00 96.88 342 ASN A O 1
ATOM 2701 N N . LYS A 1 343 ? 12.116 13.808 2.556 1.00 97.31 343 LYS A N 1
ATOM 2702 C CA . LYS A 1 343 ? 11.429 15.096 2.636 1.00 97.31 343 LYS A CA 1
ATOM 2703 C C . LYS A 1 343 ? 10.181 15.120 1.749 1.00 97.31 343 LYS A C 1
ATOM 2705 O O . LYS A 1 343 ? 9.138 15.532 2.251 1.00 97.31 343 LYS A O 1
ATOM 2710 N N . ALA A 1 344 ? 10.269 14.630 0.514 1.00 98.50 344 ALA A N 1
ATOM 2711 C CA . ALA A 1 344 ? 9.153 14.491 -0.419 1.00 98.50 344 ALA A CA 1
ATOM 2712 C C . ALA A 1 344 ? 8.042 13.613 0.172 1.00 98.50 344 ALA A C 1
ATOM 2714 O O . ALA A 1 344 ? 6.882 14.014 0.200 1.00 98.50 344 ALA A O 1
ATOM 2715 N N . VAL A 1 345 ? 8.401 12.466 0.760 1.00 98.44 345 VAL A N 1
ATOM 2716 C CA . VAL A 1 345 ? 7.450 11.597 1.467 1.00 98.44 345 VAL A CA 1
ATOM 2717 C C . VAL A 1 345 ? 6.808 12.323 2.647 1.00 98.44 345 VAL A C 1
ATOM 2719 O O . VAL A 1 345 ? 5.594 12.268 2.807 1.00 98.44 345 VAL A O 1
ATOM 2722 N N . THR A 1 346 ? 7.590 13.034 3.467 1.00 98.31 346 THR A N 1
ATOM 2723 C CA . THR A 1 346 ? 7.034 13.801 4.598 1.00 98.31 346 THR A CA 1
ATOM 2724 C C . THR A 1 346 ? 5.994 14.819 4.123 1.00 98.31 346 THR A C 1
ATOM 2726 O O . THR A 1 346 ? 4.907 14.886 4.688 1.00 98.31 346 THR A O 1
ATOM 2729 N N . ILE A 1 347 ? 6.310 15.576 3.066 1.00 98.56 347 ILE A N 1
ATOM 2730 C CA . ILE A 1 347 ? 5.397 16.558 2.467 1.00 98.56 347 ILE A CA 1
ATOM 2731 C C . ILE A 1 347 ? 4.133 15.862 1.948 1.00 98.56 347 ILE A C 1
ATOM 2733 O O . ILE A 1 347 ? 3.026 16.263 2.300 1.00 98.56 347 ILE A O 1
ATOM 2737 N N . ALA A 1 348 ? 4.292 14.791 1.169 1.00 98.69 348 ALA A N 1
ATOM 2738 C CA . ALA A 1 348 ? 3.177 14.081 0.559 1.00 98.69 348 ALA A CA 1
ATOM 2739 C C . ALA A 1 348 ? 2.234 13.458 1.606 1.00 98.69 348 ALA A C 1
ATOM 2741 O O . ALA A 1 348 ? 1.018 13.534 1.434 1.00 98.69 348 ALA A O 1
ATOM 2742 N N . ILE A 1 349 ? 2.772 12.912 2.707 1.00 98.69 349 ILE A N 1
ATOM 2743 C CA . ILE A 1 349 ? 1.976 12.450 3.856 1.00 98.69 349 ILE A CA 1
ATOM 2744 C C . ILE A 1 349 ? 1.205 13.618 4.471 1.00 98.69 349 ILE A C 1
ATOM 2746 O O . ILE A 1 349 ? -0.008 13.522 4.643 1.00 98.69 349 ILE A O 1
ATOM 2750 N N . ASP A 1 350 ? 1.884 14.714 4.813 1.00 98.44 350 ASP A N 1
ATOM 2751 C CA . ASP A 1 350 ? 1.256 15.839 5.511 1.00 98.44 350 ASP A CA 1
ATOM 2752 C C . ASP A 1 350 ? 0.117 16.455 4.686 1.00 98.44 350 ASP A C 1
ATOM 2754 O O . ASP A 1 350 ? -0.954 16.743 5.222 1.00 98.44 350 ASP A O 1
ATOM 2758 N N . GLU A 1 351 ? 0.318 16.624 3.383 1.00 98.56 351 GLU A N 1
ATOM 2759 C CA . GLU A 1 351 ? -0.689 17.171 2.473 1.00 98.56 351 GLU A CA 1
ATOM 2760 C C . GLU A 1 351 ? -1.874 16.224 2.271 1.00 98.56 351 GLU A C 1
ATOM 2762 O O . GLU A 1 351 ? -3.025 16.665 2.282 1.00 98.56 351 GLU A O 1
ATOM 2767 N N . GLU A 1 352 ? -1.622 14.923 2.132 1.00 98.69 352 GLU A N 1
ATOM 2768 C CA . GLU A 1 352 ? -2.685 13.933 1.969 1.00 98.69 352 GLU A CA 1
ATOM 2769 C C . GLU A 1 352 ? -3.530 13.802 3.244 1.00 98.69 352 GLU A C 1
ATOM 2771 O O . GLU A 1 352 ? -4.762 13.818 3.201 1.00 98.69 352 GLU A O 1
ATOM 2776 N N . MET A 1 353 ? -2.883 13.792 4.410 1.00 98.56 353 MET A N 1
ATOM 2777 C CA . MET A 1 353 ? -3.568 13.771 5.702 1.00 98.56 353 MET A CA 1
ATOM 2778 C C . MET A 1 353 ? -4.367 15.059 5.943 1.00 98.56 353 MET A C 1
ATOM 2780 O O . MET A 1 353 ? -5.474 15.007 6.487 1.00 98.56 353 MET A O 1
ATOM 2784 N N . GLN A 1 354 ? -3.867 16.218 5.500 1.00 98.25 354 GLN A N 1
ATOM 2785 C CA . GLN A 1 354 ? -4.635 17.468 5.506 1.00 98.25 354 GLN A CA 1
ATOM 2786 C C . GLN A 1 354 ? -5.857 17.389 4.586 1.00 98.25 354 GLN A C 1
ATOM 2788 O O . GLN A 1 354 ? -6.953 17.761 5.010 1.00 98.25 354 GLN A O 1
ATOM 2793 N N . ARG A 1 355 ? -5.708 16.851 3.370 1.00 98.06 355 ARG A N 1
ATOM 2794 C CA . ARG A 1 355 ? -6.809 16.687 2.408 1.00 98.06 355 ARG A CA 1
ATOM 2795 C C . ARG A 1 355 ? -7.913 15.762 2.919 1.00 98.06 355 ARG A C 1
ATOM 2797 O O . ARG A 1 355 ? -9.096 16.019 2.684 1.00 98.06 355 ARG A O 1
ATOM 2804 N N . LEU A 1 356 ? -7.544 14.712 3.647 1.00 98.44 356 LEU A N 1
ATOM 2805 C CA . LEU A 1 356 ? -8.486 13.808 4.310 1.00 98.44 356 LEU A CA 1
ATOM 2806 C C . LEU A 1 356 ? -9.114 14.408 5.582 1.00 98.44 356 LEU A C 1
ATOM 2808 O O . LEU A 1 356 ? -10.055 13.836 6.138 1.00 98.44 356 LEU A O 1
ATOM 2812 N N . GLY A 1 357 ? -8.636 15.565 6.046 1.00 98.00 357 GLY A N 1
ATOM 2813 C CA . GLY A 1 357 ? -9.128 16.236 7.245 1.00 98.00 357 GLY A CA 1
ATOM 2814 C C . GLY A 1 357 ? -8.654 15.561 8.530 1.00 98.00 357 GLY A C 1
ATOM 2815 O O . GLY A 1 357 ? -9.476 15.175 9.363 1.00 98.00 357 GLY A O 1
ATOM 2816 N N . VAL A 1 358 ? -7.339 15.369 8.678 1.00 98.38 358 VAL A N 1
ATOM 2817 C CA . VAL A 1 358 ? -6.728 14.813 9.895 1.00 98.38 358 VAL A CA 1
ATOM 2818 C C . VAL A 1 358 ? -7.098 15.617 11.141 1.00 98.38 358 VAL A C 1
ATOM 2820 O O . VAL A 1 358 ? -7.028 16.847 11.172 1.00 98.38 358 VAL A O 1
ATOM 2823 N N . LEU A 1 359 ? -7.475 14.909 12.205 1.00 97.94 359 LEU A N 1
ATOM 2824 C CA . LEU A 1 359 ? -7.789 15.539 13.479 1.00 97.94 359 LEU A CA 1
ATOM 2825 C C . LEU A 1 359 ? -6.512 16.066 14.154 1.00 97.94 359 LEU A C 1
ATOM 2827 O O . LEU A 1 359 ? -5.484 15.384 14.185 1.00 97.94 359 LEU A O 1
ATOM 2831 N N . PRO A 1 360 ? -6.554 17.263 14.763 1.00 96.88 360 PRO A N 1
ATOM 2832 C CA . PRO A 1 360 ? -5.362 17.889 15.331 1.00 96.88 360 PRO A CA 1
ATOM 2833 C C . PRO A 1 360 ? -4.829 17.168 16.577 1.00 96.88 360 PRO A C 1
ATOM 2835 O O . PRO A 1 360 ? -3.651 17.305 16.904 1.00 96.88 360 PRO A O 1
ATOM 2838 N N . SER A 1 361 ? -5.666 16.402 17.286 1.00 96.88 361 SER A N 1
ATOM 2839 C CA . SER A 1 361 ? -5.318 15.795 18.574 1.00 96.88 361 SER A CA 1
ATOM 2840 C C . SER A 1 361 ? -5.423 14.272 18.571 1.00 96.88 361 SER A C 1
ATOM 2842 O O . SER A 1 361 ? -6.467 13.707 18.244 1.00 96.88 361 SER A O 1
ATOM 2844 N N . ALA A 1 362 ? -4.384 13.620 19.102 1.00 96.94 362 ALA A N 1
ATOM 2845 C CA . ALA A 1 362 ? -4.380 12.193 19.425 1.00 96.94 362 ALA A CA 1
ATOM 2846 C C . ALA A 1 362 ? -5.555 11.783 20.326 1.00 96.94 362 ALA A C 1
ATOM 2848 O O . ALA A 1 362 ? -6.100 10.688 20.194 1.00 96.94 362 ALA A O 1
ATOM 2849 N N . GLY A 1 363 ? -5.979 12.673 21.229 1.00 97.38 363 GLY A N 1
ATOM 2850 C CA . GLY A 1 363 ? -7.129 12.432 22.095 1.00 97.38 363 GLY A CA 1
ATOM 2851 C C . GLY A 1 363 ? -8.429 12.291 21.305 1.00 97.38 363 GLY A C 1
ATOM 2852 O O . GLY A 1 363 ? -9.241 11.432 21.631 1.00 97.38 363 GLY A O 1
ATOM 2853 N N . GLN A 1 364 ? -8.612 13.076 20.240 1.00 97.00 364 GLN A N 1
ATOM 2854 C CA . GLN A 1 364 ? -9.806 12.998 19.394 1.00 97.00 364 GLN A CA 1
ATOM 2855 C C . GLN A 1 364 ? -9.810 11.714 18.558 1.00 97.00 364 GLN A C 1
ATOM 2857 O O . GLN A 1 364 ? -10.816 11.008 18.547 1.00 97.00 364 GLN A O 1
ATOM 2862 N N . ALA A 1 365 ? -8.672 11.354 17.956 1.00 97.19 365 ALA A N 1
ATOM 2863 C CA . ALA A 1 365 ? -8.523 10.088 17.235 1.00 97.19 365 ALA A CA 1
ATOM 2864 C C . ALA A 1 365 ? -8.804 8.874 18.145 1.00 97.19 365 ALA A C 1
ATOM 2866 O O . ALA A 1 365 ? -9.547 7.955 17.779 1.00 97.19 365 ALA A O 1
ATOM 2867 N N . ARG A 1 366 ? -8.289 8.912 19.383 1.00 97.19 366 ARG A N 1
ATOM 2868 C CA . ARG A 1 366 ? -8.555 7.885 20.398 1.00 97.19 366 ARG A CA 1
ATOM 2869 C C . ARG A 1 366 ? -10.024 7.841 20.813 1.00 97.19 366 ARG A C 1
ATOM 2871 O O . ARG A 1 366 ? -10.548 6.753 21.033 1.00 97.19 366 ARG A O 1
ATOM 2878 N N . LEU A 1 367 ? -10.691 8.989 20.948 1.00 97.06 367 LEU A N 1
ATOM 2879 C CA . LEU A 1 367 ? -12.114 9.050 21.296 1.00 97.06 367 LEU A CA 1
ATOM 2880 C C . LEU A 1 367 ? -12.998 8.455 20.194 1.00 97.06 367 LEU A C 1
ATOM 2882 O O . LEU A 1 367 ? -13.904 7.699 20.531 1.00 97.06 367 LEU A O 1
ATOM 2886 N N . ALA A 1 368 ? -12.691 8.721 18.920 1.00 96.38 368 ALA A N 1
ATOM 2887 C CA . ALA A 1 368 ? -13.384 8.113 17.781 1.00 96.38 368 ALA A CA 1
ATOM 2888 C C . ALA A 1 368 ? -13.242 6.582 17.770 1.00 96.38 368 ALA A C 1
ATOM 2890 O O . ALA A 1 368 ? -14.196 5.862 17.508 1.00 96.38 368 ALA A O 1
ATOM 2891 N N . SER A 1 369 ? -12.068 6.052 18.126 1.00 95.94 369 SER A N 1
ATOM 2892 C CA . SER A 1 369 ? -11.924 4.605 18.324 1.00 95.94 369 SER A CA 1
ATOM 2893 C C . SER A 1 369 ? -12.733 4.123 19.533 1.00 95.94 369 SER A C 1
ATOM 2895 O O . SER A 1 369 ? -13.539 3.201 19.437 1.00 95.94 369 SER A O 1
ATOM 2897 N N . LYS A 1 370 ? -12.589 4.793 20.683 1.00 95.75 370 LYS A N 1
ATOM 2898 C CA . LYS A 1 370 ? -13.241 4.400 21.939 1.00 95.75 370 LYS A CA 1
ATOM 2899 C C . LYS A 1 370 ? -14.770 4.367 21.837 1.00 95.75 370 LYS A C 1
ATOM 2901 O O . LYS A 1 370 ? -15.374 3.526 22.505 1.00 95.75 370 LYS A O 1
ATOM 2906 N N . SER A 1 371 ? -15.396 5.227 21.028 1.00 95.75 371 SER A N 1
ATOM 2907 C CA . SER A 1 371 ? -16.852 5.207 20.807 1.00 95.75 371 SER A CA 1
ATOM 2908 C C . SER A 1 371 ? -17.342 3.927 20.130 1.00 95.75 371 SER A C 1
ATOM 2910 O O . SER A 1 371 ? -18.510 3.581 20.277 1.00 95.75 371 SER A O 1
ATOM 2912 N N . MET A 1 372 ? -16.452 3.193 19.458 1.00 95.06 372 MET A N 1
ATOM 2913 C CA . MET A 1 372 ? -16.766 1.928 18.797 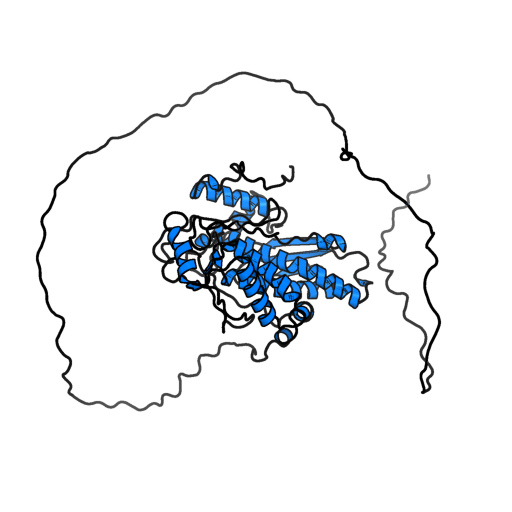1.00 95.06 372 MET A CA 1
ATOM 2914 C C . MET A 1 372 ? -16.485 0.691 19.660 1.00 95.06 372 MET A C 1
ATOM 2916 O O . MET A 1 372 ? -16.729 -0.439 19.224 1.00 95.06 372 MET A O 1
ATOM 2920 N N . LYS A 1 373 ? -16.025 0.869 20.907 1.00 93.62 373 LYS A N 1
ATOM 2921 C CA . LYS A 1 373 ? -15.832 -0.242 21.846 1.00 93.62 373 LYS A CA 1
ATOM 2922 C C . LYS A 1 373 ? -17.158 -0.963 22.111 1.00 93.62 373 LYS A C 1
ATOM 2924 O O . LYS A 1 373 ? -18.168 -0.343 22.423 1.00 93.62 373 LYS A O 1
ATOM 2929 N N . GLY A 1 374 ? -17.141 -2.290 22.026 1.00 90.31 374 GLY A N 1
ATOM 2930 C CA . GLY A 1 374 ? -18.318 -3.158 22.114 1.00 90.31 374 GLY A CA 1
ATOM 2931 C C . GLY A 1 374 ? -18.904 -3.516 20.746 1.00 90.31 374 GLY A C 1
ATOM 2932 O O . GLY A 1 374 ? -19.358 -4.648 20.575 1.00 90.31 374 GLY A O 1
ATOM 2933 N N . GLN A 1 375 ? -18.827 -2.591 19.783 1.00 90.62 375 GLN A N 1
ATOM 2934 C CA . GLN A 1 375 ? -19.379 -2.743 18.434 1.00 90.62 375 GLN A CA 1
ATOM 2935 C C . GLN A 1 375 ? -18.320 -3.243 17.447 1.00 90.62 375 GLN A C 1
ATOM 2937 O O . GLN A 1 375 ? -18.470 -4.319 16.882 1.00 90.62 375 GLN A O 1
ATOM 2942 N N . TRP A 1 376 ? -17.230 -2.494 17.272 1.00 92.44 376 TRP A N 1
ATOM 2943 C CA . TRP A 1 376 ? -16.176 -2.824 16.302 1.00 92.44 376 TRP A CA 1
ATOM 2944 C C . TRP A 1 376 ? -15.042 -3.638 16.897 1.00 92.44 376 TRP A C 1
ATOM 2946 O O . TRP A 1 376 ? -14.371 -4.379 16.189 1.00 92.44 376 TRP A O 1
ATOM 2956 N N . TYR A 1 377 ? -14.840 -3.523 18.203 1.00 92.12 377 TYR A N 1
ATOM 2957 C CA . TYR A 1 377 ? -13.870 -4.332 18.919 1.00 92.12 377 TYR A CA 1
ATOM 2958 C C . TYR A 1 377 ? -14.302 -4.523 20.368 1.00 92.12 377 TYR A C 1
ATOM 2960 O O . TYR A 1 377 ? -14.992 -3.683 20.958 1.00 92.12 377 TYR A O 1
ATOM 2968 N N . THR A 1 378 ? -13.866 -5.618 20.974 1.00 89.38 378 THR A N 1
ATOM 2969 C CA . THR A 1 378 ? -13.973 -5.855 22.417 1.00 89.38 378 THR A CA 1
ATOM 2970 C C . THR A 1 378 ? -12.613 -6.171 23.014 1.00 89.38 378 THR A C 1
ATOM 2972 O O . THR A 1 378 ? -11.644 -6.388 22.297 1.00 89.38 378 THR A O 1
ATOM 2975 N N . GLY A 1 379 ? -12.530 -6.144 24.343 1.00 82.00 379 GLY A N 1
ATOM 2976 C CA . GLY A 1 379 ? -11.301 -6.456 25.059 1.00 82.00 379 GLY A CA 1
ATOM 2977 C C . GLY A 1 379 ? -10.779 -5.339 25.946 1.00 82.00 379 GLY A C 1
ATOM 2978 O O . GLY A 1 379 ? -11.271 -4.199 25.962 1.00 82.00 379 GLY A O 1
ATOM 2979 N N . ILE A 1 380 ? -9.783 -5.711 26.741 1.00 75.06 380 ILE A N 1
ATOM 2980 C CA . ILE A 1 380 ? -9.172 -4.844 27.753 1.00 75.06 380 ILE A CA 1
ATOM 2981 C C . ILE A 1 380 ? -7.656 -4.723 27.604 1.00 75.06 380 ILE A C 1
ATOM 2983 O O . ILE A 1 380 ? -7.085 -3.798 28.171 1.00 75.06 380 ILE A O 1
ATOM 2987 N N . PHE A 1 381 ? -7.014 -5.612 26.844 1.00 69.75 381 PHE A N 1
ATOM 2988 C CA . PHE A 1 381 ? -5.567 -5.629 26.646 1.00 69.75 381 PHE A CA 1
ATOM 2989 C C . PHE A 1 381 ? -5.197 -6.436 25.391 1.00 69.75 381 PHE A C 1
ATOM 2991 O O . PHE A 1 381 ? -6.002 -7.245 24.941 1.00 69.75 381 PHE A O 1
ATOM 2998 N N . LEU A 1 382 ? -3.982 -6.241 24.866 1.00 66.25 382 LEU A N 1
ATOM 2999 C CA . LEU A 1 382 ? -3.481 -6.798 23.601 1.00 66.25 382 LEU A CA 1
ATOM 3000 C C . LEU A 1 382 ? -3.641 -8.323 23.448 1.00 66.25 382 LEU A C 1
ATOM 3002 O O . LEU A 1 382 ? -3.789 -8.795 22.339 1.00 66.25 382 LEU A O 1
ATOM 3006 N N . LEU A 1 383 ? -3.627 -9.109 24.528 1.00 68.00 383 LEU A N 1
ATOM 3007 C CA . LEU A 1 383 ? -3.799 -10.574 24.456 1.00 68.00 383 LEU A CA 1
ATOM 3008 C C . LEU A 1 383 ? -5.250 -11.046 24.661 1.00 68.00 383 LEU A C 1
ATOM 3010 O O . LEU A 1 383 ? -5.528 -12.237 24.584 1.00 68.00 383 LEU A O 1
ATOM 3014 N N . LEU A 1 384 ? -6.160 -10.124 24.979 1.00 73.81 384 LEU A N 1
ATOM 3015 C CA . LEU A 1 384 ? -7.579 -10.366 25.247 1.00 73.81 384 LEU A CA 1
ATOM 3016 C C . LEU A 1 384 ? -8.410 -9.301 24.524 1.00 73.81 384 LEU A C 1
ATOM 3018 O O . LEU A 1 384 ? -9.256 -8.638 25.139 1.00 73.81 384 LEU A O 1
ATOM 3022 N N . PHE A 1 385 ? -8.104 -9.078 23.248 1.00 80.00 385 PHE A N 1
ATOM 3023 C CA . PHE A 1 385 ? -8.923 -8.269 22.358 1.00 80.00 385 PHE A CA 1
ATOM 3024 C C . PHE A 1 385 ? -9.520 -9.139 21.261 1.00 80.00 385 PHE A C 1
ATOM 3026 O O . PHE A 1 385 ? -9.041 -10.233 21.000 1.00 80.00 385 PHE A O 1
ATOM 3033 N N . ASP A 1 386 ? -10.628 -8.666 20.713 1.00 83.19 386 ASP A N 1
ATOM 3034 C CA . ASP A 1 386 ? -11.335 -9.313 19.617 1.00 83.19 386 ASP A CA 1
ATOM 3035 C C . ASP A 1 386 ? -11.754 -8.216 18.648 1.00 83.19 386 ASP A C 1
ATOM 3037 O O . ASP A 1 386 ? -12.482 -7.284 19.027 1.00 83.19 386 ASP A O 1
ATOM 3041 N N . MET A 1 387 ? -11.235 -8.308 17.429 1.00 88.00 387 MET A N 1
ATOM 3042 C CA . MET A 1 387 ? -11.537 -7.395 16.339 1.00 88.00 387 MET A CA 1
ATOM 3043 C C . MET A 1 387 ? -12.764 -7.905 15.574 1.00 88.00 387 MET A C 1
ATOM 3045 O O . MET A 1 387 ? -12.771 -9.024 15.055 1.00 88.00 387 MET A O 1
ATOM 3049 N N . LYS A 1 388 ? -13.815 -7.080 15.510 1.00 89.25 388 LYS A N 1
ATOM 3050 C CA . LYS A 1 388 ? -15.120 -7.442 14.923 1.00 89.25 388 LYS A CA 1
ATOM 3051 C C . LYS A 1 388 ? -15.414 -6.711 13.623 1.00 89.25 388 LYS A C 1
ATOM 3053 O O . LYS A 1 388 ? -15.979 -7.297 12.703 1.00 89.25 388 LYS A O 1
ATOM 3058 N N . LYS A 1 389 ? -15.079 -5.419 13.554 1.00 91.31 389 LYS A N 1
ATOM 3059 C CA . LYS A 1 389 ? -15.233 -4.640 12.326 1.00 91.31 389 LYS A CA 1
ATOM 3060 C C . LYS A 1 389 ? -14.047 -4.917 11.413 1.00 91.31 389 LYS A C 1
ATOM 3062 O O . LYS A 1 389 ? -12.904 -4.751 11.832 1.00 91.31 389 LYS A O 1
ATOM 3067 N N . ARG A 1 390 ? -14.346 -5.328 10.186 1.00 91.75 390 ARG A N 1
ATOM 3068 C CA . ARG A 1 390 ? -13.375 -5.597 9.128 1.00 91.75 390 ARG A CA 1
ATOM 3069 C C . ARG A 1 390 ? -13.662 -4.721 7.918 1.00 91.75 390 ARG A C 1
ATOM 3071 O O . ARG A 1 390 ? -14.824 -4.361 7.695 1.00 91.75 390 ARG A O 1
ATOM 3078 N N . ASN A 1 391 ? -12.619 -4.400 7.164 1.00 93.50 391 ASN A N 1
ATOM 3079 C CA . ASN A 1 391 ? -12.746 -3.816 5.837 1.00 93.50 391 ASN A CA 1
ATOM 3080 C C . ASN A 1 391 ? -12.103 -4.764 4.818 1.00 93.50 391 ASN A C 1
ATOM 3082 O O . ASN A 1 391 ? -10.886 -4.886 4.781 1.00 93.50 391 ASN A O 1
ATOM 3086 N N . PHE A 1 392 ? -12.931 -5.474 4.049 1.00 94.44 392 PHE A N 1
ATOM 3087 C CA . PHE A 1 392 ? -12.479 -6.424 3.022 1.00 94.44 392 PHE A CA 1
ATOM 3088 C C . PHE A 1 392 ? -12.417 -5.807 1.626 1.00 94.44 392 PHE A C 1
ATOM 3090 O O . PHE A 1 392 ? -12.161 -6.526 0.660 1.00 94.44 392 PHE A O 1
ATOM 3097 N N . ASP A 1 393 ? -12.713 -4.514 1.517 1.00 93.81 393 ASP A N 1
ATOM 3098 C CA . ASP A 1 393 ? -12.592 -3.786 0.270 1.00 93.81 393 ASP A CA 1
ATOM 3099 C C . ASP A 1 393 ? -11.108 -3.678 -0.096 1.00 93.81 393 ASP A C 1
ATOM 3101 O O . ASP A 1 393 ? -10.307 -3.120 0.654 1.00 93.81 393 ASP A O 1
ATOM 3105 N N . ILE A 1 394 ? -10.757 -4.272 -1.234 1.00 94.50 394 ILE A N 1
ATOM 3106 C CA . ILE A 1 394 ? -9.445 -4.178 -1.879 1.00 94.50 394 ILE A CA 1
ATOM 3107 C C . ILE A 1 394 ? -9.594 -3.809 -3.366 1.00 94.50 394 ILE A C 1
ATOM 3109 O O . ILE A 1 394 ? -8.723 -4.146 -4.169 1.00 94.50 394 ILE A O 1
ATOM 3113 N N . GLY A 1 395 ? -10.710 -3.161 -3.733 1.00 93.38 395 GLY A N 1
ATOM 3114 C CA . GLY A 1 395 ? -11.012 -2.670 -5.081 1.00 93.38 395 GLY A CA 1
ATOM 3115 C C . GLY A 1 395 ? -11.113 -3.743 -6.164 1.00 93.38 395 GLY A C 1
ATOM 3116 O O . GLY A 1 395 ? -10.838 -3.475 -7.332 1.00 93.38 395 GLY A O 1
ATOM 3117 N N . LEU A 1 396 ? -11.475 -4.981 -5.809 1.00 90.88 396 LEU A N 1
ATOM 3118 C CA . LEU A 1 396 ? -11.659 -6.067 -6.789 1.00 90.88 396 LEU A CA 1
ATOM 3119 C C . LEU A 1 396 ? -12.946 -5.938 -7.612 1.00 90.88 396 LEU A C 1
ATOM 3121 O O . LEU A 1 396 ? -13.216 -6.762 -8.488 1.00 90.88 396 LEU A O 1
ATOM 3125 N N . ASP A 1 397 ? -13.774 -4.962 -7.286 1.00 84.44 397 ASP A N 1
ATOM 3126 C CA . ASP A 1 397 ? -15.190 -5.005 -7.542 1.00 84.44 397 ASP A CA 1
ATOM 3127 C C . ASP A 1 397 ? -15.653 -3.791 -8.364 1.00 84.44 397 ASP A C 1
ATOM 3129 O O . ASP A 1 397 ? -16.310 -4.006 -9.388 1.00 84.44 397 ASP A O 1
ATOM 3133 N N . ASP A 1 398 ? -15.254 -2.566 -8.018 1.00 89.38 398 ASP A N 1
ATOM 3134 C CA . ASP A 1 398 ? -15.337 -1.388 -8.901 1.00 89.38 398 ASP A CA 1
ATOM 3135 C C . ASP A 1 398 ? -13.989 -0.725 -9.218 1.00 89.38 398 ASP A C 1
ATOM 3137 O O . ASP A 1 398 ? -13.939 0.187 -10.044 1.00 89.38 398 ASP A O 1
ATOM 3141 N N . GLY A 1 399 ? -12.895 -1.224 -8.640 1.00 93.75 399 GLY A N 1
ATOM 3142 C CA . GLY A 1 399 ? -11.561 -0.658 -8.833 1.00 93.75 399 GLY A CA 1
ATOM 3143 C C . GLY A 1 399 ? -11.222 0.481 -7.872 1.00 93.75 399 GLY A C 1
ATOM 3144 O O . GLY A 1 399 ? -10.113 1.007 -7.954 1.00 93.75 399 GLY A O 1
ATOM 3145 N N . ASP A 1 400 ? -12.116 0.834 -6.952 1.00 95.50 400 ASP A N 1
ATOM 3146 C CA . ASP A 1 400 ? -11.883 1.800 -5.888 1.00 95.50 400 ASP A CA 1
ATOM 3147 C C . ASP A 1 400 ? -11.905 1.101 -4.524 1.00 95.50 400 ASP A C 1
ATOM 3149 O O . ASP A 1 400 ? -12.555 0.084 -4.330 1.00 95.50 400 ASP A O 1
ATOM 3153 N N . MET A 1 401 ? -11.186 1.654 -3.551 1.00 94.88 401 MET A N 1
ATOM 3154 C CA . MET A 1 401 ? -11.269 1.231 -2.158 1.00 94.88 401 MET A CA 1
ATOM 3155 C C . MET A 1 401 ? -11.837 2.349 -1.298 1.00 94.88 401 MET A C 1
ATOM 3157 O O . MET A 1 401 ? -11.344 3.482 -1.310 1.00 94.88 401 MET A O 1
ATOM 3161 N N . THR A 1 402 ? -12.824 2.003 -0.480 1.00 96.12 402 THR A N 1
ATOM 3162 C CA . THR A 1 402 ? -13.562 2.919 0.381 1.00 96.12 402 THR A CA 1
ATOM 3163 C C . THR A 1 402 ? -13.170 2.744 1.858 1.00 96.12 402 THR A C 1
ATOM 3165 O O . THR A 1 402 ? -13.155 1.629 2.391 1.00 96.12 402 THR A O 1
ATOM 3168 N N . PRO A 1 403 ? -12.858 3.836 2.583 1.00 96.88 403 PRO A N 1
ATOM 3169 C CA . PRO A 1 403 ? -12.501 3.765 3.995 1.00 96.88 403 PRO A CA 1
ATOM 3170 C C . PRO A 1 403 ? -13.717 3.497 4.888 1.00 96.88 403 PRO A C 1
ATOM 3172 O O . PRO A 1 403 ? -14.830 3.959 4.633 1.00 96.88 403 PRO A O 1
ATOM 3175 N N . THR A 1 404 ? -13.487 2.843 6.029 1.00 95.44 404 THR A N 1
ATOM 3176 C CA . THR A 1 404 ? -14.513 2.695 7.069 1.00 95.44 404 THR A CA 1
ATOM 3177 C C . THR A 1 404 ? -14.513 3.907 8.008 1.00 95.44 404 THR A C 1
ATOM 3179 O O . THR A 1 404 ? -13.591 4.102 8.802 1.00 95.44 404 THR A O 1
ATOM 3182 N N . LEU A 1 405 ? -15.580 4.712 7.966 1.00 95.94 405 LEU A N 1
ATOM 3183 C CA . LEU A 1 405 ? -15.738 5.880 8.838 1.00 95.94 405 LEU A CA 1
ATOM 3184 C C . LEU A 1 405 ? -16.441 5.547 10.155 1.00 95.94 405 LEU A C 1
ATOM 3186 O O . LEU A 1 405 ? -17.436 4.821 10.186 1.00 95.94 405 LEU A O 1
ATOM 3190 N N . VAL A 1 406 ? -15.963 6.141 11.253 1.00 94.94 406 VAL A N 1
ATOM 3191 C CA . VAL A 1 406 ? -16.665 6.087 12.540 1.00 94.94 406 VAL A CA 1
ATOM 3192 C C . VAL A 1 406 ? -17.908 6.978 12.464 1.00 94.94 406 VAL A C 1
ATOM 3194 O O . VAL A 1 406 ? -17.795 8.163 12.132 1.00 94.94 406 VAL A O 1
ATOM 3197 N N . PRO A 1 407 ? -19.099 6.461 12.808 1.00 92.50 407 PRO A N 1
ATOM 3198 C CA . PRO A 1 407 ? -20.316 7.255 12.780 1.00 92.50 407 PRO A CA 1
ATOM 3199 C C . PRO A 1 407 ? -20.312 8.326 13.882 1.00 92.50 407 PRO A C 1
ATOM 3201 O O . PRO A 1 407 ? -19.887 8.082 15.011 1.00 92.50 407 PRO A O 1
ATOM 3204 N N . HIS A 1 408 ? -20.857 9.504 13.570 1.00 89.69 408 HIS A N 1
ATOM 3205 C CA . HIS A 1 408 ? -21.092 10.602 14.521 1.00 89.69 408 HIS A CA 1
ATOM 3206 C C . HIS A 1 408 ? -19.842 11.136 15.246 1.00 89.69 408 HIS A C 1
ATOM 3208 O O . HIS A 1 408 ? -19.933 11.573 16.395 1.00 89.69 408 HIS A O 1
ATOM 3214 N N . VAL A 1 409 ? -18.674 11.151 14.593 1.00 94.25 409 VAL A N 1
ATOM 3215 C CA . VAL A 1 409 ? -17.493 11.841 15.140 1.00 94.25 409 VAL A CA 1
ATOM 3216 C C . VAL A 1 409 ? -17.785 13.348 15.222 1.00 94.25 409 VAL A C 1
ATOM 3218 O O . VAL A 1 409 ? -17.984 13.972 14.180 1.00 94.25 409 VAL A O 1
ATOM 3221 N N . PRO A 1 410 ? -17.790 13.977 16.418 1.00 92.88 410 PRO A N 1
ATOM 3222 C CA . PRO A 1 410 ? -18.234 15.368 16.574 1.00 92.88 410 PRO A CA 1
ATOM 3223 C C . PRO A 1 410 ? -17.430 16.383 15.754 1.00 92.88 410 PRO A C 1
ATOM 3225 O O . PRO A 1 410 ? -17.956 17.411 15.341 1.00 92.88 410 PRO A O 1
ATOM 3228 N N . GLN A 1 411 ? -16.150 16.095 15.515 1.00 94.94 411 GLN A N 1
ATOM 3229 C CA . GLN A 1 411 ? -15.255 16.931 14.713 1.00 94.94 411 GLN A CA 1
ATOM 3230 C C . GLN A 1 411 ? -15.509 16.808 13.201 1.00 94.94 411 GLN A C 1
ATOM 3232 O O . GLN A 1 411 ? -14.978 17.605 12.436 1.00 94.94 411 GLN A O 1
ATOM 3237 N N . CYS A 1 412 ? -16.323 15.837 12.777 1.00 94.94 412 CYS A N 1
ATOM 3238 C CA . CYS A 1 412 ? -16.586 15.500 11.382 1.00 94.94 412 CYS A CA 1
ATOM 3239 C C . CYS A 1 412 ? -18.108 15.363 11.116 1.00 94.94 412 CYS A C 1
ATOM 3241 O O . CYS A 1 412 ? -18.575 14.286 10.747 1.00 94.94 412 CYS A O 1
ATOM 3243 N N . PRO A 1 413 ? -18.919 16.427 11.294 1.00 84.12 413 PRO A N 1
ATOM 3244 C CA . PRO A 1 413 ? -20.388 16.340 11.319 1.00 84.12 413 PRO A CA 1
ATOM 3245 C C . PRO A 1 413 ? -21.060 15.986 9.977 1.00 84.12 413 PRO A C 1
ATOM 3247 O O . PRO A 1 413 ? -22.270 15.780 9.949 1.00 84.12 413 PRO A O 1
ATOM 3250 N N . ARG A 1 414 ? -20.307 15.941 8.869 1.00 85.62 414 ARG A N 1
ATOM 3251 C CA . ARG A 1 414 ? -20.767 15.567 7.514 1.00 85.62 414 ARG A CA 1
ATOM 3252 C C . ARG A 1 414 ? -19.656 14.866 6.731 1.00 85.62 414 ARG A C 1
ATOM 3254 O O . ARG A 1 414 ? -19.359 15.222 5.597 1.00 85.62 414 ARG A O 1
ATOM 3261 N N . ALA A 1 415 ? -18.946 13.971 7.403 1.00 89.81 415 ALA A N 1
ATOM 3262 C CA . ALA A 1 415 ? -17.890 13.218 6.756 1.00 89.81 415 ALA A CA 1
ATOM 3263 C C . ALA A 1 415 ? -18.471 12.255 5.718 1.00 89.81 415 ALA A C 1
ATOM 3265 O O . ALA A 1 415 ? -19.300 11.412 6.052 1.00 89.81 415 ALA A O 1
ATOM 3266 N N . GLU A 1 416 ? -17.990 12.379 4.487 1.00 94.50 416 GLU A N 1
ATOM 3267 C CA . GLU A 1 416 ? -18.187 11.397 3.427 1.00 94.50 416 GLU A CA 1
ATOM 3268 C C . GLU A 1 416 ? -16.857 10.681 3.176 1.00 94.50 416 GLU A C 1
ATOM 3270 O O . GLU A 1 416 ? -15.803 11.343 3.192 1.00 94.50 416 GLU A O 1
ATOM 3275 N N . PRO A 1 417 ? -16.885 9.350 2.982 1.00 96.69 417 PRO A N 1
ATOM 3276 C CA . PRO A 1 417 ? -15.679 8.594 2.706 1.00 96.69 417 PRO A CA 1
ATOM 3277 C C . PRO A 1 417 ? -15.057 9.078 1.395 1.00 96.69 417 PRO A C 1
ATOM 3279 O O . PRO A 1 417 ? -15.750 9.381 0.426 1.00 96.69 417 PRO A O 1
ATOM 3282 N N . GLN A 1 418 ? -13.735 9.193 1.377 1.00 97.69 418 GLN A N 1
ATOM 3283 C CA . GLN A 1 418 ? -12.980 9.438 0.158 1.00 97.69 418 GLN A CA 1
ATOM 3284 C C . GLN A 1 418 ? -12.435 8.102 -0.327 1.00 97.69 418 GLN A C 1
ATOM 3286 O O . GLN A 1 418 ? -11.489 7.590 0.258 1.00 97.69 418 GLN A O 1
ATOM 3291 N N . SER A 1 419 ? -13.019 7.560 -1.388 1.00 97.56 419 SER A N 1
ATOM 3292 C CA . SER A 1 419 ? -12.491 6.360 -2.034 1.00 97.56 419 SER A CA 1
ATOM 3293 C C . SER A 1 419 ? -11.294 6.697 -2.922 1.00 97.56 419 SER A C 1
ATOM 3295 O O . SER A 1 419 ? -11.145 7.848 -3.364 1.00 97.56 419 SER A O 1
ATOM 3297 N N . TYR A 1 420 ? -10.439 5.706 -3.160 1.00 97.81 420 TYR A N 1
ATOM 3298 C CA . TYR A 1 420 ? -9.281 5.826 -4.041 1.00 97.81 420 TYR A CA 1
ATOM 3299 C C . TYR A 1 420 ? -9.143 4.644 -4.985 1.00 97.81 420 TYR A C 1
ATOM 3301 O O . TYR A 1 420 ? -9.368 3.520 -4.539 1.00 97.81 420 TYR A O 1
ATOM 3309 N N . PRO A 1 421 ? -8.662 4.873 -6.218 1.00 97.69 421 PRO A N 1
ATOM 3310 C CA . PRO A 1 421 ? -8.454 3.793 -7.161 1.00 97.69 421 PRO A CA 1
ATOM 3311 C C . PRO A 1 421 ? -7.325 2.890 -6.679 1.00 97.69 421 PRO A C 1
ATOM 3313 O O . PRO A 1 421 ? -6.268 3.365 -6.244 1.00 97.69 421 PRO A O 1
ATOM 3316 N N . VAL A 1 422 ? -7.528 1.581 -6.790 1.00 97.44 422 VAL A N 1
ATOM 3317 C CA . VAL A 1 422 ? -6.450 0.620 -6.558 1.00 97.44 422 VAL A CA 1
ATOM 3318 C C . VAL A 1 422 ? -5.469 0.637 -7.737 1.00 97.44 422 VAL A C 1
ATOM 3320 O O . VAL A 1 422 ? -5.871 0.907 -8.872 1.00 97.44 422 VAL A O 1
ATOM 3323 N N . PRO A 1 423 ? -4.167 0.372 -7.520 1.00 97.38 423 PRO A N 1
ATOM 3324 C CA . PRO A 1 423 ? -3.196 0.382 -8.607 1.00 97.38 423 PRO A CA 1
ATOM 3325 C C . PRO A 1 423 ? -3.553 -0.651 -9.683 1.00 97.38 423 PRO A C 1
ATOM 3327 O O . PRO A 1 423 ? -3.841 -1.803 -9.360 1.00 97.38 423 PRO A O 1
ATOM 3330 N N . THR A 1 424 ? -3.469 -0.265 -10.958 1.00 95.12 424 THR A N 1
ATOM 3331 C CA . THR A 1 424 ? -3.699 -1.160 -12.105 1.00 95.12 424 THR A CA 1
ATOM 3332 C C . THR A 1 424 ? -2.448 -1.288 -12.975 1.00 95.12 424 THR A C 1
ATOM 3334 O O . THR A 1 424 ? -1.469 -0.555 -12.822 1.00 95.12 424 THR A O 1
ATOM 3337 N N . LEU A 1 425 ? -2.465 -2.257 -13.893 1.00 95.19 425 LEU A N 1
ATOM 3338 C CA . LEU A 1 425 ? -1.387 -2.487 -14.860 1.00 95.19 425 LEU A CA 1
ATOM 3339 C C . LEU A 1 425 ? -1.770 -2.044 -16.280 1.00 95.19 425 LEU A C 1
ATOM 3341 O O . LEU A 1 425 ? -1.069 -2.392 -17.227 1.00 95.19 425 LEU A O 1
ATOM 3345 N N . ASP A 1 426 ? -2.853 -1.283 -16.449 1.00 92.81 426 ASP A N 1
ATOM 3346 C CA . ASP A 1 426 ? -3.411 -0.971 -17.774 1.00 92.81 426 ASP A CA 1
ATOM 3347 C C . ASP A 1 426 ? -2.416 -0.210 -18.659 1.00 92.81 426 ASP A C 1
ATOM 3349 O O . ASP A 1 426 ? -2.275 -0.504 -19.847 1.00 92.81 426 ASP A O 1
ATOM 3353 N N . VAL A 1 427 ? -1.628 0.685 -18.053 1.00 93.62 427 VAL A N 1
ATOM 3354 C CA . VAL A 1 427 ? -0.602 1.469 -18.756 1.00 93.62 427 VAL A CA 1
ATOM 3355 C C . VAL A 1 427 ? 0.483 0.598 -19.400 1.00 93.62 427 VAL A C 1
ATOM 3357 O O . VAL A 1 427 ? 1.112 1.020 -20.366 1.00 93.62 427 VAL A O 1
ATOM 3360 N N . LEU A 1 428 ? 0.708 -0.638 -18.932 1.00 95.12 428 LEU A N 1
ATOM 3361 C CA . LEU A 1 428 ? 1.681 -1.540 -19.561 1.00 95.12 428 LEU A CA 1
ATOM 3362 C C . LEU A 1 428 ? 1.270 -1.881 -20.996 1.00 95.12 428 LEU A C 1
ATOM 3364 O O . LEU A 1 428 ? 2.121 -1.900 -21.890 1.00 95.12 428 LEU A O 1
ATOM 3368 N N . ALA A 1 429 ? -0.028 -2.095 -21.224 1.00 93.62 429 ALA A N 1
ATOM 3369 C CA . ALA A 1 429 ? -0.553 -2.455 -22.534 1.00 93.62 429 ALA A CA 1
ATOM 3370 C C . ALA A 1 429 ? -0.374 -1.322 -23.558 1.00 93.62 429 ALA A C 1
ATOM 3372 O O . ALA A 1 429 ? -0.124 -1.603 -24.730 1.00 93.62 429 ALA A O 1
ATOM 3373 N N . GLU A 1 430 ? -0.412 -0.057 -23.122 1.00 94.19 430 GLU A N 1
ATOM 3374 C CA . GLU A 1 430 ? -0.173 1.113 -23.982 1.00 94.19 430 GLU A CA 1
ATOM 3375 C C . GLU A 1 430 ? 1.230 1.109 -24.607 1.00 94.19 430 GLU A C 1
ATOM 3377 O O . GLU A 1 430 ? 1.417 1.568 -25.733 1.00 94.19 430 GLU A O 1
ATOM 3382 N N . TYR A 1 431 ? 2.209 0.536 -23.902 1.00 94.88 431 TYR A N 1
ATOM 3383 C CA . TYR A 1 431 ? 3.589 0.383 -24.371 1.00 94.88 431 TYR A CA 1
ATOM 3384 C C . TYR A 1 431 ? 3.878 -1.020 -24.929 1.00 94.88 431 TYR A C 1
ATOM 3386 O O . TYR A 1 431 ? 5.028 -1.337 -25.228 1.00 94.88 431 TYR A O 1
ATOM 3394 N N . GLY A 1 432 ? 2.858 -1.873 -25.072 1.00 95.94 432 GLY A N 1
ATOM 3395 C CA . GLY A 1 432 ? 2.997 -3.246 -25.566 1.00 95.94 432 GLY A CA 1
ATOM 3396 C C . GLY A 1 432 ? 3.676 -4.209 -24.586 1.00 95.94 432 GLY A C 1
ATOM 3397 O O . GLY A 1 432 ? 4.124 -5.279 -25.002 1.00 95.94 432 GLY A O 1
ATOM 3398 N N . PHE A 1 433 ? 3.765 -3.844 -23.306 1.00 97.50 433 PHE A N 1
ATOM 3399 C CA . PHE A 1 433 ? 4.199 -4.744 -22.243 1.00 97.50 433 PHE A CA 1
ATOM 3400 C C . PHE A 1 433 ? 3.031 -5.597 -21.756 1.00 97.50 433 PHE A C 1
ATOM 3402 O O . PHE A 1 433 ? 1.886 -5.152 -21.696 1.00 97.50 433 PHE A O 1
ATOM 3409 N N . SER A 1 434 ? 3.338 -6.810 -21.308 1.00 96.19 434 SER A N 1
ATOM 3410 C CA . SER A 1 434 ? 2.422 -7.586 -20.473 1.00 96.19 434 SER A CA 1
ATOM 3411 C C . SER A 1 434 ? 3.178 -8.215 -19.317 1.00 96.19 434 SER A C 1
ATOM 3413 O O . SER A 1 434 ? 4.300 -8.695 -19.493 1.00 96.19 434 SER A O 1
ATOM 3415 N N . VAL A 1 435 ? 2.555 -8.247 -18.144 1.00 96.38 435 VAL A N 1
ATOM 3416 C CA . VAL A 1 435 ? 3.151 -8.810 -16.934 1.00 96.38 435 VAL A CA 1
ATOM 3417 C C . VAL A 1 435 ? 2.250 -9.900 -16.370 1.00 96.38 435 VAL A C 1
ATOM 3419 O O . VAL A 1 435 ? 1.035 -9.746 -16.305 1.00 96.38 435 VAL A O 1
ATOM 3422 N N . THR A 1 436 ? 2.855 -11.013 -15.963 1.00 96.75 436 THR A N 1
ATOM 3423 C CA . THR A 1 436 ? 2.199 -12.061 -15.176 1.00 96.75 436 THR A CA 1
ATOM 3424 C C . THR A 1 436 ? 2.799 -12.072 -13.782 1.00 96.75 436 THR A C 1
ATOM 3426 O O . THR A 1 436 ? 4.021 -12.101 -13.628 1.00 96.75 436 THR A O 1
ATOM 3429 N N . ILE A 1 437 ? 1.934 -12.047 -12.771 1.00 97.50 437 ILE A N 1
ATOM 3430 C CA . ILE A 1 437 ? 2.325 -12.072 -11.364 1.00 97.50 437 ILE A CA 1
ATOM 3431 C C . ILE A 1 437 ? 1.785 -13.350 -10.744 1.00 97.50 437 ILE A C 1
ATOM 3433 O O . ILE A 1 437 ? 0.618 -13.696 -10.917 1.00 97.50 437 ILE A O 1
ATOM 3437 N N . GLU A 1 438 ? 2.644 -14.040 -10.007 1.00 98.00 438 GLU A N 1
ATOM 3438 C CA . GLU A 1 438 ? 2.281 -15.234 -9.263 1.00 98.00 438 GLU A CA 1
ATOM 3439 C C . GLU A 1 438 ? 2.769 -15.122 -7.824 1.00 98.00 438 GLU A C 1
ATOM 3441 O O . GLU A 1 438 ? 3.914 -14.749 -7.578 1.00 98.00 438 GLU A O 1
ATOM 3446 N N . ILE A 1 439 ? 1.940 -15.506 -6.862 1.00 97.62 439 ILE A N 1
ATOM 3447 C CA . ILE A 1 439 ? 2.355 -15.618 -5.464 1.00 97.62 439 ILE A CA 1
ATOM 3448 C C . ILE A 1 439 ? 2.559 -17.092 -5.155 1.00 97.62 439 ILE A C 1
ATOM 3450 O O . ILE A 1 439 ? 1.694 -17.918 -5.439 1.00 97.62 439 ILE A O 1
ATOM 3454 N N . GLU A 1 440 ? 3.714 -17.427 -4.587 1.00 97.06 440 GLU A N 1
ATOM 3455 C CA . GLU A 1 440 ? 4.028 -18.746 -4.049 1.00 97.06 440 GLU A CA 1
ATOM 3456 C C . GLU A 1 440 ? 3.902 -18.704 -2.518 1.00 97.06 440 GLU A C 1
ATOM 3458 O O . GLU A 1 440 ? 4.830 -18.217 -1.855 1.00 97.06 440 GLU A O 1
ATOM 3463 N N . PRO A 1 441 ? 2.795 -19.216 -1.948 1.00 94.19 441 PRO A N 1
ATOM 3464 C CA . PRO A 1 441 ? 2.599 -19.255 -0.506 1.00 94.19 441 PRO A CA 1
ATOM 3465 C C . PRO A 1 441 ? 3.599 -20.209 0.154 1.00 94.19 441 PRO A C 1
ATOM 3467 O O . PRO A 1 441 ? 3.793 -21.348 -0.289 1.00 94.19 441 PRO A O 1
ATOM 3470 N N . ARG A 1 442 ? 4.242 -19.763 1.234 1.00 92.88 442 ARG A N 1
ATOM 3471 C CA . ARG A 1 442 ? 5.265 -20.542 1.972 1.00 92.88 442 ARG A CA 1
ATOM 3472 C C . ARG A 1 442 ? 5.014 -20.600 3.478 1.00 92.88 442 ARG A C 1
ATOM 3474 O O . ARG A 1 442 ? 5.851 -21.085 4.242 1.00 92.88 442 ARG A O 1
ATOM 3481 N N . GLU A 1 443 ? 3.864 -20.107 3.897 1.00 87.75 443 GLU A N 1
ATOM 3482 C CA . GLU A 1 443 ? 3.311 -20.189 5.236 1.00 87.75 443 GLU A CA 1
ATOM 3483 C C . GLU A 1 443 ? 2.848 -21.624 5.521 1.00 87.75 443 GLU A C 1
ATOM 3485 O O . GLU A 1 443 ? 2.695 -22.446 4.612 1.00 87.75 443 GLU A O 1
ATOM 3490 N N . TRP A 1 444 ? 2.632 -21.952 6.793 1.00 86.31 444 TRP A N 1
ATOM 3491 C CA . TRP A 1 444 ? 2.109 -23.272 7.164 1.00 86.31 444 TRP A CA 1
ATOM 3492 C C . TRP A 1 444 ? 0.639 -23.431 6.754 1.00 86.31 444 TRP A C 1
ATOM 3494 O O . TRP A 1 444 ? 0.169 -24.535 6.494 1.00 86.31 444 TRP A O 1
ATOM 3504 N N . GLU A 1 445 ? -0.063 -22.312 6.620 1.00 88.44 445 GLU A N 1
ATOM 3505 C CA . GLU A 1 445 ? -1.466 -22.186 6.253 1.00 88.44 445 GLU A CA 1
ATOM 3506 C C . GLU A 1 445 ? -1.704 -22.335 4.742 1.00 88.44 445 GLU A C 1
ATOM 3508 O O . GLU A 1 445 ? -2.856 -22.452 4.320 1.00 88.44 445 GLU A O 1
ATOM 3513 N N . LYS A 1 446 ? -0.640 -22.377 3.923 1.00 90.69 446 LYS A N 1
ATOM 3514 C CA . LYS A 1 446 ? -0.712 -22.354 2.452 1.00 90.69 446 LYS A CA 1
ATOM 3515 C C . LYS A 1 446 ? -1.709 -23.344 1.859 1.00 90.69 446 LYS A C 1
ATOM 3517 O O . LYS A 1 446 ? -2.424 -23.002 0.925 1.00 90.69 446 LYS A O 1
ATOM 3522 N N . ASP A 1 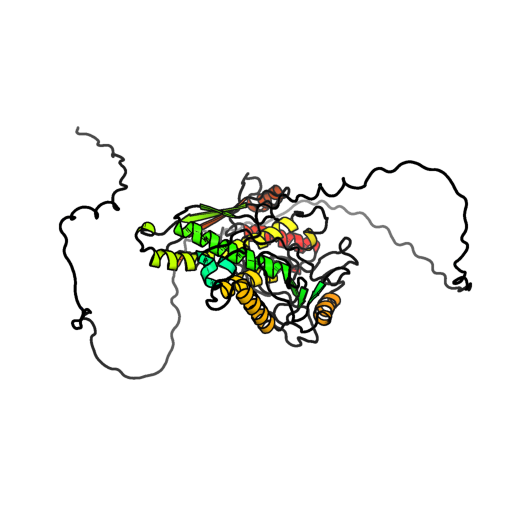447 ? -1.786 -24.557 2.406 1.00 91.75 447 ASP A N 1
ATOM 3523 C CA . ASP A 1 447 ? -2.618 -25.609 1.829 1.00 91.75 447 ASP A CA 1
ATOM 3524 C C . ASP A 1 447 ? -4.103 -25.290 2.031 1.00 91.75 447 ASP A C 1
ATOM 3526 O O . ASP A 1 447 ? -4.931 -25.713 1.233 1.00 91.75 447 ASP A O 1
ATOM 3530 N N . LYS A 1 448 ? -4.463 -24.528 3.076 1.00 91.75 448 LYS A N 1
ATOM 3531 C CA . LYS A 1 448 ? -5.834 -24.029 3.247 1.00 91.75 448 LYS A CA 1
ATOM 3532 C C . LYS A 1 448 ? -6.171 -23.040 2.137 1.00 91.75 448 LYS A C 1
ATOM 3534 O O . LYS A 1 448 ? -7.194 -23.208 1.488 1.00 91.75 448 LYS A O 1
ATOM 3539 N N . ILE A 1 449 ? -5.280 -22.082 1.886 1.00 93.31 449 ILE A N 1
ATOM 3540 C CA . ILE A 1 449 ? -5.489 -21.022 0.892 1.00 93.31 449 ILE A CA 1
ATOM 3541 C C . ILE A 1 449 ? -5.520 -21.604 -0.527 1.00 93.31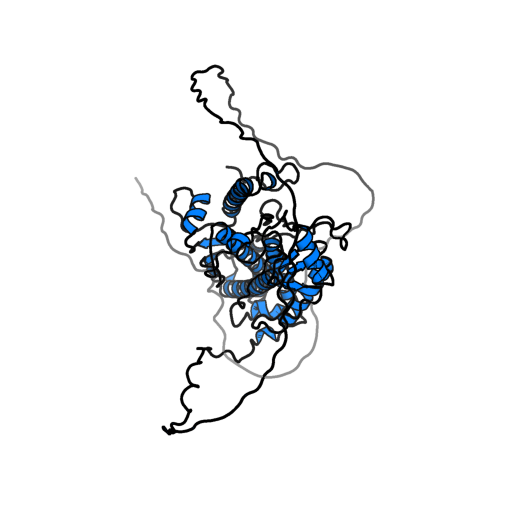 449 ILE A C 1
ATOM 3543 O O . ILE A 1 449 ? -6.428 -21.319 -1.299 1.00 93.31 449 ILE A O 1
ATOM 3547 N N . LEU A 1 450 ? -4.574 -22.484 -0.863 1.00 95.44 450 LEU A N 1
ATOM 3548 C CA . LEU A 1 450 ? -4.516 -23.135 -2.175 1.00 95.44 450 LEU A CA 1
ATOM 3549 C C . LEU A 1 450 ? -5.758 -23.998 -2.440 1.00 95.44 450 LEU A C 1
ATOM 3551 O O . LEU A 1 450 ? -6.267 -23.994 -3.559 1.00 95.44 450 LEU A O 1
ATOM 3555 N N . ARG A 1 451 ? -6.294 -24.683 -1.418 1.00 95.69 451 ARG A N 1
ATOM 3556 C CA . ARG A 1 451 ? -7.536 -25.462 -1.551 1.00 95.69 451 ARG A CA 1
ATOM 3557 C C . ARG A 1 451 ? -8.764 -24.603 -1.848 1.00 95.69 451 ARG A C 1
ATOM 3559 O O . ARG A 1 451 ? -9.669 -25.102 -2.508 1.00 95.69 451 ARG A O 1
ATOM 3566 N N . VAL A 1 452 ? -8.808 -23.347 -1.396 1.00 94.94 452 VAL A N 1
ATOM 3567 C CA . VAL A 1 452 ? -9.919 -22.431 -1.721 1.00 94.94 452 VAL A CA 1
ATOM 3568 C C . VAL A 1 452 ? -9.997 -22.188 -3.228 1.00 94.94 452 VAL A C 1
ATOM 3570 O O . VAL A 1 452 ? -11.084 -22.168 -3.792 1.00 94.94 452 VAL A O 1
ATOM 3573 N N . VAL A 1 453 ? -8.845 -22.063 -3.888 1.00 95.00 453 VAL A N 1
ATOM 3574 C CA . VAL A 1 453 ? -8.767 -21.773 -5.325 1.00 95.00 453 VAL A CA 1
ATOM 3575 C C . VAL A 1 453 ? -8.856 -23.043 -6.171 1.00 95.00 453 VAL A C 1
ATOM 3577 O O . VAL A 1 453 ? -9.600 -23.096 -7.145 1.00 95.00 453 VAL A O 1
ATOM 3580 N N . PHE A 1 454 ? -8.089 -24.073 -5.812 1.00 95.94 454 PHE A N 1
ATOM 3581 C CA . PHE A 1 454 ? -7.847 -25.232 -6.677 1.00 95.94 454 PHE A CA 1
ATOM 3582 C C . PHE A 1 454 ? -8.553 -26.510 -6.209 1.00 95.94 454 PHE A C 1
ATOM 3584 O O . PHE A 1 454 ? -8.455 -27.559 -6.849 1.00 95.94 454 PHE A O 1
ATOM 3591 N N . GLY A 1 455 ? -9.264 -26.466 -5.079 1.00 93.81 455 GLY A N 1
ATOM 3592 C CA . GLY A 1 455 ? -9.823 -27.662 -4.462 1.00 93.81 455 GLY A CA 1
ATOM 3593 C C . GLY A 1 455 ? -8.723 -28.680 -4.168 1.00 93.81 455 GLY A C 1
ATOM 3594 O O . GLY A 1 455 ? -7.763 -28.386 -3.462 1.00 93.81 455 GLY A O 1
ATOM 3595 N N . ASN A 1 456 ? -8.852 -29.885 -4.722 1.00 92.00 456 ASN A N 1
ATOM 3596 C CA . ASN A 1 456 ? -7.876 -30.961 -4.529 1.00 92.00 456 ASN A CA 1
ATOM 3597 C C . ASN A 1 456 ? -6.772 -31.000 -5.600 1.00 92.00 456 ASN A C 1
ATOM 3599 O O . ASN A 1 456 ? -5.927 -31.892 -5.538 1.00 92.00 456 ASN A O 1
ATOM 3603 N N . ASP A 1 457 ? -6.778 -30.090 -6.580 1.00 92.81 457 ASP A N 1
ATOM 3604 C CA . ASP A 1 457 ? -5.730 -30.031 -7.602 1.00 92.81 457 ASP A CA 1
ATOM 3605 C C . ASP A 1 457 ? -4.431 -29.449 -7.005 1.00 92.81 457 ASP A C 1
ATOM 3607 O O . ASP A 1 457 ? -4.437 -28.320 -6.497 1.00 92.81 457 ASP A O 1
ATOM 3611 N N . PRO A 1 458 ? -3.311 -30.199 -6.995 1.00 89.38 458 PRO A N 1
ATOM 3612 C CA . PRO A 1 458 ? -2.083 -29.757 -6.350 1.00 89.38 458 PRO A CA 1
ATOM 3613 C C . PRO A 1 458 ? -1.383 -28.658 -7.158 1.00 89.38 458 PRO A C 1
ATOM 3615 O O . PRO A 1 458 ? -0.554 -28.924 -8.028 1.00 89.38 458 PRO A O 1
ATOM 3618 N N . GLN A 1 459 ? -1.643 -27.409 -6.786 1.00 94.19 459 GLN A N 1
ATOM 3619 C CA . GLN A 1 459 ? -0.950 -26.233 -7.308 1.00 94.19 459 GLN A CA 1
ATOM 3620 C C . GLN A 1 459 ? -0.006 -25.630 -6.265 1.00 94.19 459 GLN A C 1
ATOM 3622 O O . GLN A 1 459 ? -0.154 -25.837 -5.061 1.00 94.19 459 GLN A O 1
ATOM 3627 N N . LYS A 1 460 ? 1.005 -24.886 -6.725 1.00 94.38 460 LYS A N 1
ATOM 3628 C CA . LYS A 1 460 ? 2.011 -24.244 -5.850 1.00 94.38 460 LYS A CA 1
ATOM 3629 C C . LYS A 1 460 ? 1.909 -22.726 -5.803 1.00 94.38 460 LYS A C 1
ATOM 3631 O O . LYS A 1 460 ? 2.544 -22.105 -4.954 1.00 94.38 460 LYS A O 1
ATOM 3636 N N . ARG A 1 461 ? 1.192 -22.137 -6.755 1.00 95.81 461 ARG A N 1
ATOM 3637 C CA . ARG A 1 461 ? 1.159 -20.698 -6.984 1.00 95.81 461 ARG A CA 1
ATOM 3638 C C . ARG A 1 461 ? -0.257 -20.254 -7.277 1.00 95.81 461 ARG A C 1
ATOM 3640 O O . ARG A 1 461 ? -1.039 -21.015 -7.837 1.00 95.81 461 ARG A O 1
ATOM 3647 N N . ILE A 1 462 ? -0.556 -19.018 -6.914 1.00 96.19 462 ILE A N 1
ATOM 3648 C CA . ILE A 1 462 ? -1.787 -18.343 -7.304 1.00 96.19 462 ILE A CA 1
ATOM 3649 C C . ILE A 1 462 ? -1.457 -17.191 -8.248 1.00 96.19 462 ILE A C 1
ATOM 3651 O O . ILE A 1 462 ? -0.417 -16.555 -8.096 1.00 96.19 462 ILE A O 1
ATOM 3655 N N . ASN A 1 463 ? -2.351 -16.900 -9.187 1.00 95.94 463 ASN A N 1
ATOM 3656 C CA . ASN A 1 463 ? -2.325 -15.670 -9.961 1.00 95.94 463 ASN A CA 1
ATOM 3657 C C . ASN A 1 463 ? -3.280 -14.669 -9.286 1.00 95.94 463 ASN A C 1
ATOM 3659 O O . ASN A 1 463 ? -4.490 -14.914 -9.282 1.00 95.94 463 ASN A O 1
ATOM 3663 N N . PRO A 1 464 ? -2.783 -13.555 -8.721 1.00 94.25 464 PRO A N 1
ATOM 3664 C CA . PRO A 1 464 ? -3.628 -12.613 -8.000 1.00 94.25 464 PRO A CA 1
ATOM 3665 C C . PRO A 1 464 ? -4.782 -12.036 -8.828 1.00 94.25 464 PRO A C 1
ATOM 3667 O O . PRO A 1 464 ? -5.876 -11.883 -8.297 1.00 94.25 464 PRO A O 1
ATOM 3670 N N . GLN A 1 465 ? -4.579 -11.810 -10.132 1.00 90.75 465 GLN A N 1
ATOM 3671 C CA . GLN A 1 465 ? -5.591 -11.224 -11.024 1.00 90.75 465 GLN A CA 1
ATOM 3672 C C . GLN A 1 465 ? -6.842 -12.096 -11.174 1.00 90.75 465 GLN A C 1
ATOM 3674 O O . GLN A 1 465 ? -7.914 -11.596 -11.487 1.00 90.75 465 GLN A O 1
ATOM 3679 N N . THR A 1 466 ? -6.706 -13.407 -10.983 1.00 92.25 466 THR A N 1
ATOM 3680 C CA . THR A 1 466 ? -7.804 -14.368 -11.178 1.00 92.25 466 THR A CA 1
ATOM 3681 C C . THR A 1 466 ? -8.244 -15.015 -9.875 1.00 92.25 466 THR A C 1
ATOM 3683 O O . THR A 1 466 ? -9.414 -15.351 -9.716 1.00 92.25 466 THR A O 1
ATOM 3686 N N . HIS A 1 467 ? -7.326 -15.196 -8.926 1.00 95.88 467 HIS A N 1
ATOM 3687 C CA . HIS A 1 467 ? -7.583 -15.988 -7.730 1.00 95.88 467 HIS A CA 1
ATOM 3688 C C . HIS A 1 467 ? -7.890 -15.150 -6.486 1.00 95.88 467 HIS A C 1
ATOM 3690 O O . HIS A 1 467 ? -8.513 -15.689 -5.573 1.00 95.88 467 HIS A O 1
ATOM 3696 N N . LEU A 1 468 ? -7.513 -13.861 -6.420 1.00 94.75 468 LEU A N 1
ATOM 3697 C CA . LEU A 1 468 ? -7.819 -13.045 -5.234 1.00 94.75 468 LEU A CA 1
ATOM 3698 C C . LEU A 1 468 ? -9.325 -12.917 -5.004 1.00 94.75 468 LEU A C 1
ATOM 3700 O O . LEU A 1 468 ? -9.757 -13.089 -3.873 1.00 94.75 468 LEU A O 1
ATOM 3704 N N . ALA A 1 469 ? -10.129 -12.720 -6.054 1.00 93.31 469 ALA A N 1
ATOM 3705 C CA . ALA A 1 469 ? -11.587 -12.643 -5.922 1.00 93.31 469 ALA A CA 1
ATOM 3706 C C . ALA A 1 469 ? -12.188 -13.907 -5.283 1.00 93.31 469 ALA A C 1
ATOM 3708 O O . ALA A 1 469 ? -13.005 -13.812 -4.373 1.00 93.31 469 ALA A O 1
ATOM 3709 N N . ILE A 1 470 ? -11.712 -15.091 -5.681 1.00 95.31 470 ILE A N 1
ATOM 3710 C CA . ILE A 1 470 ? -12.162 -16.377 -5.122 1.00 95.31 470 ILE A CA 1
ATOM 3711 C C . ILE A 1 470 ? -11.788 -16.483 -3.636 1.00 95.31 470 ILE A C 1
ATOM 3713 O O . ILE A 1 470 ? -12.597 -16.905 -2.809 1.00 95.31 470 ILE A O 1
ATOM 3717 N N . ILE A 1 471 ? -10.558 -16.091 -3.290 1.00 96.00 471 ILE A N 1
ATOM 3718 C CA . ILE A 1 471 ? -10.067 -16.130 -1.908 1.00 96.00 471 ILE A CA 1
ATOM 3719 C C . ILE A 1 471 ? -10.837 -15.135 -1.033 1.00 96.00 471 ILE A C 1
ATOM 3721 O O . ILE A 1 471 ? -11.254 -15.495 0.067 1.00 96.00 471 ILE A O 1
ATOM 3725 N N . MET A 1 472 ? -11.053 -13.911 -1.518 1.00 95.25 472 MET A N 1
ATOM 3726 C CA . MET A 1 472 ? -11.765 -12.866 -0.785 1.00 95.25 472 MET A CA 1
ATOM 3727 C C . MET A 1 472 ? -13.243 -13.199 -0.598 1.00 95.25 472 MET A C 1
ATOM 3729 O O . MET A 1 472 ? -13.757 -13.008 0.502 1.00 95.25 472 MET A O 1
ATOM 3733 N N . ASP A 1 473 ? -13.911 -13.777 -1.601 1.00 93.88 473 ASP A N 1
ATOM 3734 C CA . ASP A 1 473 ? -15.285 -14.270 -1.453 1.00 93.88 473 ASP A CA 1
ATOM 3735 C C . ASP A 1 473 ? -15.380 -15.330 -0.340 1.00 93.88 473 ASP A C 1
ATOM 3737 O O . ASP A 1 473 ? -16.312 -15.304 0.466 1.00 93.88 473 ASP A O 1
ATOM 3741 N N . HIS A 1 474 ? -14.403 -16.240 -0.245 1.00 95.19 474 HIS A N 1
ATOM 3742 C CA . HIS A 1 474 ? -14.350 -17.232 0.833 1.00 95.19 474 HIS A CA 1
ATOM 3743 C C . HIS A 1 474 ? -14.118 -16.584 2.208 1.00 95.19 474 HIS A C 1
ATOM 3745 O O . HIS A 1 474 ? -14.831 -16.897 3.163 1.00 95.19 474 HIS A O 1
ATOM 3751 N N . ILE A 1 475 ? -13.168 -15.649 2.311 1.00 94.44 475 ILE A N 1
ATOM 3752 C CA . ILE A 1 475 ? -12.898 -14.889 3.545 1.00 94.44 475 ILE A CA 1
ATOM 3753 C C . ILE A 1 475 ? -14.155 -14.145 4.010 1.00 94.44 475 ILE A C 1
ATOM 3755 O O . ILE A 1 475 ? -14.520 -14.221 5.182 1.00 94.44 475 ILE A O 1
ATOM 3759 N N . GLN A 1 476 ? -14.862 -13.477 3.097 1.00 92.88 476 GLN A N 1
ATOM 3760 C CA . GLN A 1 476 ? -16.099 -12.761 3.404 1.00 92.88 476 GLN A CA 1
ATOM 3761 C C . GLN A 1 476 ? -17.216 -13.708 3.869 1.00 92.88 476 GLN A C 1
ATOM 3763 O O . GLN A 1 476 ? -17.948 -13.380 4.800 1.00 92.88 476 GLN A O 1
ATOM 3768 N N . GLN A 1 477 ? -17.327 -14.914 3.303 1.00 93.25 477 GLN A N 1
ATOM 3769 C CA . GLN A 1 477 ? -18.270 -15.931 3.787 1.00 93.25 477 GLN A CA 1
ATOM 3770 C C . GLN A 1 477 ? -17.934 -16.414 5.206 1.00 93.25 477 GLN A C 1
ATOM 3772 O O . GLN A 1 477 ? -18.834 -16.527 6.042 1.00 93.25 477 GLN A O 1
ATOM 3777 N N . GLU A 1 478 ? -16.655 -16.659 5.510 1.00 93.12 478 GLU A N 1
ATOM 3778 C CA . GLU A 1 478 ? -16.214 -16.989 6.872 1.00 93.12 478 GLU A CA 1
ATOM 3779 C C . GLU A 1 478 ? -16.491 -15.836 7.845 1.00 93.12 478 GLU A C 1
ATOM 3781 O O . GLU A 1 478 ? -17.007 -16.051 8.946 1.00 93.12 478 GLU A O 1
ATOM 3786 N N . ALA A 1 479 ? -16.209 -14.601 7.426 1.00 91.31 479 ALA A N 1
ATOM 3787 C CA . ALA A 1 479 ? -16.511 -13.403 8.193 1.00 91.31 479 ALA A CA 1
ATOM 3788 C C . ALA A 1 479 ? -18.017 -13.256 8.430 1.00 91.31 479 ALA A C 1
ATOM 3790 O O . ALA A 1 479 ? -18.426 -12.925 9.540 1.00 91.31 479 ALA A O 1
ATOM 3791 N N . ALA A 1 480 ? -18.847 -13.572 7.435 1.00 90.12 480 ALA A N 1
ATOM 3792 C CA . ALA A 1 480 ? -20.294 -13.506 7.560 1.00 90.12 480 ALA A CA 1
ATOM 3793 C C . ALA A 1 480 ? -20.836 -14.524 8.569 1.00 90.12 480 ALA A C 1
ATOM 3795 O O . ALA A 1 480 ? -21.718 -14.211 9.371 1.00 90.12 480 ALA A O 1
ATOM 3796 N N . ALA A 1 481 ? -20.272 -15.735 8.566 1.00 91.38 481 ALA A N 1
ATOM 3797 C CA . ALA A 1 481 ? -20.606 -16.773 9.534 1.00 91.38 481 ALA A CA 1
ATOM 3798 C C . ALA A 1 481 ? -20.159 -16.412 10.961 1.00 91.38 481 ALA A C 1
ATOM 3800 O O . ALA A 1 481 ? -20.828 -16.784 11.927 1.00 91.38 481 ALA A O 1
ATOM 3801 N N . LYS A 1 482 ? -19.034 -15.699 11.102 1.00 89.19 482 LYS A N 1
ATOM 3802 C CA . LYS A 1 482 ? -18.442 -15.355 12.400 1.00 89.19 482 LYS A CA 1
ATOM 3803 C C . LYS A 1 482 ? -19.001 -14.070 13.013 1.00 89.19 482 LYS A C 1
ATOM 3805 O O . LYS A 1 482 ? -19.262 -14.037 14.214 1.00 89.19 482 LYS A O 1
ATOM 3810 N N . TYR A 1 483 ? -19.134 -13.017 12.216 1.00 86.19 483 TYR A N 1
ATOM 3811 C CA . TYR A 1 483 ? -19.396 -11.657 12.688 1.00 86.19 483 TYR A CA 1
ATOM 3812 C C . TYR A 1 483 ? -20.802 -11.158 12.352 1.00 86.19 483 TYR A C 1
ATOM 3814 O O . TYR A 1 483 ? -21.345 -10.376 13.128 1.00 86.19 483 TYR A O 1
ATOM 3822 N N . GLY A 1 484 ? -21.414 -11.653 11.274 1.00 86.06 484 GLY A N 1
ATOM 3823 C CA . GLY A 1 484 ? -22.782 -11.299 10.904 1.00 86.06 484 GLY A CA 1
ATOM 3824 C C . GLY A 1 484 ? -23.012 -11.198 9.392 1.00 86.06 484 GLY A C 1
ATOM 3825 O O . GLY A 1 484 ? -22.067 -11.077 8.613 1.00 86.06 484 GLY A O 1
ATOM 3826 N N . PRO A 1 485 ? -24.278 -11.250 8.943 1.00 85.56 485 PRO A N 1
ATOM 3827 C CA . PRO A 1 485 ? -24.639 -11.322 7.527 1.00 85.56 485 PRO A CA 1
ATOM 3828 C C . PRO A 1 485 ? -24.259 -10.081 6.703 1.00 85.56 485 PRO A C 1
ATOM 3830 O O . PRO A 1 485 ? -24.345 -10.139 5.478 1.00 85.56 485 PRO A O 1
ATOM 3833 N N . GLU A 1 486 ? -23.856 -8.973 7.324 1.00 79.25 486 GLU A N 1
ATOM 3834 C CA . GLU A 1 486 ? -23.372 -7.767 6.646 1.00 79.25 486 GLU A CA 1
ATOM 3835 C C . GLU A 1 486 ? -22.097 -7.997 5.822 1.00 79.25 486 GLU A C 1
ATOM 3837 O O . GLU A 1 486 ? -21.875 -7.284 4.851 1.00 79.25 486 GLU A O 1
ATOM 3842 N N . TYR A 1 487 ? -21.298 -9.014 6.157 1.00 83.12 487 TYR A N 1
ATOM 3843 C CA . TYR A 1 487 ? -20.125 -9.409 5.370 1.00 83.12 487 TYR A CA 1
ATOM 3844 C C . TYR A 1 487 ? -20.458 -10.422 4.273 1.00 83.12 487 TYR A C 1
ATOM 3846 O O . TYR A 1 487 ? -19.562 -10.901 3.589 1.00 83.12 487 TYR A O 1
ATOM 3854 N N . ASN A 1 488 ? -21.729 -10.810 4.119 1.00 75.88 488 ASN A N 1
ATOM 3855 C CA . ASN A 1 488 ? -22.092 -11.809 3.127 1.00 75.88 488 ASN A CA 1
ATOM 3856 C C . ASN A 1 488 ? -21.958 -11.214 1.715 1.00 75.88 488 ASN A C 1
ATOM 3858 O O . ASN A 1 488 ? -22.686 -10.265 1.399 1.00 75.88 488 ASN A O 1
ATOM 3862 N N . PRO A 1 489 ? -21.154 -11.825 0.827 1.00 67.12 489 PRO A N 1
ATOM 3863 C CA . PRO A 1 489 ? -21.041 -11.389 -0.561 1.00 67.12 489 PRO A CA 1
ATOM 3864 C C . PRO A 1 489 ? -22.384 -11.406 -1.323 1.00 67.12 489 PRO A C 1
ATOM 3866 O O . PRO A 1 489 ? -22.546 -10.737 -2.334 1.00 67.12 489 PRO A O 1
ATOM 3869 N N . GLY A 1 490 ? -23.396 -12.143 -0.859 1.00 62.66 490 GLY A N 1
ATOM 3870 C CA . GLY A 1 490 ? -24.738 -12.153 -1.454 1.00 62.66 490 GLY A CA 1
ATOM 3871 C C . GLY A 1 490 ? -25.666 -11.010 -1.018 1.00 62.66 490 GLY A C 1
ATOM 3872 O O . GLY A 1 490 ? -26.669 -10.769 -1.684 1.00 62.66 490 GLY A O 1
ATOM 3873 N N . ASN A 1 491 ? -25.360 -10.294 0.071 1.00 57.44 491 ASN A N 1
ATOM 3874 C CA . ASN A 1 491 ? -26.210 -9.219 0.613 1.00 57.44 491 ASN A CA 1
ATOM 3875 C C . ASN A 1 491 ? -25.910 -7.832 -0.002 1.00 57.44 491 ASN A C 1
ATOM 3877 O O . ASN A 1 491 ? -26.390 -6.814 0.497 1.00 57.44 491 ASN A O 1
ATOM 3881 N N . ARG A 1 492 ? -25.171 -7.806 -1.122 1.00 58.97 492 ARG A N 1
ATOM 3882 C CA . ARG A 1 492 ? -24.736 -6.646 -1.930 1.00 58.97 492 ARG A CA 1
ATOM 3883 C C . ARG A 1 492 ? -25.887 -5.912 -2.662 1.00 58.97 492 ARG A C 1
ATOM 3885 O O . ARG A 1 492 ? -25.761 -5.562 -3.829 1.00 58.97 492 ARG A O 1
ATOM 3892 N N . LEU A 1 493 ? -27.047 -5.706 -2.028 1.00 43.09 493 LEU A N 1
ATOM 3893 C CA . LEU A 1 493 ? -28.187 -4.978 -2.625 1.00 43.09 493 LEU A CA 1
ATOM 3894 C C . LEU A 1 493 ? -28.166 -3.459 -2.378 1.00 43.09 493 LEU A C 1
ATOM 3896 O O . LEU A 1 493 ? -29.098 -2.780 -2.804 1.00 43.09 493 LEU A O 1
ATOM 3900 N N . HIS A 1 494 ? -27.122 -2.911 -1.746 1.00 39.09 494 HIS A N 1
ATOM 3901 C CA . HIS A 1 494 ? -26.996 -1.459 -1.568 1.00 39.09 494 HIS A CA 1
ATOM 3902 C C . HIS A 1 494 ? -25.732 -0.792 -2.114 1.00 39.09 494 HIS A C 1
ATOM 3904 O O . HIS A 1 494 ? -25.700 0.429 -2.091 1.00 39.09 494 HIS A O 1
ATOM 3910 N N . GLU A 1 495 ? -24.794 -1.518 -2.725 1.00 32.97 495 GLU A N 1
ATOM 3911 C CA . GLU A 1 495 ? -23.735 -0.922 -3.554 1.00 32.97 495 GLU A CA 1
ATOM 3912 C C . GLU A 1 495 ? -23.192 -1.996 -4.521 1.00 32.97 495 GLU A C 1
ATOM 3914 O O . GLU A 1 495 ? -22.918 -3.117 -4.083 1.00 32.97 495 GLU A O 1
ATOM 3919 N N . PRO A 1 496 ? -23.163 -1.739 -5.846 1.00 30.50 496 PRO A N 1
ATOM 3920 C CA . PRO A 1 496 ? -22.859 -2.748 -6.848 1.00 30.50 496 PRO A CA 1
ATOM 3921 C C . PRO A 1 496 ? -21.367 -2.757 -7.140 1.00 30.50 496 PRO A C 1
ATOM 3923 O O . PRO A 1 496 ? -20.852 -1.830 -7.751 1.00 30.50 496 PRO A O 1
ATOM 3926 N N . GLN A 1 497 ? -20.682 -3.827 -6.783 1.00 40.44 497 GLN A N 1
ATOM 3927 C CA . GLN A 1 497 ? -19.302 -4.007 -7.192 1.00 40.44 497 GLN A CA 1
ATOM 3928 C C . GLN A 1 497 ? -19.108 -5.511 -7.479 1.00 40.44 497 GLN A C 1
ATOM 3930 O O . GLN A 1 497 ? -19.791 -6.331 -6.879 1.00 40.44 497 GLN A O 1
ATOM 3935 N N . TYR A 1 498 ? -18.254 -5.873 -8.435 1.00 35.12 498 TYR A N 1
ATOM 3936 C CA . TYR A 1 498 ? -18.022 -7.167 -9.104 1.00 35.12 498 TYR A CA 1
ATOM 3937 C C . TYR A 1 498 ? -18.667 -7.275 -10.491 1.00 35.12 498 TYR A C 1
ATOM 3939 O O . TYR A 1 498 ? -19.825 -7.665 -10.672 1.00 35.12 498 TYR A O 1
ATOM 3947 N N . VAL A 1 499 ? -17.826 -7.049 -11.503 1.00 29.66 499 VAL A N 1
ATOM 3948 C CA . VAL A 1 499 ? -17.999 -7.628 -12.836 1.00 29.66 499 VAL A CA 1
ATOM 3949 C C . VAL A 1 499 ? -17.788 -9.139 -12.721 1.00 29.66 499 VAL A C 1
ATOM 3951 O O . VAL A 1 499 ? -16.683 -9.613 -12.469 1.00 29.66 499 VAL A O 1
ATOM 3954 N N . GLN A 1 500 ? -18.859 -9.912 -12.913 1.00 28.70 500 GLN A N 1
ATOM 3955 C CA . GLN A 1 500 ? -18.770 -11.360 -13.096 1.00 28.70 500 GLN A CA 1
ATOM 3956 C C . GLN A 1 500 ? -17.885 -11.665 -14.311 1.00 28.70 500 GLN A C 1
ATOM 3958 O O . GLN A 1 500 ? -18.281 -11.404 -15.448 1.00 28.70 500 GLN A O 1
ATOM 3963 N N . THR A 1 501 ? -16.720 -12.275 -14.102 1.00 30.70 501 THR A N 1
ATOM 3964 C CA . THR A 1 501 ? -16.074 -13.035 -15.172 1.00 30.70 501 THR A CA 1
ATOM 3965 C C . THR A 1 501 ? -16.842 -14.350 -15.315 1.00 30.70 501 THR A C 1
ATOM 3967 O O . THR A 1 501 ? -16.945 -15.157 -14.392 1.00 30.70 501 THR A O 1
ATOM 3970 N N . GLY A 1 502 ? -17.526 -14.492 -16.452 1.00 29.39 502 GLY A N 1
ATOM 3971 C CA . GLY A 1 502 ? -18.373 -15.642 -16.757 1.00 29.39 502 GLY A CA 1
ATOM 3972 C C . GLY A 1 502 ? -17.600 -16.964 -16.750 1.00 29.39 502 GLY A C 1
ATOM 3973 O O . GLY A 1 502 ? -16.411 -16.995 -17.061 1.00 29.39 502 GLY A O 1
ATOM 3974 N N . ARG A 1 503 ? -18.317 -18.033 -16.383 1.00 30.97 503 ARG A N 1
ATOM 3975 C CA . ARG A 1 503 ? -17.881 -19.437 -16.467 1.00 30.97 503 ARG A CA 1
ATOM 3976 C C . ARG A 1 503 ? -17.439 -19.852 -17.863 1.00 30.97 503 ARG A C 1
ATOM 3978 O O . ARG A 1 503 ? -18.091 -19.401 -18.833 1.00 30.97 503 ARG A O 1
#